Protein AF-A0A935HGD0-F1 (afdb_monomer_lite)

Radius of gyration: 30.97 Å; chains: 1; bounding box: 89×102×73 Å

pLDDT: mean 71.26, std 24.82, range [23.91, 98.5]

Foldseek 3Di:
DDPVVVVVVVVVVVVVVVVVVPPPPPPDPDPDPCVVVLVLCLVPLVVCNQQWDWFQDPVRDIWIWHWDQVPWDWDADPNWIKTKTWTQIVPQGQWAPDPPPFFIKGWIKIWTQDPVRHIWIKIKIKGWQDWFAQPVPGDTAGWIKIAIATSVRDHDDIDIDHPPPPDDDDDDDDDDDPVNVVVVVVVVVVPPDDDDDDDDDDDDDDDPFPDDCPDDDWDWDFPDDDPVPRDTGTTTDDDDDDTGDGDDDDDDDDDDDDDDDDYDDDDDDDDDPPPPPPPPPFPQDDDADDADDLPFADDQAFLQADFLVQVLLLLVVQQVPDPPPDAPLVSLVSQLVLLVQDWAWDADPVRDIDTPDDLSSRGNQWWAFQFLGIAGSNLLSQLLSQCVVVVHSVVSLVVQLVVLVVCVVVVRLHRQALHNLLNSVLSSVLNVVCVVCCRVVVDPPSRSSSVSRVVRHIDHLVPFLQSLLHANRDDSQAQGDSHNGHDGDPRRNVRSVVSLSVHHPVRNVSRVVCVVVTHRHGPDDD

Structure (mmCIF, N/CA/C/O backbone):
data_AF-A0A935HGD0-F1
#
_entry.id   AF-A0A935HGD0-F1
#
loop_
_atom_site.group_PDB
_atom_site.id
_atom_site.type_symbol
_atom_site.label_atom_id
_atom_site.label_alt_id
_atom_site.label_comp_id
_atom_site.label_asym_id
_atom_site.label_entity_id
_atom_site.label_seq_id
_atom_site.pdbx_PDB_ins_code
_atom_site.Cartn_x
_atom_site.Cartn_y
_atom_site.Cartn_z
_atom_site.occupancy
_atom_site.B_iso_or_equiv
_atom_site.auth_seq_id
_atom_site.auth_comp_id
_atom_site.auth_asym_id
_atom_site.auth_atom_id
_atom_site.pdbx_PDB_model_num
ATOM 1 N N . MET A 1 1 ? 21.959 64.163 24.478 1.00 54.88 1 MET A N 1
ATOM 2 C CA . MET A 1 1 ? 21.681 63.006 25.363 1.00 54.88 1 MET A CA 1
ATOM 3 C C . MET A 1 1 ? 22.513 63.156 26.623 1.00 54.88 1 MET A C 1
ATOM 5 O O . MET A 1 1 ? 23.689 63.470 26.511 1.00 54.88 1 MET A O 1
ATOM 9 N N . ASN A 1 2 ? 21.908 62.996 27.801 1.00 61.41 2 ASN A N 1
ATOM 10 C CA . ASN A 1 2 ? 22.602 63.159 29.080 1.00 61.41 2 ASN A CA 1
ATOM 11 C C . ASN A 1 2 ? 23.646 62.031 29.251 1.00 61.41 2 ASN A C 1
ATOM 13 O O . ASN A 1 2 ? 23.295 60.872 29.011 1.00 61.41 2 ASN A O 1
ATOM 17 N N . PRO A 1 3 ? 24.891 62.301 29.684 1.00 66.50 3 PRO A N 1
ATOM 18 C CA . PRO A 1 3 ? 25.935 61.274 29.822 1.00 66.50 3 PRO A CA 1
ATOM 19 C C . PRO A 1 3 ? 25.533 60.135 30.778 1.00 66.50 3 PRO A C 1
ATOM 21 O O . PRO A 1 3 ? 25.915 58.982 30.586 1.00 66.50 3 PRO A O 1
ATOM 24 N N . ILE A 1 4 ? 24.645 60.423 31.733 1.00 69.31 4 ILE A N 1
ATOM 25 C CA . ILE A 1 4 ? 24.058 59.441 32.658 1.00 69.31 4 ILE A CA 1
ATOM 26 C C . ILE A 1 4 ? 23.200 58.390 31.922 1.00 69.31 4 ILE A C 1
ATOM 28 O O . ILE A 1 4 ? 23.087 57.250 32.369 1.00 69.31 4 ILE A O 1
ATOM 32 N N . SER A 1 5 ? 22.610 58.734 30.774 1.00 67.94 5 SER A N 1
ATOM 33 C CA . SER A 1 5 ? 21.774 57.818 29.985 1.00 67.94 5 SER A CA 1
ATOM 34 C C . SER A 1 5 ? 22.605 56.806 29.189 1.00 67.94 5 SER A C 1
ATOM 36 O O . SER A 1 5 ? 22.196 55.657 29.061 1.00 67.94 5 SER A O 1
ATOM 38 N N . ILE A 1 6 ? 23.796 57.194 28.722 1.00 74.69 6 ILE A N 1
ATOM 39 C CA . ILE A 1 6 ? 24.694 56.307 27.965 1.00 74.69 6 ILE A CA 1
ATOM 40 C C . ILE A 1 6 ? 25.299 55.242 28.889 1.00 74.69 6 ILE A C 1
ATOM 42 O O . ILE A 1 6 ? 25.323 54.066 28.533 1.00 74.69 6 ILE A O 1
ATOM 46 N N . LEU A 1 7 ? 25.691 55.618 30.113 1.00 78.12 7 LEU A N 1
ATOM 47 C CA . LEU A 1 7 ? 26.251 54.681 31.094 1.00 78.12 7 LEU A CA 1
ATOM 48 C C . LEU A 1 7 ? 25.232 53.618 31.542 1.00 78.12 7 LEU A C 1
ATOM 50 O O . LEU A 1 7 ? 25.578 52.448 31.690 1.00 78.12 7 LEU A O 1
ATOM 54 N N . ARG A 1 8 ? 23.959 54.005 31.710 1.00 76.06 8 ARG A N 1
ATOM 55 C CA . ARG A 1 8 ? 22.878 53.068 32.063 1.00 76.06 8 ARG A CA 1
ATOM 56 C C . ARG A 1 8 ? 22.583 52.077 30.940 1.00 76.06 8 ARG A C 1
ATOM 58 O O . ARG A 1 8 ? 22.363 50.906 31.227 1.00 76.06 8 ARG A O 1
ATOM 65 N N . ILE A 1 9 ? 22.631 52.522 29.684 1.00 78.19 9 ILE A N 1
ATOM 66 C CA . ILE A 1 9 ? 22.469 51.643 28.519 1.00 78.19 9 ILE A CA 1
ATOM 67 C C . ILE A 1 9 ? 23.646 50.662 28.430 1.00 78.19 9 ILE A C 1
ATOM 69 O O . ILE A 1 9 ? 23.426 49.467 28.253 1.00 78.19 9 ILE A O 1
ATOM 73 N N . PHE A 1 10 ? 24.880 51.125 28.648 1.00 78.50 10 PHE A N 1
ATOM 74 C CA . PHE A 1 10 ? 26.066 50.261 28.627 1.00 78.50 10 PHE A CA 1
ATOM 75 C C . PHE A 1 10 ? 26.048 49.191 29.730 1.00 78.50 10 PHE A C 1
ATOM 77 O O . PHE A 1 10 ? 26.382 48.033 29.478 1.00 78.50 10 PHE A O 1
ATOM 84 N N . LEU A 1 11 ? 25.605 49.548 30.941 1.00 78.31 11 LEU A N 1
ATOM 85 C CA . LEU A 1 11 ? 25.418 48.596 32.041 1.00 78.31 11 LEU A CA 1
ATOM 86 C C . LEU A 1 11 ? 24.325 47.568 31.731 1.00 78.31 11 LEU A C 1
ATOM 88 O O . LEU A 1 11 ? 24.522 46.384 31.995 1.00 78.31 11 LEU A O 1
ATOM 92 N N . LEU A 1 12 ? 23.214 47.987 31.114 1.00 77.75 12 LEU A N 1
ATOM 93 C CA . LEU A 1 12 ? 22.142 47.071 30.720 1.00 77.75 12 LEU A CA 1
ATOM 94 C C . LEU A 1 12 ? 22.623 46.065 29.664 1.00 77.75 12 LEU A C 1
ATOM 96 O O . LEU A 1 12 ? 22.396 44.868 29.812 1.00 77.75 12 LEU A O 1
ATOM 100 N N . PHE A 1 13 ? 23.358 46.526 28.646 1.00 74.75 13 PHE A N 1
ATOM 101 C CA . PHE A 1 13 ? 23.951 45.640 27.640 1.00 74.75 13 PHE A CA 1
ATOM 102 C C . PHE A 1 13 ? 25.015 44.712 28.234 1.00 74.75 13 PHE A C 1
ATOM 104 O O . PHE A 1 13 ? 25.058 43.542 27.871 1.00 74.75 13 PHE A O 1
ATOM 111 N N . SER A 1 14 ? 25.818 45.180 29.192 1.00 70.69 14 SER A N 1
ATOM 112 C CA . SER A 1 14 ? 26.827 44.346 29.861 1.00 70.69 14 SER A CA 1
ATOM 113 C C . SER A 1 14 ? 26.185 43.227 30.687 1.00 70.69 14 SER A C 1
ATOM 115 O O . SER A 1 14 ? 26.629 42.085 30.621 1.00 70.69 14 SER A O 1
ATOM 117 N N . VAL A 1 15 ? 25.089 43.512 31.402 1.00 69.56 15 VAL A N 1
ATOM 118 C CA . VAL A 1 15 ? 24.323 42.486 32.131 1.00 69.56 15 VAL A CA 1
ATOM 119 C C . VAL A 1 15 ? 23.671 41.497 31.160 1.00 69.56 15 VAL A C 1
ATOM 121 O O . VAL A 1 15 ? 23.733 40.294 31.393 1.00 69.56 15 VAL A O 1
ATOM 124 N N . VAL A 1 16 ? 23.126 41.962 30.031 1.00 66.62 16 VAL A N 1
ATOM 125 C CA . VAL A 1 16 ? 22.562 41.073 28.999 1.00 66.62 16 VAL A CA 1
ATOM 126 C C . VAL A 1 16 ? 23.645 40.197 28.356 1.00 66.62 16 VAL A C 1
ATOM 128 O O . VAL A 1 16 ? 23.410 39.008 28.160 1.00 66.62 16 VAL A O 1
ATOM 131 N N . PHE A 1 17 ? 24.851 40.716 28.101 1.00 57.66 17 PHE A N 1
ATOM 132 C CA . PHE A 1 17 ? 25.974 39.922 27.585 1.00 57.66 17 PHE A CA 1
ATOM 133 C C . PHE A 1 17 ? 26.484 38.888 28.601 1.00 57.66 17 PHE A C 1
ATOM 135 O O . PHE A 1 17 ? 26.760 37.751 28.221 1.00 57.66 17 PHE A O 1
ATOM 142 N N . ILE A 1 18 ? 26.544 39.231 29.893 1.00 59.41 18 ILE A N 1
ATOM 143 C CA . ILE A 1 18 ? 26.946 38.289 30.953 1.00 59.41 18 ILE A CA 1
ATOM 144 C C . ILE A 1 18 ? 25.890 37.184 31.136 1.00 59.41 18 ILE A C 1
ATOM 146 O O . ILE A 1 18 ? 26.245 36.018 31.300 1.00 59.41 18 ILE A O 1
ATOM 150 N N . VAL A 1 19 ? 24.596 37.510 31.035 1.00 55.34 19 VAL A N 1
ATOM 151 C CA . VAL A 1 19 ? 23.504 36.522 31.126 1.00 55.34 19 VAL A CA 1
ATOM 152 C C . VAL A 1 19 ? 23.382 35.679 29.846 1.00 55.34 19 VAL A C 1
ATOM 154 O O . VAL A 1 19 ? 23.021 34.507 29.920 1.00 55.34 19 VAL A O 1
ATOM 157 N N . SER A 1 20 ? 23.737 36.219 28.675 1.00 48.78 20 SER A N 1
ATOM 158 C CA . SER A 1 20 ? 23.699 35.479 27.402 1.00 48.78 20 SER A CA 1
ATOM 159 C C . SER A 1 20 ? 24.886 34.514 27.228 1.00 48.78 20 SER A C 1
ATOM 161 O O . SER A 1 20 ? 24.764 33.491 26.555 1.00 48.78 20 SER A O 1
ATOM 163 N N . CYS A 1 21 ? 26.013 34.761 27.905 1.00 44.47 21 CYS A N 1
ATOM 164 C CA . CYS A 1 21 ? 27.183 33.874 27.885 1.00 44.47 21 CYS A CA 1
ATOM 165 C C . CYS A 1 21 ? 27.145 32.721 28.911 1.00 44.47 21 CYS A C 1
ATOM 167 O O . CYS A 1 21 ? 28.024 31.861 28.870 1.00 44.47 21 CYS A O 1
ATOM 169 N N . SER A 1 22 ? 26.141 32.631 29.796 1.00 42.81 22 SER A N 1
ATOM 170 C CA . SER A 1 22 ? 26.070 31.556 30.809 1.00 42.81 22 SER A CA 1
ATOM 171 C C . SER A 1 22 ? 25.375 30.266 30.340 1.00 42.81 22 SER A C 1
ATOM 173 O O . SER A 1 22 ? 25.313 29.292 31.087 1.00 42.81 22 SER A O 1
ATOM 175 N N . LYS A 1 23 ? 24.905 30.192 29.085 1.00 43.16 23 LYS A N 1
ATOM 176 C CA . LYS A 1 23 ? 24.264 28.988 28.510 1.00 43.16 23 LYS A CA 1
ATOM 177 C C . LYS A 1 23 ? 25.224 27.948 27.923 1.00 43.16 23 LYS A C 1
ATOM 179 O O . LYS A 1 23 ? 24.796 27.062 27.189 1.00 43.16 23 LYS A O 1
ATOM 184 N N . LYS A 1 24 ? 26.505 27.992 28.281 1.00 42.88 24 LYS A N 1
ATOM 185 C CA . LYS A 1 24 ? 27.365 26.809 28.189 1.00 42.88 24 LYS A CA 1
ATOM 186 C C . LYS A 1 24 ? 27.464 26.199 29.577 1.00 42.88 24 LYS A C 1
ATOM 188 O O . LYS A 1 24 ? 28.476 26.340 30.257 1.00 42.88 24 LYS A O 1
ATOM 193 N N . ALA A 1 25 ? 26.390 25.522 29.984 1.00 41.88 25 ALA A N 1
ATOM 194 C CA . ALA A 1 25 ? 26.531 24.412 30.909 1.00 41.88 25 ALA A CA 1
ATOM 195 C C . ALA A 1 25 ? 27.426 23.395 30.192 1.00 41.88 25 ALA A C 1
ATOM 197 O O . ALA A 1 25 ? 26.976 22.611 29.365 1.00 41.88 25 ALA A O 1
ATOM 198 N N . VAL A 1 26 ? 28.732 23.537 30.399 1.00 40.69 26 VAL A N 1
ATOM 199 C CA . VAL A 1 26 ? 29.693 22.475 30.152 1.00 40.69 26 VAL A CA 1
ATOM 200 C C . VAL A 1 26 ? 29.211 21.334 31.030 1.00 40.69 26 VAL A C 1
ATOM 202 O O . VAL A 1 26 ? 29.184 21.496 32.250 1.00 40.69 26 VAL A O 1
ATOM 205 N N . ASP A 1 27 ? 28.755 20.250 30.405 1.00 44.94 27 ASP A N 1
ATOM 206 C CA . ASP A 1 27 ? 28.359 19.022 31.082 1.00 44.94 27 ASP A CA 1
ATOM 207 C C . ASP A 1 27 ? 29.491 18.615 32.026 1.00 44.94 27 ASP A C 1
ATOM 209 O O . ASP A 1 27 ? 30.541 18.115 31.613 1.00 44.94 27 ASP A O 1
ATOM 213 N N . SER A 1 28 ? 29.319 18.904 33.312 1.00 43.00 28 SER A N 1
ATOM 214 C CA . SER A 1 28 ? 30.221 18.431 34.341 1.00 43.00 28 SER A CA 1
ATOM 215 C C . SER A 1 28 ? 30.064 16.919 34.387 1.00 43.00 28 SER A C 1
ATOM 217 O O . SER A 1 28 ? 29.015 16.383 34.746 1.00 43.00 28 SER A O 1
ATOM 219 N N . VAL A 1 29 ? 31.118 16.223 33.961 1.00 44.47 29 VAL A N 1
ATOM 220 C CA . VAL A 1 29 ? 31.237 14.766 34.021 1.00 44.47 29 VAL A CA 1
ATOM 221 C C . VAL A 1 29 ? 31.347 14.374 35.494 1.00 44.47 29 VAL A C 1
ATOM 223 O O . VAL A 1 29 ? 32.434 14.154 36.021 1.00 44.47 29 VAL A O 1
ATOM 226 N N . TYR A 1 30 ? 30.220 14.352 36.201 1.00 47.09 30 TYR A N 1
ATOM 227 C CA . TYR A 1 30 ? 30.160 13.733 37.514 1.00 47.09 30 TYR A CA 1
ATOM 228 C C . TYR A 1 30 ? 30.223 12.212 37.324 1.00 47.09 30 TYR A C 1
ATOM 230 O O . TYR A 1 30 ? 29.478 11.680 36.489 1.00 47.09 30 TYR A O 1
ATOM 238 N N . PRO A 1 31 ? 31.090 11.496 38.070 1.00 54.47 31 PRO A N 1
ATOM 239 C CA . PRO A 1 31 ? 31.092 10.043 38.070 1.00 54.47 31 PRO A CA 1
ATOM 240 C C . PRO A 1 31 ? 29.691 9.590 38.450 1.00 54.47 31 PRO A C 1
ATOM 242 O O . PRO A 1 31 ? 29.156 9.905 39.513 1.00 54.47 31 PRO A O 1
ATOM 245 N N . THR A 1 32 ? 29.054 8.943 37.492 1.00 58.78 32 THR A N 1
ATOM 246 C CA . THR A 1 32 ? 27.659 8.593 37.606 1.00 58.78 32 THR A CA 1
ATOM 247 C C . THR A 1 32 ? 27.543 7.370 38.498 1.00 58.78 32 THR A C 1
ATOM 249 O O . THR A 1 32 ? 28.048 6.310 38.138 1.00 58.78 32 THR A O 1
ATOM 252 N N . ASP A 1 33 ? 26.816 7.478 39.611 1.00 80.06 33 ASP A N 1
ATOM 253 C CA . ASP A 1 33 ? 26.302 6.279 40.264 1.00 80.06 33 ASP A CA 1
ATOM 254 C C . ASP A 1 33 ? 25.305 5.598 39.307 1.00 80.06 33 ASP A C 1
ATOM 256 O O . ASP A 1 33 ? 24.186 6.068 39.073 1.00 80.06 33 ASP A O 1
ATOM 260 N N . ILE A 1 34 ? 25.790 4.544 38.653 1.00 89.50 34 ILE A N 1
ATOM 261 C CA . ILE A 1 34 ? 25.054 3.669 37.735 1.00 89.50 34 ILE A CA 1
ATOM 262 C C . ILE A 1 34 ? 24.598 2.381 38.432 1.00 89.50 34 ILE A C 1
ATOM 264 O O . ILE A 1 34 ? 24.013 1.522 37.774 1.00 89.50 34 ILE A O 1
ATOM 268 N N . THR A 1 35 ? 24.854 2.221 39.736 1.00 92.06 35 THR A N 1
ATOM 269 C CA . THR A 1 35 ? 24.622 0.968 40.476 1.00 92.06 35 THR A CA 1
ATOM 270 C C . THR A 1 35 ? 23.166 0.530 40.376 1.00 92.06 35 THR A C 1
ATOM 272 O O . THR A 1 35 ? 22.879 -0.603 40.000 1.00 92.06 35 THR A O 1
ATOM 275 N N . GLU A 1 36 ? 22.242 1.463 40.602 1.00 92.88 36 GLU A N 1
ATOM 276 C CA . GLU A 1 36 ? 20.800 1.223 40.508 1.00 92.88 36 GLU A CA 1
ATOM 277 C C . GLU A 1 36 ? 20.369 0.791 39.094 1.00 92.88 36 GLU A C 1
ATOM 279 O O . GLU A 1 36 ? 19.555 -0.114 38.932 1.00 92.88 36 GLU A O 1
ATOM 284 N N . ALA A 1 37 ? 20.940 1.406 38.054 1.00 93.19 37 ALA A N 1
ATOM 285 C CA . ALA A 1 37 ? 20.638 1.066 36.664 1.00 93.19 37 ALA A CA 1
ATOM 286 C C . ALA A 1 37 ? 21.174 -0.327 36.288 1.00 93.19 37 ALA A C 1
ATOM 288 O O . ALA A 1 37 ? 20.532 -1.068 35.539 1.00 93.19 37 ALA A O 1
ATOM 289 N N . ARG A 1 38 ? 22.342 -0.689 36.833 1.00 94.75 38 ARG A N 1
ATOM 290 C CA . ARG A 1 38 ? 22.977 -2.001 36.668 1.00 94.75 38 ARG A CA 1
ATOM 291 C C . ARG A 1 38 ? 22.138 -3.104 37.304 1.00 94.75 38 ARG A C 1
ATOM 293 O O . ARG A 1 38 ? 21.877 -4.121 36.662 1.00 94.75 38 ARG A O 1
ATOM 300 N N . GLU A 1 39 ? 21.678 -2.866 38.529 1.00 95.25 39 GLU A N 1
ATOM 301 C CA . GLU A 1 39 ? 20.819 -3.791 39.268 1.00 95.25 39 GLU A CA 1
ATOM 302 C C . GLU A 1 39 ? 19.476 -3.974 38.556 1.00 95.25 39 GLU A C 1
ATOM 304 O O . GLU A 1 39 ? 19.051 -5.101 38.292 1.00 95.25 39 GLU A O 1
ATOM 309 N N . TRP A 1 40 ? 18.870 -2.867 38.110 1.00 95.00 40 TRP A N 1
ATOM 310 C CA . TRP A 1 40 ? 17.641 -2.921 37.328 1.00 95.00 40 TRP A CA 1
ATOM 311 C C . TRP A 1 40 ? 17.803 -3.745 36.047 1.00 95.00 40 TRP A C 1
ATOM 313 O O . TRP A 1 40 ? 16.929 -4.562 35.748 1.00 95.00 40 TRP A O 1
ATOM 323 N N . LEU A 1 41 ? 18.904 -3.575 35.297 1.00 94.62 41 LEU A N 1
ATOM 324 C CA . LEU A 1 41 ? 19.140 -4.352 34.077 1.00 94.62 41 LEU A CA 1
ATOM 325 C C . LEU A 1 41 ? 19.252 -5.846 34.389 1.00 94.62 41 LEU A C 1
ATOM 327 O O . LEU A 1 41 ? 18.695 -6.658 33.653 1.00 94.62 41 LEU A O 1
ATOM 331 N N . ARG A 1 42 ? 19.934 -6.218 35.475 1.00 94.94 42 ARG A N 1
ATOM 332 C CA . ARG A 1 42 ? 20.091 -7.618 35.892 1.00 94.94 42 ARG A CA 1
ATOM 333 C C . ARG A 1 42 ? 18.742 -8.280 36.190 1.00 94.94 42 ARG A C 1
ATOM 335 O O . ARG A 1 42 ? 18.533 -9.446 35.858 1.00 94.94 42 ARG A O 1
ATOM 342 N N . GLU A 1 43 ? 17.812 -7.534 36.772 1.00 94.44 43 GLU A N 1
ATOM 343 C CA . GLU A 1 43 ? 16.482 -8.030 37.135 1.00 94.44 43 GLU A CA 1
ATOM 344 C C . GLU A 1 43 ? 15.494 -8.007 35.958 1.00 94.44 43 GLU A C 1
ATOM 346 O O . GLU A 1 43 ? 14.755 -8.974 35.746 1.00 94.44 43 GLU A O 1
ATOM 351 N N . ASN A 1 44 ? 15.523 -6.951 35.139 1.00 91.75 44 ASN A N 1
ATOM 352 C CA . ASN A 1 44 ? 14.454 -6.617 34.188 1.00 91.75 44 ASN A CA 1
ATOM 353 C C . ASN A 1 44 ? 14.890 -6.632 32.713 1.00 91.75 44 ASN A C 1
ATOM 355 O O . ASN A 1 44 ? 14.046 -6.581 31.825 1.00 91.75 44 ASN A O 1
ATOM 359 N N . GLY A 1 45 ? 16.186 -6.743 32.416 1.00 83.75 45 GLY A N 1
ATOM 360 C CA . GLY A 1 45 ? 16.751 -6.566 31.071 1.00 83.75 45 GLY A CA 1
ATOM 361 C C . GLY A 1 45 ? 16.463 -7.667 30.048 1.00 83.75 45 GLY A C 1
ATOM 362 O O . GLY A 1 45 ? 17.073 -7.663 28.982 1.00 83.75 45 GLY A O 1
ATOM 363 N N . GLY A 1 46 ? 15.598 -8.639 30.357 1.00 87.88 46 GLY A N 1
ATOM 364 C CA . GLY A 1 46 ? 15.298 -9.772 29.475 1.00 87.88 46 GLY A CA 1
ATOM 365 C C . GLY A 1 46 ? 16.556 -10.522 29.013 1.00 87.88 46 GLY A C 1
ATOM 366 O O . GLY A 1 46 ? 17.343 -11.002 29.829 1.00 87.88 46 GLY A O 1
ATOM 367 N N . VAL A 1 47 ? 16.768 -10.596 27.698 1.00 80.81 47 VAL A N 1
ATOM 368 C CA . VAL A 1 47 ? 17.956 -11.233 27.096 1.00 80.81 47 VAL A CA 1
ATOM 369 C C . VAL A 1 47 ? 19.257 -10.449 27.328 1.00 80.81 47 VAL A C 1
ATOM 371 O O . VAL A 1 47 ? 20.340 -11.009 27.200 1.00 80.81 47 VAL A O 1
ATOM 374 N N . PHE A 1 48 ? 19.172 -9.179 27.733 1.00 87.44 48 PHE A N 1
ATOM 375 C CA . PHE A 1 48 ? 20.317 -8.290 27.959 1.00 87.44 48 PHE A CA 1
ATOM 376 C C . PHE A 1 48 ? 20.800 -8.274 29.417 1.00 87.44 48 PHE A C 1
ATOM 378 O O . PHE A 1 48 ? 21.737 -7.547 29.740 1.00 87.44 48 PHE A O 1
ATOM 385 N N . LYS A 1 49 ? 20.203 -9.084 30.308 1.00 89.88 49 LYS A N 1
ATOM 386 C CA . LYS A 1 49 ? 20.554 -9.162 31.744 1.00 89.88 49 LYS A CA 1
ATOM 387 C C . LYS A 1 49 ? 22.034 -9.435 32.005 1.00 89.88 49 LYS A C 1
ATOM 389 O O . LYS A 1 49 ? 22.579 -8.968 32.999 1.00 89.88 49 LYS A O 1
ATOM 394 N N . LYS A 1 50 ? 22.680 -10.189 31.111 1.00 89.44 50 LYS A N 1
ATOM 395 C CA . LYS A 1 50 ? 24.111 -10.524 31.197 1.00 89.44 50 LYS A CA 1
ATOM 396 C C . LYS A 1 50 ? 25.027 -9.396 30.713 1.00 89.44 50 LYS A C 1
ATOM 398 O O . LYS A 1 50 ? 26.237 -9.502 30.842 1.00 89.44 50 LYS A O 1
ATOM 403 N N . GLY A 1 51 ? 24.468 -8.329 30.138 1.00 90.06 51 GLY A N 1
ATOM 404 C CA . GLY A 1 51 ? 25.243 -7.277 29.485 1.00 90.06 51 GLY A CA 1
ATOM 405 C C . GLY A 1 51 ? 25.992 -7.755 28.241 1.00 90.06 51 GLY A C 1
ATOM 406 O O . GLY A 1 51 ? 26.940 -7.102 27.820 1.00 90.06 51 GLY A O 1
ATOM 407 N N . GLU A 1 52 ? 25.564 -8.872 27.654 1.00 92.38 52 GLU A N 1
ATOM 408 C CA . GLU A 1 52 ? 26.137 -9.453 26.443 1.00 92.38 52 GLU A CA 1
ATOM 409 C C . GLU A 1 52 ? 25.207 -9.215 25.249 1.00 92.38 52 GLU A C 1
ATOM 411 O O . GLU A 1 52 ? 23.983 -9.281 25.380 1.00 92.38 52 GLU A O 1
ATOM 416 N N . LEU A 1 53 ? 25.786 -8.962 24.076 1.00 88.88 53 LEU A N 1
ATOM 417 C CA . LEU A 1 53 ? 25.073 -8.843 22.807 1.00 88.88 53 LEU A CA 1
ATOM 418 C C . LEU A 1 53 ? 25.734 -9.737 21.761 1.00 88.88 53 LEU A C 1
ATOM 420 O O . LEU A 1 53 ? 26.851 -9.470 21.325 1.00 88.88 53 LEU A O 1
ATOM 424 N N . GLN A 1 54 ? 25.038 -10.792 21.344 1.00 85.88 54 GLN A N 1
ATOM 425 C CA . GLN A 1 54 ? 25.522 -11.686 20.294 1.00 85.88 54 GLN A CA 1
ATOM 426 C C . GLN A 1 54 ? 25.067 -11.206 18.917 1.00 85.88 54 GLN A C 1
ATOM 428 O O . GLN A 1 54 ? 23.883 -10.962 18.691 1.00 85.88 54 GLN A O 1
ATOM 433 N N . ILE A 1 55 ? 26.016 -11.108 17.990 1.00 79.75 55 ILE A N 1
ATOM 434 C CA . ILE A 1 55 ? 25.790 -10.705 16.602 1.00 79.75 55 ILE A CA 1
ATOM 435 C C . ILE A 1 55 ? 26.377 -11.764 15.680 1.00 79.75 55 ILE A C 1
ATOM 437 O O . ILE A 1 55 ? 27.473 -12.276 15.911 1.00 79.75 55 ILE A O 1
ATOM 441 N N . ILE A 1 56 ? 25.649 -12.081 14.613 1.00 79.44 56 ILE A N 1
ATOM 442 C CA . ILE A 1 56 ? 26.109 -12.979 13.557 1.00 79.44 56 ILE A CA 1
ATOM 443 C C . ILE A 1 56 ? 26.555 -12.127 12.377 1.00 79.44 56 ILE A C 1
ATOM 445 O O . ILE A 1 56 ? 25.757 -11.417 11.766 1.00 79.44 56 ILE A O 1
ATOM 449 N N . LEU A 1 57 ? 27.850 -12.177 12.077 1.00 75.00 57 LEU A N 1
ATOM 450 C CA . LEU A 1 57 ? 28.426 -11.508 10.917 1.00 75.00 57 LEU A CA 1
ATOM 451 C C . LEU A 1 57 ? 27.972 -12.199 9.626 1.00 75.00 57 LEU A C 1
ATOM 453 O O . LEU A 1 57 ? 27.601 -13.371 9.635 1.00 75.00 57 LEU A O 1
ATOM 457 N N . ARG A 1 58 ? 28.096 -11.514 8.481 1.00 69.12 58 ARG A N 1
ATOM 458 C CA . ARG A 1 58 ? 27.801 -12.098 7.154 1.00 69.12 58 ARG A CA 1
ATOM 459 C C . ARG A 1 58 ? 28.560 -13.397 6.870 1.00 69.12 58 ARG A C 1
ATOM 461 O O . ARG A 1 58 ? 28.065 -14.243 6.142 1.00 69.12 58 ARG A O 1
ATOM 468 N N . SER A 1 59 ? 29.739 -13.567 7.463 1.00 73.44 59 SER A N 1
ATOM 469 C CA . SER A 1 59 ? 30.523 -14.803 7.381 1.00 73.44 59 SER A CA 1
ATOM 470 C C . SER A 1 59 ? 29.917 -15.982 8.158 1.00 73.44 59 SER A C 1
ATOM 472 O O . SER A 1 59 ? 30.531 -17.041 8.222 1.00 73.44 59 SER A O 1
ATOM 474 N N . GLY A 1 60 ? 28.774 -15.799 8.826 1.00 74.38 60 GLY A N 1
ATOM 475 C CA . GLY A 1 60 ? 28.197 -16.755 9.774 1.00 74.38 60 GLY A CA 1
ATOM 476 C C . GLY A 1 60 ? 28.907 -16.774 11.132 1.00 74.38 60 GLY A C 1
ATOM 477 O O . GLY A 1 60 ? 28.439 -17.420 12.070 1.00 74.38 60 GLY A O 1
ATOM 478 N N . LYS A 1 61 ? 30.024 -16.047 11.279 1.00 78.69 61 LYS A N 1
ATOM 479 C CA . LYS A 1 61 ? 30.773 -15.973 12.533 1.00 78.69 61 LYS A CA 1
ATOM 480 C C . LYS A 1 61 ? 29.968 -15.219 13.588 1.00 78.69 61 LYS A C 1
ATOM 482 O O . LYS A 1 61 ? 29.610 -14.058 13.393 1.00 78.69 61 LYS A O 1
ATOM 487 N N . LYS A 1 62 ? 29.765 -15.863 14.736 1.00 79.94 62 LYS A N 1
ATOM 488 C CA . LYS A 1 62 ? 29.206 -15.226 15.929 1.00 79.94 62 LYS A CA 1
ATOM 489 C C . LYS A 1 62 ? 30.281 -14.403 16.637 1.00 79.94 62 LYS A C 1
ATOM 491 O O . LYS A 1 62 ? 31.404 -14.874 16.824 1.00 79.94 62 LYS A O 1
ATOM 496 N N . ILE A 1 63 ? 29.931 -13.190 17.035 1.00 82.88 63 ILE A N 1
ATOM 497 C CA . ILE A 1 63 ? 30.730 -12.339 17.917 1.00 82.88 63 ILE A CA 1
ATOM 498 C C . ILE A 1 63 ? 29.855 -11.854 19.070 1.00 82.88 63 ILE A C 1
ATOM 500 O O . ILE A 1 63 ? 28.651 -11.672 18.900 1.00 82.88 63 ILE A O 1
ATOM 504 N N . THR A 1 64 ? 30.462 -11.638 20.233 1.00 89.00 64 THR A N 1
ATOM 505 C CA . THR A 1 64 ? 29.758 -11.201 21.444 1.00 89.00 64 THR A CA 1
ATOM 506 C C . THR A 1 64 ? 30.333 -9.873 21.900 1.00 89.00 64 THR A C 1
ATOM 508 O O . THR A 1 64 ? 31.538 -9.779 22.113 1.00 89.00 64 THR A O 1
ATOM 511 N N . GLY A 1 65 ? 29.489 -8.855 22.029 1.00 90.00 65 GLY A N 1
ATOM 512 C CA . GLY A 1 65 ? 29.835 -7.569 22.623 1.00 90.00 65 GLY A CA 1
ATOM 513 C C . GLY A 1 65 ? 29.468 -7.531 24.101 1.00 90.00 65 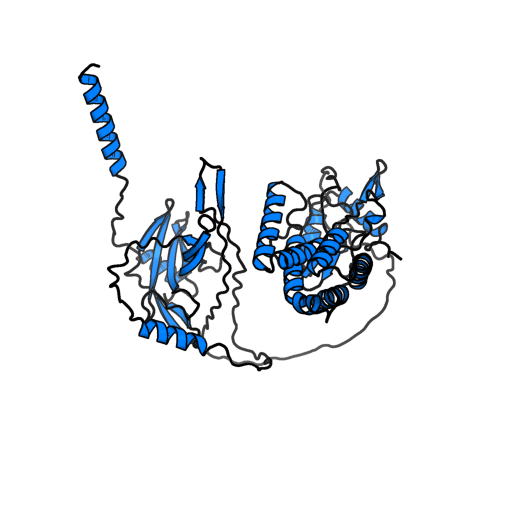GLY A C 1
ATOM 514 O O . GLY A 1 65 ? 28.467 -8.128 24.493 1.00 90.00 65 GLY A O 1
ATOM 515 N N . ILE A 1 66 ? 30.253 -6.818 24.906 1.00 96.00 66 ILE A N 1
ATOM 516 C CA . ILE A 1 66 ? 30.054 -6.650 26.351 1.00 96.00 66 ILE A CA 1
ATOM 517 C C . ILE A 1 66 ? 29.737 -5.184 26.652 1.00 96.00 66 ILE A C 1
ATOM 519 O O . ILE A 1 66 ? 30.366 -4.291 26.089 1.00 96.00 66 ILE A O 1
ATOM 523 N N . LEU A 1 67 ? 28.766 -4.924 27.528 1.00 95.50 67 LEU A N 1
ATOM 524 C CA . LEU A 1 67 ? 28.485 -3.576 28.028 1.00 95.50 67 LEU A CA 1
ATOM 525 C C . LEU A 1 67 ? 29.662 -3.023 28.835 1.00 95.50 67 LEU A C 1
ATOM 527 O O . LEU A 1 67 ? 30.010 -3.573 29.881 1.00 95.50 67 LEU A O 1
ATOM 531 N N . MET A 1 68 ? 30.188 -1.879 28.403 1.00 96.25 68 MET A N 1
ATOM 532 C CA . MET A 1 68 ? 31.256 -1.157 29.097 1.00 96.25 68 MET A CA 1
ATOM 533 C C . MET A 1 68 ? 30.653 -0.073 29.983 1.00 96.25 68 MET A C 1
ATOM 535 O O . MET A 1 68 ? 30.440 1.070 29.577 1.00 96.25 68 MET A O 1
ATOM 539 N N . TRP A 1 69 ? 30.314 -0.456 31.207 1.00 93.44 69 TRP A N 1
ATOM 540 C CA . TRP A 1 69 ? 29.652 0.408 32.186 1.00 93.44 69 TRP A CA 1
ATOM 541 C C . TRP A 1 69 ? 30.522 1.581 32.644 1.00 93.44 69 TRP A C 1
ATOM 543 O O . TRP A 1 69 ? 30.008 2.657 32.931 1.00 93.44 69 TRP A O 1
ATOM 553 N N . GLU A 1 70 ? 31.833 1.389 32.672 1.00 91.38 70 GLU A N 1
ATOM 554 C CA . GLU A 1 70 ? 32.854 2.408 32.911 1.00 91.38 70 GLU A CA 1
ATOM 555 C C . GLU A 1 70 ? 32.861 3.511 31.842 1.00 91.38 70 GLU A C 1
ATOM 557 O O . GLU A 1 70 ? 33.357 4.608 32.084 1.00 91.38 70 GLU A O 1
ATOM 562 N N . GLU A 1 71 ? 32.268 3.237 30.680 1.00 92.00 71 GLU A N 1
ATOM 563 C CA . GLU A 1 71 ? 32.122 4.173 29.569 1.00 92.00 71 GLU A CA 1
ATOM 564 C C . GLU A 1 71 ? 30.703 4.747 29.452 1.00 92.00 71 GLU A C 1
ATOM 566 O O . GLU A 1 71 ? 30.376 5.416 28.465 1.00 92.00 71 GLU A O 1
ATOM 571 N N . ALA A 1 72 ? 29.845 4.481 30.442 1.00 91.50 72 ALA A N 1
ATOM 572 C CA . ALA A 1 72 ? 28.482 4.980 30.461 1.00 91.50 72 ALA A CA 1
ATOM 573 C C . ALA A 1 72 ? 28.457 6.514 30.513 1.00 91.50 72 ALA A C 1
ATOM 575 O O . ALA A 1 72 ? 29.113 7.146 31.343 1.00 91.50 72 ALA A O 1
ATOM 576 N N . LYS A 1 73 ? 27.644 7.121 29.648 1.00 88.31 73 LYS A N 1
ATOM 577 C CA . LYS A 1 73 ? 27.429 8.570 29.606 1.00 88.31 73 LYS A CA 1
ATOM 578 C C . LYS A 1 73 ? 26.045 8.906 30.132 1.00 88.31 73 LYS A C 1
ATOM 580 O O . LYS A 1 73 ? 25.066 8.283 29.725 1.00 88.31 73 LYS A O 1
ATOM 585 N N . ARG A 1 74 ? 25.944 9.924 30.988 1.00 82.94 74 ARG A N 1
ATOM 586 C CA . ARG A 1 74 ? 24.655 10.557 31.281 1.00 82.94 74 ARG A CA 1
ATOM 587 C C . ARG A 1 74 ? 24.369 11.647 30.264 1.00 82.94 74 ARG A C 1
ATOM 589 O O . ARG A 1 74 ? 25.232 12.467 29.979 1.00 82.94 74 ARG A O 1
ATOM 596 N N . LEU A 1 75 ? 23.157 11.638 29.731 1.00 80.81 75 LEU A N 1
ATOM 597 C CA . LEU A 1 75 ? 22.672 12.622 28.772 1.00 80.81 75 LEU A CA 1
ATOM 598 C C . LEU A 1 75 ? 21.349 13.170 29.297 1.00 80.81 75 LEU A C 1
ATOM 600 O O . LEU A 1 75 ? 20.466 12.382 29.633 1.00 80.81 75 LEU A O 1
ATOM 604 N N . SER A 1 76 ? 21.186 14.491 29.348 1.00 74.25 76 SER A N 1
ATOM 605 C CA . SER A 1 76 ? 19.891 15.101 29.660 1.00 74.25 76 SER A CA 1
ATOM 606 C C . SER A 1 76 ? 19.264 15.659 28.387 1.00 74.25 76 SER A C 1
ATOM 608 O O . SER A 1 76 ? 19.857 16.480 27.692 1.00 74.25 76 SER A O 1
ATOM 610 N N . TYR A 1 77 ? 18.059 15.204 28.048 1.00 71.81 77 TYR A N 1
ATOM 611 C CA . TYR A 1 77 ? 17.344 15.648 26.852 1.00 71.81 77 TYR A CA 1
ATOM 612 C C . TYR A 1 77 ? 15.869 15.886 27.157 1.00 71.81 77 TYR A C 1
ATOM 614 O O . TYR A 1 77 ? 15.155 14.986 27.608 1.00 71.81 77 TYR A O 1
ATOM 622 N N . LYS A 1 78 ? 15.403 17.116 26.893 1.00 71.25 78 LYS A N 1
ATOM 623 C CA . LYS A 1 78 ? 14.032 17.579 27.183 1.00 71.25 78 LYS A CA 1
ATOM 624 C C . LYS A 1 78 ? 13.607 17.305 28.638 1.00 71.25 78 LYS A C 1
ATOM 626 O O . LYS A 1 78 ? 12.496 16.836 28.887 1.00 71.25 78 LYS A O 1
ATOM 631 N N . GLY A 1 79 ? 14.511 17.572 29.585 1.00 75.12 79 GLY A N 1
ATOM 632 C CA . GLY A 1 79 ? 14.273 17.393 31.023 1.00 75.12 79 GLY A CA 1
ATOM 633 C C . GLY A 1 79 ? 14.176 15.931 31.468 1.00 75.12 79 GLY A C 1
ATOM 634 O O . GLY A 1 79 ? 13.523 15.640 32.467 1.00 75.12 79 GLY A O 1
ATOM 635 N N . ARG A 1 80 ? 14.756 15.000 30.704 1.00 74.81 80 ARG A N 1
ATOM 636 C CA . ARG A 1 80 ? 14.851 13.582 31.062 1.00 74.81 80 ARG A CA 1
ATOM 637 C C . ARG A 1 80 ? 16.300 13.143 31.019 1.00 74.81 80 ARG A C 1
ATOM 639 O O . ARG A 1 80 ? 16.989 13.457 30.051 1.00 74.81 80 ARG A O 1
ATOM 646 N N . ASP A 1 81 ? 16.693 12.351 32.004 1.00 80.19 81 ASP A N 1
ATOM 647 C CA . ASP A 1 81 ? 18.039 11.804 32.089 1.00 80.19 81 ASP A CA 1
ATOM 648 C C . ASP A 1 81 ? 18.095 10.397 31.496 1.00 80.19 81 ASP A C 1
ATOM 650 O O . ASP A 1 81 ? 17.254 9.534 31.774 1.00 80.19 81 ASP A O 1
ATOM 654 N N . TYR A 1 82 ? 19.112 10.190 30.673 1.00 88.00 82 TYR A N 1
ATOM 655 C CA . TYR A 1 82 ? 19.425 8.948 29.995 1.00 88.00 82 TYR A CA 1
ATOM 656 C C . TYR A 1 82 ? 20.814 8.482 30.422 1.00 88.00 82 TYR A C 1
ATOM 658 O O . TYR A 1 82 ? 21.701 9.299 30.657 1.00 88.00 82 TYR A O 1
ATOM 666 N N . ILE A 1 83 ? 21.005 7.170 30.489 1.00 91.00 83 ILE A N 1
ATOM 667 C CA . ILE A 1 83 ? 22.296 6.513 30.672 1.00 91.00 83 ILE A CA 1
ATOM 668 C C . ILE A 1 83 ? 22.566 5.737 29.387 1.00 91.00 83 ILE A C 1
ATOM 670 O O . ILE A 1 83 ? 21.804 4.840 29.039 1.00 91.00 83 ILE A O 1
ATOM 674 N N . ASP A 1 84 ? 23.616 6.111 28.673 1.00 92.75 84 ASP A N 1
ATOM 675 C CA . ASP A 1 84 ? 24.010 5.548 27.387 1.00 92.75 84 ASP A CA 1
ATOM 676 C C . ASP A 1 84 ? 25.292 4.728 27.562 1.00 92.75 84 ASP A C 1
ATOM 678 O O . ASP A 1 84 ? 26.342 5.281 27.887 1.00 92.75 84 ASP A O 1
ATOM 682 N N . ILE A 1 85 ? 25.198 3.409 27.392 1.00 95.06 85 ILE A N 1
ATOM 683 C CA . ILE A 1 85 ? 26.257 2.446 27.710 1.00 95.06 85 ILE A CA 1
ATOM 684 C C . ILE A 1 85 ? 26.656 1.719 26.422 1.00 95.06 85 ILE A C 1
ATOM 686 O O . ILE A 1 85 ? 25.820 1.017 25.847 1.00 95.06 85 ILE A O 1
ATOM 690 N N . PRO A 1 86 ? 27.899 1.852 25.935 1.00 96.88 86 PRO A N 1
ATOM 691 C CA . PRO A 1 86 ? 28.314 1.198 24.700 1.00 96.88 86 PRO A CA 1
ATOM 692 C C . PRO A 1 86 ? 28.546 -0.304 24.897 1.00 96.88 86 PRO A C 1
ATOM 694 O O . PRO A 1 86 ? 29.052 -0.742 25.932 1.00 96.88 86 PRO A O 1
ATOM 697 N N . TYR A 1 87 ? 28.234 -1.088 23.866 1.00 95.69 87 TYR A N 1
ATOM 698 C CA . TYR A 1 87 ? 28.764 -2.440 23.715 1.00 95.69 87 TYR A CA 1
ATOM 699 C C . TYR A 1 87 ? 30.147 -2.382 23.064 1.00 95.69 87 TYR A C 1
ATOM 701 O O . TYR A 1 87 ? 30.344 -1.680 22.070 1.00 95.69 87 TYR A O 1
ATOM 709 N N . VAL A 1 88 ? 31.086 -3.162 23.594 1.00 94.25 88 VAL A N 1
ATOM 710 C CA . VAL A 1 88 ? 32.421 -3.357 23.026 1.00 94.25 88 VAL A CA 1
ATOM 711 C C . VAL A 1 88 ? 32.601 -4.802 22.598 1.00 94.25 88 VAL A C 1
ATOM 713 O O . VAL A 1 88 ? 32.406 -5.733 23.377 1.00 94.25 88 VAL A O 1
ATOM 716 N N . PHE A 1 89 ? 32.980 -4.986 21.340 1.00 90.00 89 PHE A N 1
ATOM 717 C CA . PHE A 1 89 ? 33.204 -6.279 20.717 1.00 90.00 89 PHE A CA 1
ATOM 718 C C . PHE A 1 89 ? 34.701 -6.598 20.675 1.00 90.00 89 PHE A C 1
ATOM 720 O O . PHE A 1 89 ? 35.506 -5.753 20.268 1.00 90.00 89 PHE A O 1
ATOM 727 N N . PRO A 1 90 ? 35.104 -7.836 21.009 1.00 86.62 90 PRO A N 1
ATOM 728 C CA . PRO A 1 90 ? 36.475 -8.282 20.823 1.00 86.62 90 PRO A CA 1
ATOM 729 C C . PRO A 1 90 ? 36.925 -8.052 19.376 1.00 86.62 90 PRO A C 1
ATOM 731 O O . PRO A 1 90 ? 36.253 -8.491 18.441 1.00 86.62 90 PRO A O 1
ATOM 734 N N . ARG A 1 91 ? 38.082 -7.401 19.202 1.00 85.12 91 ARG A N 1
ATOM 735 C CA . ARG A 1 91 ? 38.713 -7.016 17.917 1.00 85.12 91 ARG A CA 1
ATOM 736 C C . ARG A 1 91 ? 38.087 -5.847 17.149 1.00 85.12 91 ARG A C 1
ATOM 738 O O . ARG A 1 91 ? 38.749 -5.347 16.249 1.00 85.12 91 ARG A O 1
ATOM 745 N N . TYR A 1 92 ? 36.866 -5.428 17.469 1.00 82.00 92 TYR A N 1
ATOM 746 C CA . TYR A 1 92 ? 36.175 -4.346 16.748 1.00 82.00 92 TYR A CA 1
ATOM 747 C C . TYR A 1 92 ? 35.863 -3.133 17.631 1.00 82.00 92 TYR A C 1
ATOM 749 O O . TYR A 1 92 ? 35.320 -2.139 17.158 1.00 82.00 92 TYR A O 1
ATOM 757 N N . GLU A 1 93 ? 36.197 -3.204 18.920 1.00 93.25 93 GLU A N 1
ATOM 758 C CA . GLU A 1 93 ? 35.912 -2.148 19.887 1.00 93.25 93 GLU A CA 1
ATOM 759 C C . GLU A 1 93 ? 34.417 -1.768 19.860 1.00 93.25 93 GLU A C 1
ATOM 761 O O . GLU A 1 93 ? 33.559 -2.647 19.924 1.00 93.25 93 GLU A O 1
ATOM 766 N N . LYS A 1 94 ? 34.076 -0.478 19.766 1.00 91.44 94 LYS A N 1
ATOM 767 C CA . LYS A 1 94 ? 32.681 0.009 19.783 1.00 91.44 94 LYS A CA 1
ATOM 768 C C . LYS A 1 94 ? 32.002 0.009 18.418 1.00 91.44 94 LYS A C 1
ATOM 770 O O . LYS A 1 94 ? 30.782 0.148 18.353 1.00 91.44 94 LYS A O 1
ATOM 775 N N . ILE A 1 95 ? 32.776 -0.063 17.337 1.00 88.44 95 ILE A N 1
ATOM 776 C CA . ILE A 1 95 ? 32.276 0.120 15.974 1.00 88.44 95 ILE A CA 1
ATOM 777 C C . ILE A 1 95 ? 32.571 -1.146 15.186 1.00 88.44 95 ILE A C 1
ATOM 779 O O . ILE A 1 95 ? 33.706 -1.425 14.807 1.00 88.44 95 ILE A O 1
ATOM 783 N N . LEU A 1 96 ? 31.520 -1.902 14.893 1.00 81.56 96 LEU A N 1
ATOM 784 C CA . LEU A 1 96 ? 31.611 -3.010 13.963 1.00 81.56 96 LEU A CA 1
ATOM 785 C C . LEU A 1 96 ? 31.782 -2.461 12.546 1.00 81.56 96 LEU A C 1
ATOM 787 O O . LEU A 1 96 ? 30.957 -1.649 12.114 1.00 81.56 96 LEU A O 1
ATOM 791 N N . PRO A 1 97 ? 32.811 -2.894 11.801 1.00 82.38 97 PRO A N 1
ATOM 792 C CA . PRO A 1 97 ? 32.934 -2.527 10.404 1.00 82.38 97 PRO A CA 1
ATOM 793 C C . PRO A 1 97 ? 31.740 -3.096 9.638 1.00 82.38 97 PRO A C 1
ATOM 795 O O . PRO A 1 97 ? 31.340 -4.248 9.834 1.00 82.38 97 PRO A O 1
ATOM 798 N N . GLY A 1 98 ? 31.164 -2.284 8.761 1.00 77.69 98 GLY A N 1
ATOM 799 C CA . GLY A 1 98 ? 30.193 -2.783 7.804 1.00 77.69 98 GLY A CA 1
ATOM 800 C C . GLY A 1 98 ? 30.887 -3.565 6.685 1.00 77.69 98 GLY A C 1
ATOM 801 O O . GLY A 1 98 ? 32.087 -3.425 6.457 1.00 77.69 98 GLY A O 1
ATOM 802 N N . GLY A 1 99 ? 30.143 -4.440 6.006 1.00 72.69 99 GLY A N 1
ATOM 803 C CA . GLY A 1 99 ? 30.616 -5.056 4.761 1.00 72.69 99 GLY A CA 1
ATOM 804 C C . GLY A 1 99 ? 30.692 -4.043 3.611 1.00 72.69 99 GLY A C 1
ATOM 805 O O . GLY A 1 99 ? 30.300 -2.896 3.776 1.00 72.69 99 GLY A O 1
ATOM 806 N N . GLU A 1 100 ? 31.090 -4.499 2.422 1.00 66.19 100 GLU A N 1
ATOM 807 C CA . GLU A 1 100 ? 31.324 -3.688 1.205 1.00 66.19 100 GLU A CA 1
ATOM 808 C C . GLU A 1 100 ? 30.190 -2.703 0.836 1.00 66.19 100 GLU A C 1
ATOM 810 O O . GLU A 1 100 ? 30.434 -1.700 0.185 1.00 66.19 100 GLU A O 1
ATOM 815 N N . ASN A 1 101 ? 28.961 -2.941 1.316 1.00 67.06 101 ASN A N 1
ATOM 816 C CA . ASN A 1 101 ? 27.786 -2.085 1.101 1.00 67.06 101 ASN A CA 1
ATOM 817 C C . ASN A 1 101 ? 26.987 -1.791 2.390 1.00 67.06 101 ASN A C 1
ATOM 819 O O . ASN A 1 101 ? 25.791 -1.480 2.351 1.00 67.06 101 ASN A O 1
ATOM 823 N N . MET A 1 102 ? 27.606 -1.957 3.561 1.00 68.19 102 MET A N 1
ATOM 824 C CA . MET A 1 102 ? 26.991 -1.666 4.857 1.00 68.19 102 MET A CA 1
ATOM 825 C C . MET A 1 102 ? 27.817 -0.613 5.603 1.00 68.19 102 MET A C 1
ATOM 827 O O . MET A 1 102 ? 29.039 -0.692 5.604 1.00 68.19 102 MET A O 1
ATOM 831 N N . PRO A 1 103 ? 27.172 0.365 6.253 1.00 78.12 103 PRO A N 1
ATOM 832 C CA . PRO A 1 103 ? 27.841 1.328 7.101 1.00 78.12 103 PRO A CA 1
ATOM 833 C C . PRO A 1 103 ? 28.429 0.600 8.307 1.00 78.12 103 PRO A C 1
ATOM 835 O O . PRO A 1 103 ? 27.865 -0.409 8.747 1.00 78.12 103 PRO A O 1
ATOM 838 N N . PRO A 1 104 ? 29.511 1.124 8.892 1.00 85.31 104 PRO A N 1
ATOM 839 C CA . PRO A 1 104 ? 29.899 0.755 10.239 1.00 85.31 104 PRO A CA 1
ATOM 840 C C . PRO A 1 104 ? 28.737 0.946 11.218 1.00 85.31 104 PRO A C 1
ATOM 842 O O . PRO A 1 104 ? 27.927 1.868 11.067 1.00 85.31 104 PRO A O 1
ATOM 845 N N . VAL A 1 105 ? 28.656 0.079 12.227 1.00 87.06 105 VAL A N 1
ATOM 846 C CA . VAL A 1 105 ? 27.555 0.059 13.196 1.00 87.06 105 VAL A CA 1
ATOM 847 C C . VAL A 1 105 ? 28.086 0.014 14.623 1.00 87.06 105 VAL A C 1
ATOM 849 O O . VAL A 1 105 ? 28.978 -0.772 14.925 1.00 87.06 105 VAL A O 1
ATOM 852 N N . SER A 1 106 ? 27.511 0.808 15.525 1.00 93.31 106 SER A N 1
ATOM 853 C CA . SER A 1 106 ? 27.702 0.666 16.972 1.00 93.31 106 SER A CA 1
ATOM 854 C C . SER A 1 106 ? 26.395 0.309 17.673 1.00 93.31 106 SER A C 1
ATOM 856 O O . SER A 1 106 ? 25.297 0.566 17.168 1.00 93.31 106 SER A O 1
ATOM 858 N N . TYR A 1 107 ? 26.522 -0.299 18.850 1.00 93.06 107 TYR A N 1
ATOM 859 C CA . TYR A 1 107 ? 25.395 -0.697 19.684 1.00 93.06 107 TYR A CA 1
ATOM 860 C C . TYR A 1 107 ? 25.558 -0.104 21.072 1.00 93.06 107 TYR A C 1
ATOM 862 O O . TYR A 1 107 ? 26.633 -0.185 21.669 1.00 93.06 107 TYR A O 1
ATOM 870 N N . ASN A 1 108 ? 24.474 0.438 21.612 1.00 96.50 108 ASN A N 1
ATOM 871 C CA . ASN A 1 108 ? 24.438 0.967 22.963 1.00 96.50 108 ASN A CA 1
ATOM 872 C C . ASN A 1 108 ? 23.174 0.515 23.681 1.00 96.50 108 ASN A C 1
ATOM 874 O O . ASN A 1 108 ? 22.097 0.483 23.092 1.00 96.50 108 ASN A O 1
ATOM 878 N N . LEU A 1 109 ? 23.280 0.238 24.973 1.00 95.38 109 LEU A N 1
ATOM 879 C CA . LEU A 1 109 ? 22.127 0.179 25.853 1.00 95.38 109 LEU A CA 1
ATOM 880 C C . LEU A 1 109 ? 21.817 1.589 26.358 1.00 95.38 109 LEU A C 1
ATOM 882 O O . LEU A 1 109 ? 22.662 2.233 26.973 1.00 95.38 109 LEU A O 1
ATOM 886 N N . VAL A 1 110 ? 20.591 2.046 26.130 1.00 94.25 110 VAL A N 1
ATOM 887 C CA . VAL A 1 110 ? 20.101 3.338 26.608 1.00 94.25 110 VAL A CA 1
ATOM 888 C C . VAL A 1 110 ? 19.035 3.103 27.666 1.00 94.25 110 VAL A C 1
ATOM 890 O O . VAL A 1 110 ? 17.981 2.540 27.376 1.00 94.25 110 VAL A O 1
ATOM 893 N N . LEU A 1 111 ? 19.298 3.550 28.890 1.00 93.25 111 LEU A N 1
ATOM 894 C CA . LEU A 1 111 ? 18.380 3.470 30.024 1.00 93.25 111 LEU A CA 1
ATOM 895 C C . LEU A 1 111 ? 17.853 4.859 30.376 1.00 93.25 111 LEU A C 1
ATOM 897 O O . LEU A 1 111 ? 18.575 5.843 30.262 1.00 93.25 111 LEU A O 1
ATOM 901 N N . ARG A 1 112 ? 16.612 4.956 30.845 1.00 91.69 112 ARG A N 1
ATOM 902 C CA . ARG A 1 112 ? 16.052 6.194 31.415 1.00 91.69 112 ARG A CA 1
ATOM 903 C C . ARG A 1 112 ? 15.109 5.873 32.560 1.00 91.69 112 ARG A C 1
ATOM 905 O O . ARG A 1 112 ? 14.477 4.823 32.527 1.00 91.69 112 ARG A O 1
ATOM 912 N N . LYS A 1 113 ? 14.915 6.798 33.500 1.00 86.19 113 LYS A N 1
ATOM 913 C CA . LYS A 1 113 ? 13.794 6.708 34.448 1.00 86.19 113 LYS A CA 1
ATOM 914 C C . LYS A 1 113 ? 12.526 7.301 33.833 1.00 86.19 113 LYS A C 1
ATOM 916 O O . LYS A 1 113 ? 12.546 8.382 33.242 1.00 86.19 113 LYS A O 1
ATOM 921 N N . ASN A 1 114 ? 11.410 6.592 33.951 1.00 82.56 114 ASN A N 1
ATOM 922 C CA . ASN A 1 114 ? 10.095 7.106 33.590 1.00 82.56 114 ASN A CA 1
ATOM 923 C C . ASN A 1 114 ? 9.550 8.030 34.699 1.00 82.56 114 ASN A C 1
ATOM 925 O O . ASN A 1 114 ? 10.164 8.209 35.750 1.00 82.56 114 ASN A O 1
ATOM 929 N N . LYS A 1 115 ? 8.364 8.618 34.489 1.00 80.69 115 LYS A N 1
ATOM 930 C CA . LYS A 1 115 ? 7.734 9.529 35.468 1.00 80.69 115 LYS A CA 1
ATOM 931 C C . LYS A 1 115 ? 7.442 8.879 36.830 1.00 80.69 115 LYS A C 1
ATOM 933 O O . LYS A 1 115 ? 7.227 9.598 37.795 1.00 80.69 115 LYS A O 1
ATOM 938 N N . LYS A 1 116 ? 7.413 7.545 36.902 1.00 83.19 116 LYS A N 1
ATOM 939 C CA . LYS A 1 116 ? 7.217 6.770 38.136 1.00 83.19 116 LYS A CA 1
ATOM 940 C C . LYS A 1 116 ? 8.544 6.424 38.827 1.00 83.19 116 LYS A C 1
ATOM 942 O O . LYS A 1 116 ? 8.539 5.657 39.779 1.00 83.19 116 LYS A O 1
ATOM 947 N N . GLY A 1 117 ? 9.675 6.928 38.326 1.00 84.19 117 GLY A N 1
ATOM 948 C CA . GLY A 1 117 ? 11.009 6.616 38.840 1.00 84.19 117 GLY A CA 1
ATOM 949 C C . GLY A 1 117 ? 11.538 5.235 38.438 1.00 84.19 117 GLY A C 1
ATOM 950 O O . GLY A 1 117 ? 12.638 4.878 38.843 1.00 84.19 117 GLY A O 1
ATOM 951 N N . GLN A 1 118 ? 10.798 4.470 37.630 1.00 87.94 118 GLN A N 1
ATOM 952 C CA . GLN A 1 118 ? 11.208 3.139 37.178 1.00 87.94 118 GLN A CA 1
ATOM 953 C C . GLN A 1 118 ? 12.058 3.243 35.915 1.00 87.94 118 GLN A C 1
ATOM 955 O O . GLN A 1 118 ? 11.758 4.054 35.036 1.00 87.94 118 GLN A O 1
ATOM 960 N N . TYR A 1 119 ? 13.090 2.411 35.797 1.00 92.62 119 TYR A N 1
ATOM 961 C CA . TYR A 1 119 ? 13.883 2.361 34.576 1.00 92.62 119 TYR A CA 1
ATOM 962 C C . TYR A 1 119 ? 13.103 1.735 33.413 1.00 92.62 119 TYR A C 1
ATOM 964 O O . TYR A 1 119 ? 12.307 0.812 33.576 1.00 92.62 119 TYR A O 1
ATOM 972 N N . GLU A 1 120 ? 13.377 2.253 32.224 1.00 91.56 120 GLU A N 1
ATOM 973 C CA . GLU A 1 120 ? 13.056 1.670 30.928 1.00 91.56 120 GLU A CA 1
ATOM 974 C C . GLU A 1 120 ? 14.353 1.601 30.122 1.00 91.56 120 GLU A C 1
ATOM 976 O O . GLU A 1 120 ? 15.180 2.514 30.208 1.00 91.56 120 GLU A O 1
ATOM 981 N N . GLY A 1 121 ? 14.519 0.552 29.318 1.00 91.25 121 GLY A N 1
ATOM 982 C CA . GLY A 1 121 ? 15.710 0.356 28.498 1.00 91.25 121 GLY A CA 1
ATOM 983 C C . GLY A 1 121 ? 15.385 0.178 27.023 1.00 91.25 121 GLY A C 1
ATOM 984 O O . GLY A 1 121 ? 14.341 -0.376 26.672 1.00 91.25 121 GLY A O 1
ATOM 985 N N . ALA A 1 122 ? 16.307 0.593 26.163 1.00 91.12 122 ALA A N 1
ATOM 986 C CA . ALA A 1 122 ? 16.291 0.289 24.743 1.00 91.12 122 ALA A CA 1
ATOM 987 C C . ALA A 1 122 ? 17.702 -0.014 24.228 1.00 91.12 122 ALA A C 1
ATOM 989 O O . ALA A 1 122 ? 18.672 0.614 24.650 1.00 91.12 122 ALA A O 1
ATOM 990 N N . LEU A 1 123 ? 17.811 -0.939 23.279 1.00 91.81 123 LEU A N 1
ATOM 991 C CA . LEU A 1 123 ? 19.000 -1.108 22.458 1.00 91.81 123 LEU A CA 1
ATOM 992 C C . LEU A 1 123 ? 18.984 -0.038 21.363 1.00 91.81 123 LEU A C 1
ATOM 994 O O . LEU A 1 123 ? 18.065 -0.010 20.545 1.00 91.81 123 LEU A O 1
ATOM 998 N N . ARG A 1 124 ? 19.992 0.833 21.343 1.00 92.44 124 ARG A N 1
ATOM 999 C CA . ARG A 1 124 ? 20.250 1.767 20.248 1.00 92.44 124 ARG A CA 1
ATOM 1000 C C . ARG A 1 124 ? 21.254 1.154 19.279 1.00 92.44 124 ARG A C 1
ATOM 1002 O O . ARG A 1 124 ? 22.344 0.763 19.690 1.00 92.44 124 ARG A O 1
ATOM 1009 N N . THR A 1 125 ? 20.922 1.147 17.997 1.00 89.06 125 THR A N 1
ATOM 1010 C CA . THR A 1 125 ? 21.835 0.812 16.901 1.00 89.06 125 THR A CA 1
ATOM 1011 C C . THR A 1 125 ? 22.165 2.085 16.135 1.00 89.06 125 THR A C 1
ATOM 1013 O O . THR A 1 125 ? 21.258 2.756 15.652 1.00 89.06 125 THR A O 1
ATOM 1016 N N . THR A 1 126 ? 23.449 2.425 16.024 1.00 86.75 126 THR A N 1
ATOM 1017 C CA . THR A 1 126 ? 23.919 3.611 15.291 1.00 86.75 126 THR A CA 1
ATOM 1018 C C . THR A 1 126 ? 24.654 3.172 14.037 1.00 86.75 126 THR A C 1
ATOM 1020 O O . THR A 1 126 ? 25.659 2.480 14.139 1.00 86.75 126 THR A O 1
ATOM 1023 N N . GLN A 1 127 ? 24.182 3.578 12.866 1.00 83.94 127 GLN A N 1
ATOM 1024 C CA . GLN A 1 127 ? 24.837 3.355 11.581 1.00 83.94 127 GLN A CA 1
ATOM 1025 C C . GLN A 1 127 ? 25.526 4.646 11.132 1.00 83.94 127 GLN A C 1
ATOM 1027 O O . GLN A 1 127 ? 24.900 5.707 11.132 1.00 83.94 127 GLN A O 1
ATOM 1032 N N . TYR A 1 128 ? 26.794 4.558 10.738 1.00 83.75 128 TYR A N 1
ATOM 1033 C CA . TYR A 1 128 ? 27.614 5.711 10.353 1.00 83.75 128 TYR A CA 1
ATOM 1034 C C . TYR A 1 128 ? 27.828 5.770 8.842 1.00 83.75 128 TYR A C 1
ATOM 1036 O O . TYR A 1 128 ? 28.180 4.769 8.230 1.00 83.75 128 TYR A O 1
ATOM 1044 N N . GLY A 1 129 ? 27.671 6.945 8.235 1.00 76.75 129 GLY A N 1
ATOM 1045 C CA . GLY A 1 129 ? 27.900 7.109 6.798 1.00 76.75 129 GLY A CA 1
ATOM 1046 C C . GLY A 1 129 ? 26.805 6.472 5.944 1.00 76.75 129 GLY A C 1
ATOM 1047 O O . GLY A 1 129 ? 27.073 5.905 4.888 1.00 76.75 129 GLY A O 1
ATOM 1048 N N . VAL A 1 130 ? 25.560 6.523 6.416 1.00 72.56 130 VAL A N 1
ATOM 1049 C CA . VAL A 1 130 ? 24.401 6.159 5.601 1.00 72.56 130 VAL A CA 1
ATOM 1050 C C . VAL A 1 130 ? 24.226 7.243 4.546 1.00 72.56 130 VAL A C 1
ATOM 1052 O O . VAL A 1 130 ? 23.948 8.381 4.905 1.00 72.56 130 VAL A O 1
ATOM 1055 N N . MET A 1 131 ? 24.411 6.909 3.269 1.00 73.81 131 MET A N 1
ATOM 1056 C CA . MET A 1 131 ? 24.152 7.857 2.185 1.00 73.81 131 MET A CA 1
ATOM 1057 C C . MET A 1 131 ? 22.656 8.166 2.144 1.00 73.81 131 MET A C 1
ATOM 1059 O O . MET A 1 131 ? 21.828 7.254 2.086 1.00 73.81 131 MET A O 1
ATOM 1063 N N . ALA A 1 132 ? 22.326 9.448 2.219 1.00 64.56 132 ALA A N 1
ATOM 1064 C CA . ALA A 1 132 ? 20.971 9.956 2.127 1.00 64.56 132 ALA A CA 1
ATOM 1065 C C . ALA A 1 132 ? 20.957 11.165 1.197 1.00 64.56 132 ALA A C 1
ATOM 1067 O O . ALA A 1 132 ? 21.829 12.032 1.279 1.00 64.56 132 ALA A O 1
ATOM 1068 N N . GLU A 1 133 ? 19.967 11.233 0.318 1.00 57.34 133 GLU A N 1
ATOM 1069 C CA . GLU A 1 133 ? 19.832 12.360 -0.592 1.00 57.34 133 GLU A CA 1
ATOM 1070 C C . GLU A 1 133 ? 19.367 13.609 0.165 1.00 57.34 133 GLU A C 1
ATOM 1072 O O . GLU A 1 133 ? 18.340 13.612 0.852 1.00 57.34 133 GLU A O 1
ATOM 1077 N N . ASN A 1 134 ? 20.132 14.695 0.045 1.00 55.16 134 ASN A N 1
ATOM 1078 C CA . ASN A 1 134 ? 19.722 15.986 0.561 1.00 55.16 134 ASN A CA 1
ATOM 1079 C C . ASN A 1 134 ? 18.864 16.701 -0.481 1.00 55.16 134 ASN A C 1
ATOM 1081 O O . ASN A 1 134 ? 19.355 17.413 -1.355 1.00 55.16 134 ASN A O 1
ATOM 1085 N N . LEU A 1 135 ? 17.553 16.563 -0.310 1.00 45.66 135 LEU A N 1
ATOM 1086 C CA . LEU A 1 135 ? 16.534 17.132 -1.191 1.00 45.66 135 LEU A CA 1
ATOM 1087 C C . LEU A 1 135 ? 16.545 18.672 -1.269 1.00 45.66 135 LEU A C 1
ATOM 1089 O O . LEU A 1 135 ? 15.873 19.240 -2.121 1.00 45.66 135 LEU A O 1
ATOM 1093 N N . THR A 1 136 ? 17.302 19.362 -0.405 1.00 43.12 136 THR A N 1
ATOM 1094 C CA . THR A 1 136 ? 17.398 20.836 -0.415 1.00 43.12 136 THR A CA 1
ATOM 1095 C C . THR A 1 136 ? 18.477 21.348 -1.364 1.00 43.12 136 THR A C 1
ATOM 1097 O O . THR A 1 136 ? 18.305 22.386 -1.993 1.00 43.12 136 THR A O 1
ATOM 1100 N N . ILE A 1 137 ? 19.608 20.647 -1.439 1.00 42.44 137 ILE A N 1
ATOM 1101 C CA . ILE A 1 137 ? 20.792 21.089 -2.194 1.00 42.44 137 ILE A CA 1
ATOM 1102 C C . ILE A 1 137 ? 21.073 20.213 -3.419 1.00 42.44 137 ILE A C 1
ATOM 1104 O O . ILE A 1 137 ? 21.871 20.605 -4.266 1.00 42.44 137 ILE A O 1
ATOM 1108 N N . GLY A 1 138 ? 20.400 19.063 -3.528 1.00 43.09 138 GLY A N 1
ATOM 1109 C CA . GLY A 1 138 ? 20.739 18.018 -4.485 1.00 43.09 138 GLY A CA 1
ATOM 1110 C C . GLY A 1 138 ? 22.028 17.295 -4.081 1.00 43.09 138 GLY A C 1
ATOM 1111 O O . GLY A 1 138 ? 22.986 17.905 -3.608 1.00 43.09 138 GLY A O 1
ATOM 1112 N N . GLY A 1 139 ? 22.057 15.977 -4.270 1.00 61.69 139 GLY A N 1
ATOM 1113 C CA . GLY A 1 139 ? 23.224 15.143 -3.973 1.00 61.69 139 GLY A CA 1
ATOM 1114 C C . GLY A 1 139 ? 23.103 14.327 -2.687 1.00 61.69 139 GLY A C 1
ATOM 1115 O O . GLY A 1 139 ? 22.263 14.582 -1.823 1.00 61.69 139 GLY A O 1
ATOM 1116 N N . GLU A 1 140 ? 23.942 13.301 -2.580 1.00 62.75 140 GLU A N 1
ATOM 1117 C CA . GLU A 1 140 ? 23.957 12.378 -1.448 1.00 62.75 140 GLU A CA 1
ATOM 1118 C C . GLU A 1 140 ? 24.936 12.848 -0.367 1.00 62.75 140 GLU A C 1
ATOM 1120 O O . GLU A 1 140 ? 26.105 13.116 -0.642 1.00 62.75 140 GLU A O 1
ATOM 1125 N N . ASN A 1 141 ? 24.473 12.884 0.880 1.00 69.88 141 ASN A N 1
ATOM 1126 C CA . ASN A 1 141 ? 25.294 13.157 2.050 1.00 69.88 141 ASN A CA 1
ATOM 1127 C C . ASN A 1 141 ? 25.385 11.918 2.938 1.00 69.88 141 ASN A C 1
ATOM 1129 O O . ASN A 1 141 ? 24.408 11.202 3.155 1.00 69.88 141 ASN A O 1
ATOM 1133 N N . ALA A 1 142 ? 26.563 11.702 3.511 1.00 72.56 142 ALA A N 1
ATOM 1134 C CA . ALA A 1 142 ? 26.757 10.723 4.566 1.00 72.56 142 ALA A CA 1
ATOM 1135 C C . ALA A 1 142 ? 26.066 11.200 5.859 1.00 72.56 142 ALA A C 1
ATOM 1137 O O . ALA A 1 142 ? 26.365 12.278 6.371 1.00 72.56 142 ALA A O 1
ATOM 1138 N N . MET A 1 143 ? 25.162 10.388 6.405 1.00 73.94 143 MET A N 1
ATOM 1139 C CA . MET A 1 143 ? 24.401 10.668 7.627 1.00 73.94 143 MET A CA 1
ATOM 1140 C C . MET A 1 143 ? 24.663 9.632 8.724 1.00 73.94 143 MET A C 1
ATOM 1142 O O . MET A 1 143 ? 25.191 8.541 8.478 1.00 73.94 143 MET A O 1
ATOM 1146 N N . VAL A 1 144 ? 24.261 9.968 9.952 1.00 74.00 144 VAL A N 1
ATOM 1147 C CA . VAL A 1 144 ? 24.192 9.026 11.073 1.00 74.00 144 VAL A CA 1
ATOM 1148 C C . VAL A 1 144 ? 22.735 8.653 11.320 1.00 74.00 144 VAL A C 1
ATOM 1150 O O . VAL A 1 144 ? 21.890 9.519 11.553 1.00 74.00 144 VAL A O 1
ATOM 1153 N N . LEU A 1 145 ? 22.448 7.353 11.307 1.00 77.12 145 LEU A N 1
ATOM 1154 C CA . LEU A 1 145 ? 21.121 6.809 11.586 1.00 77.12 145 LEU A CA 1
ATOM 1155 C C . LEU A 1 145 ? 21.129 6.074 12.925 1.00 77.12 145 LEU A C 1
ATOM 1157 O O . LEU A 1 145 ? 21.925 5.162 13.123 1.00 77.12 145 LEU A O 1
ATOM 1161 N N . GLN A 1 146 ? 20.225 6.435 13.829 1.00 82.19 146 GLN A N 1
ATOM 1162 C CA . GLN A 1 146 ? 20.038 5.791 15.126 1.00 82.19 146 GLN A CA 1
ATOM 1163 C C . GLN A 1 146 ? 18.655 5.142 15.200 1.00 82.19 146 GLN A C 1
ATOM 1165 O O . GLN A 1 146 ? 17.639 5.828 15.138 1.00 82.19 146 GLN A O 1
ATOM 1170 N N . SER A 1 147 ? 18.588 3.827 15.382 1.00 80.12 147 SER A N 1
ATOM 1171 C CA . SER A 1 147 ? 17.337 3.117 15.672 1.00 80.12 147 SER A CA 1
ATOM 1172 C C . SER A 1 147 ? 17.318 2.647 17.119 1.00 80.12 147 SER A C 1
ATOM 1174 O O . SER A 1 147 ? 18.357 2.295 17.673 1.00 80.12 147 SER A O 1
ATOM 1176 N N . TYR A 1 148 ? 16.142 2.647 17.744 1.00 82.31 148 TYR A N 1
ATOM 1177 C CA . TYR A 1 148 ? 15.960 2.187 19.116 1.00 82.31 148 TYR A CA 1
ATOM 1178 C C . TYR A 1 148 ? 14.993 0.998 19.142 1.00 82.31 148 TYR A C 1
ATOM 1180 O O . TYR A 1 148 ? 13.988 0.985 18.432 1.00 82.31 148 TYR A O 1
ATOM 1188 N N . HIS A 1 149 ? 15.266 0.021 20.004 1.00 81.56 149 HIS A N 1
ATOM 1189 C CA . HIS A 1 149 ? 14.407 -1.137 20.257 1.00 81.56 149 HIS A CA 1
ATOM 1190 C C . HIS A 1 149 ? 14.235 -1.316 21.764 1.00 81.56 149 HIS A C 1
ATOM 1192 O O . HIS A 1 149 ? 15.223 -1.546 22.459 1.00 81.56 149 HIS A O 1
ATOM 1198 N N . TYR A 1 150 ? 13.014 -1.185 22.295 1.00 83.38 150 TYR A N 1
ATOM 1199 C CA . TYR A 1 150 ? 12.793 -1.344 23.736 1.00 83.38 150 TYR A CA 1
ATOM 1200 C C . TYR A 1 150 ? 13.078 -2.785 24.181 1.00 83.38 150 TYR A C 1
ATOM 1202 O O . TYR A 1 150 ? 12.764 -3.735 23.465 1.00 83.38 150 TYR A O 1
ATOM 1210 N N . LEU A 1 151 ? 13.654 -2.954 25.378 1.00 84.50 151 LEU A N 1
ATOM 1211 C CA . LEU A 1 151 ? 14.017 -4.287 25.893 1.00 84.50 151 LEU A CA 1
ATOM 1212 C C . LEU A 1 151 ? 12.796 -5.178 26.175 1.00 84.50 151 LEU A C 1
ATOM 1214 O O . LEU A 1 151 ? 12.932 -6.394 26.258 1.00 84.50 151 LEU A O 1
ATOM 1218 N N . ASP A 1 152 ? 11.616 -4.577 26.325 1.00 80.50 152 ASP A N 1
ATOM 1219 C CA . ASP A 1 152 ? 10.337 -5.262 26.545 1.00 80.50 152 ASP A CA 1
ATOM 1220 C C . ASP A 1 152 ? 9.622 -5.654 25.236 1.00 80.50 152 ASP A C 1
ATOM 1222 O O . ASP A 1 152 ? 8.471 -6.086 25.263 1.00 80.50 152 ASP A O 1
ATOM 1226 N N . GLY A 1 153 ? 10.283 -5.491 24.084 1.00 71.94 153 GLY A N 1
ATOM 1227 C CA . GLY A 1 153 ? 9.740 -5.840 22.771 1.00 71.94 153 GLY A CA 1
ATOM 1228 C C . GLY A 1 153 ? 8.795 -4.794 22.174 1.00 71.94 153 GLY A C 1
ATOM 1229 O O . GLY A 1 153 ? 8.330 -4.969 21.046 1.00 71.94 153 GLY A O 1
ATOM 1230 N N . ARG A 1 154 ? 8.518 -3.680 22.869 1.00 74.81 154 ARG A N 1
ATOM 1231 C CA . ARG A 1 154 ? 7.751 -2.575 22.279 1.00 74.81 154 ARG A CA 1
ATOM 1232 C C . ARG A 1 154 ? 8.532 -1.916 21.139 1.00 74.81 154 ARG A C 1
ATOM 1234 O O . ARG A 1 154 ? 9.754 -1.757 21.186 1.00 74.81 154 ARG A O 1
ATOM 1241 N N . LYS A 1 155 ? 7.802 -1.457 20.119 1.00 60.16 155 LYS A N 1
ATOM 1242 C CA . LYS A 1 155 ? 8.371 -0.655 19.026 1.00 60.16 155 LYS A CA 1
ATOM 1243 C C . LYS A 1 155 ? 8.911 0.666 19.583 1.00 60.16 155 LYS A C 1
ATOM 1245 O O . LYS A 1 155 ? 8.241 1.314 20.387 1.00 60.16 155 LYS A O 1
ATOM 1250 N N . ALA A 1 156 ? 10.111 1.053 19.161 1.00 61.31 156 ALA A N 1
ATOM 1251 C CA . ALA A 1 156 ? 10.749 2.300 19.569 1.00 61.31 156 ALA A CA 1
ATOM 1252 C C . ALA A 1 156 ? 10.996 3.227 18.368 1.00 61.31 156 ALA A C 1
ATOM 1254 O O . ALA A 1 156 ? 10.715 2.884 17.221 1.00 61.31 156 ALA A O 1
ATOM 1255 N N . ASN A 1 157 ? 11.461 4.439 18.666 1.00 64.75 157 ASN A N 1
ATOM 1256 C CA . ASN A 1 157 ? 11.660 5.498 17.682 1.00 64.75 157 ASN A CA 1
ATOM 1257 C C . ASN A 1 157 ? 12.956 5.305 16.881 1.00 64.75 157 ASN A C 1
ATOM 1259 O O . ASN A 1 157 ? 13.883 4.622 17.317 1.00 64.75 157 ASN A O 1
ATOM 1263 N N . MET A 1 158 ? 13.049 5.991 15.745 1.00 48.84 158 MET A N 1
ATOM 1264 C CA . MET A 1 158 ? 14.297 6.190 15.012 1.00 48.84 158 MET A CA 1
ATOM 1265 C C . MET A 1 158 ? 14.636 7.679 14.960 1.00 48.84 158 MET A C 1
ATOM 1267 O O . MET A 1 158 ? 13.746 8.529 14.990 1.00 48.84 158 MET A O 1
ATOM 1271 N N . TRP A 1 159 ? 15.925 7.987 14.898 1.00 52.69 159 TRP A N 1
ATOM 1272 C CA . TRP A 1 159 ? 16.466 9.332 14.789 1.00 52.69 159 TRP A CA 1
ATOM 1273 C C . TRP A 1 159 ? 17.545 9.375 13.709 1.00 52.69 159 TRP A C 1
ATOM 1275 O O . TRP A 1 159 ? 18.293 8.416 13.529 1.00 52.69 159 TRP A O 1
ATOM 1285 N N . MET A 1 160 ? 17.630 10.492 12.997 1.00 36.91 160 MET A N 1
ATOM 1286 C CA . MET A 1 160 ? 18.606 10.708 11.940 1.00 36.91 160 MET A CA 1
ATOM 1287 C C . MET A 1 160 ? 19.171 12.118 12.057 1.00 36.91 160 MET A C 1
ATOM 1289 O O . MET A 1 160 ? 18.423 13.063 12.311 1.00 36.91 160 MET A O 1
ATOM 1293 N N . GLY A 1 161 ? 20.479 12.249 11.861 1.00 45.91 161 GLY A N 1
ATOM 1294 C CA . GLY A 1 161 ? 21.165 13.533 11.887 1.00 45.91 161 GLY A CA 1
ATOM 1295 C C . GLY A 1 161 ? 22.325 13.577 10.905 1.00 45.91 161 GLY A C 1
ATOM 1296 O O . GLY A 1 161 ? 22.881 12.544 10.519 1.00 45.91 161 GLY A O 1
ATOM 1297 N N . GLU A 1 162 ? 22.682 14.792 10.494 1.00 42.53 162 GLU A N 1
ATOM 1298 C CA . GLU A 1 162 ? 23.939 15.040 9.794 1.00 42.53 162 GLU A CA 1
ATOM 1299 C C . GLU A 1 162 ? 25.112 14.654 10.703 1.00 42.53 162 GLU A C 1
ATOM 1301 O O . GLU A 1 162 ? 25.006 14.679 11.934 1.00 42.53 162 GLU A O 1
ATOM 1306 N N . VAL A 1 163 ? 26.230 14.245 10.104 1.00 46.03 163 VAL A N 1
ATOM 1307 C CA . VAL A 1 163 ? 27.439 13.904 10.856 1.00 46.03 163 VAL A CA 1
ATOM 1308 C C . VAL A 1 163 ? 27.981 15.184 11.505 1.00 46.03 163 VAL A C 1
ATOM 1310 O O . VAL A 1 163 ? 28.788 15.891 10.911 1.00 46.03 163 VAL A O 1
ATOM 1313 N N . GLU A 1 164 ? 27.586 15.489 12.742 1.00 36.66 164 GLU A N 1
ATOM 1314 C CA . GLU A 1 164 ? 28.378 16.393 13.576 1.00 36.66 164 GLU A CA 1
ATOM 1315 C C . GLU A 1 164 ? 29.643 15.639 13.993 1.00 36.66 164 GLU A C 1
ATOM 1317 O O . GLU A 1 164 ? 29.676 14.892 14.972 1.00 36.66 164 GLU A O 1
ATOM 1322 N N . SER A 1 165 ? 30.708 15.822 13.214 1.00 33.72 165 SER A N 1
ATOM 1323 C CA . SER A 1 165 ? 32.063 15.387 13.537 1.00 33.72 165 SER A CA 1
ATOM 1324 C C . SER A 1 165 ? 32.628 16.207 14.703 1.00 33.72 165 SER A C 1
ATOM 1326 O O . SER A 1 165 ? 33.612 16.929 14.551 1.00 33.72 165 SER A O 1
ATOM 1328 N N . THR A 1 166 ? 32.029 16.135 15.888 1.00 29.25 166 THR A N 1
ATOM 1329 C CA . THR A 1 166 ? 32.690 16.619 17.099 1.00 29.25 166 THR A CA 1
ATOM 1330 C C . THR A 1 166 ? 33.448 15.451 17.723 1.00 29.25 166 THR A C 1
ATOM 1332 O O . THR A 1 166 ? 32.907 14.633 18.464 1.00 29.25 166 THR A O 1
ATOM 1335 N N . ASN A 1 167 ? 34.740 15.411 17.371 1.00 29.98 167 ASN A N 1
ATOM 1336 C CA . ASN A 1 167 ? 35.822 14.522 17.824 1.00 29.98 167 ASN A CA 1
ATOM 1337 C C . ASN A 1 167 ? 36.257 13.414 16.847 1.00 29.98 167 ASN A C 1
ATOM 1339 O O . ASN A 1 167 ? 36.315 12.241 17.206 1.00 29.98 167 ASN A O 1
ATOM 1343 N N . LEU A 1 168 ? 36.705 13.807 15.651 1.00 23.91 168 LEU A N 1
ATOM 1344 C CA . LEU A 1 168 ? 37.816 13.114 14.990 1.00 23.91 168 LEU A CA 1
ATOM 1345 C C . LEU A 1 168 ? 39.115 13.814 15.408 1.00 23.91 168 LEU A C 1
ATOM 1347 O O . LEU A 1 168 ? 39.368 14.958 15.035 1.00 23.91 168 LEU A O 1
ATOM 1351 N N . LYS A 1 169 ? 39.927 13.139 16.227 1.00 26.80 169 LYS A N 1
ATOM 1352 C CA . LYS A 1 169 ? 41.327 13.524 16.424 1.00 26.80 169 LYS A CA 1
ATOM 1353 C C . LYS A 1 169 ? 42.061 13.232 15.110 1.00 26.80 169 LYS A C 1
ATOM 1355 O O . LYS A 1 169 ? 42.085 12.079 14.706 1.00 26.80 169 LYS A O 1
ATOM 1360 N N . SER A 1 170 ? 42.567 14.287 14.464 1.00 28.03 170 SER A N 1
ATOM 1361 C CA . SER A 1 170 ? 43.533 14.312 13.346 1.00 28.03 170 SER A CA 1
ATOM 1362 C C . SER A 1 170 ? 43.509 13.116 12.377 1.00 28.03 170 SER A C 1
ATOM 1364 O O . SER A 1 170 ? 44.078 12.067 12.666 1.00 28.03 170 SER A O 1
ATOM 1366 N N . VAL A 1 171 ? 42.935 13.312 11.187 1.00 25.23 171 VAL A N 1
ATOM 1367 C CA . VAL A 1 171 ? 43.159 12.430 10.032 1.00 25.23 171 VAL A CA 1
ATOM 1368 C C . VAL A 1 171 ? 44.410 12.919 9.303 1.00 25.23 171 VAL A C 1
ATOM 1370 O O . VAL A 1 171 ? 44.479 14.081 8.906 1.00 25.23 171 VAL A O 1
ATOM 1373 N N . GLU A 1 172 ? 45.401 12.044 9.166 1.00 25.67 172 GLU A N 1
ATOM 1374 C CA . GLU A 1 172 ? 46.563 12.254 8.305 1.00 25.67 172 GLU A CA 1
ATOM 1375 C C . GLU A 1 172 ? 46.146 12.030 6.841 1.00 25.67 172 GLU A C 1
ATOM 1377 O O . GLU A 1 172 ? 45.498 11.036 6.506 1.00 25.67 172 GLU A O 1
ATOM 1382 N N . GLU A 1 173 ? 46.469 12.984 5.970 1.00 26.31 173 GLU A N 1
ATOM 1383 C CA . GLU A 1 173 ? 46.168 12.923 4.539 1.00 26.31 173 GLU A CA 1
ATOM 1384 C C . GLU A 1 173 ? 47.120 11.925 3.857 1.00 26.31 173 GLU A C 1
ATOM 1386 O O . GLU A 1 173 ? 48.274 12.245 3.570 1.00 26.31 173 GLU A O 1
ATOM 1391 N N . VAL A 1 174 ? 46.651 10.705 3.577 1.00 28.83 174 VAL A N 1
ATOM 1392 C CA . VAL A 1 174 ? 47.406 9.750 2.749 1.00 28.83 174 VAL A CA 1
ATOM 1393 C C . VAL A 1 174 ? 47.111 10.033 1.277 1.00 28.83 174 VAL A C 1
ATOM 1395 O O . VAL A 1 174 ? 46.017 9.763 0.780 1.00 28.83 174 VAL A O 1
ATOM 1398 N N . LYS A 1 175 ? 48.100 10.581 0.563 1.00 33.25 175 LYS A N 1
ATOM 1399 C CA . LYS A 1 175 ? 48.025 10.790 -0.889 1.00 33.25 175 LYS A CA 1
ATOM 1400 C C . LYS A 1 175 ? 48.299 9.480 -1.621 1.00 33.25 175 LYS A C 1
ATOM 1402 O O . LYS A 1 175 ? 49.442 9.038 -1.684 1.00 33.25 175 LYS A O 1
ATOM 1407 N N . LEU A 1 176 ? 47.248 8.894 -2.191 1.00 40.19 176 LEU A N 1
ATOM 1408 C CA . LEU A 1 176 ? 47.363 7.748 -3.091 1.00 40.19 176 LEU A CA 1
ATOM 1409 C C . LEU A 1 176 ? 47.919 8.188 -4.446 1.00 40.19 176 LEU A C 1
ATOM 1411 O O . LEU A 1 176 ? 47.546 9.226 -4.999 1.00 40.19 176 LEU A O 1
ATOM 1415 N N . THR A 1 177 ? 48.817 7.378 -4.988 1.00 54.19 177 THR A N 1
ATOM 1416 C CA . THR A 1 177 ? 49.436 7.609 -6.288 1.00 54.19 177 THR A CA 1
ATOM 1417 C C . THR A 1 177 ? 48.466 7.278 -7.431 1.00 54.19 177 THR A C 1
ATOM 1419 O O . THR A 1 177 ? 47.578 6.431 -7.289 1.00 54.19 177 THR A O 1
ATOM 1422 N N . PRO A 1 178 ? 48.634 7.890 -8.619 1.00 47.25 178 PRO A N 1
ATOM 1423 C CA . PRO A 1 178 ? 47.815 7.564 -9.786 1.00 47.25 178 PRO A CA 1
ATOM 1424 C C . PRO A 1 178 ? 47.826 6.075 -10.185 1.00 47.25 178 PRO A C 1
ATOM 1426 O O . PRO A 1 178 ? 46.853 5.613 -10.778 1.00 47.25 178 PRO A O 1
ATOM 1429 N N . SER A 1 179 ? 48.874 5.307 -9.845 1.00 41.91 179 SER A N 1
ATOM 1430 C CA . SER A 1 179 ? 48.920 3.861 -10.115 1.00 41.91 179 SER A CA 1
ATOM 1431 C C . SER A 1 179 ? 48.082 3.046 -9.124 1.00 41.91 179 SER A C 1
ATOM 1433 O O . SER A 1 179 ? 47.444 2.079 -9.530 1.00 41.91 179 SER A O 1
ATOM 1435 N N . GLU A 1 180 ? 47.986 3.462 -7.859 1.00 40.75 180 GLU A N 1
ATOM 1436 C CA . GLU A 1 180 ? 47.095 2.846 -6.864 1.00 40.75 180 GLU A CA 1
ATOM 1437 C C . GLU A 1 180 ? 45.624 3.085 -7.223 1.00 40.75 180 GLU A C 1
ATOM 1439 O O . GLU A 1 180 ? 44.800 2.173 -7.142 1.00 40.75 180 GLU A O 1
ATOM 1444 N N . ILE A 1 181 ? 45.315 4.273 -7.751 1.00 40.34 181 ILE A N 1
ATOM 1445 C CA . ILE A 1 181 ? 43.987 4.608 -8.284 1.00 40.34 181 ILE A CA 1
ATOM 1446 C C . ILE A 1 181 ? 43.668 3.781 -9.545 1.00 40.34 181 ILE A C 1
ATOM 1448 O O . ILE A 1 181 ? 42.525 3.360 -9.734 1.00 40.34 181 ILE A O 1
ATOM 1452 N N . ALA A 1 182 ? 44.658 3.511 -10.403 1.00 43.78 182 ALA A N 1
ATOM 1453 C CA . ALA A 1 182 ? 44.485 2.664 -11.586 1.00 43.78 182 ALA A CA 1
ATOM 1454 C C . ALA A 1 182 ? 44.273 1.183 -11.218 1.00 43.78 182 ALA A C 1
ATOM 1456 O O . ALA A 1 182 ? 43.361 0.551 -11.746 1.00 43.78 182 ALA A O 1
ATOM 1457 N N . ASN A 1 183 ? 45.022 0.660 -10.243 1.00 46.34 183 ASN A N 1
ATOM 1458 C CA . ASN A 1 183 ? 44.887 -0.720 -9.763 1.00 46.34 183 ASN A CA 1
ATOM 1459 C C . ASN A 1 183 ? 43.519 -0.982 -9.110 1.00 46.34 183 ASN A C 1
ATOM 1461 O O . ASN A 1 183 ? 42.935 -2.049 -9.297 1.00 46.34 183 ASN A O 1
ATOM 1465 N N . MET A 1 184 ? 42.959 0.008 -8.405 1.00 40.44 184 MET A N 1
ATOM 1466 C CA . MET A 1 184 ? 41.601 -0.080 -7.853 1.00 40.44 184 MET A CA 1
ATOM 1467 C C . MET A 1 184 ? 40.514 -0.084 -8.940 1.00 40.44 184 MET A C 1
ATOM 1469 O O . MET A 1 184 ? 39.498 -0.763 -8.794 1.00 40.44 184 MET A O 1
ATOM 1473 N N . ARG A 1 185 ? 40.722 0.634 -10.052 1.00 39.34 185 ARG A N 1
ATOM 1474 C CA . ARG A 1 185 ? 39.790 0.645 -11.196 1.00 39.34 185 ARG A CA 1
ATOM 1475 C C . ARG A 1 185 ? 39.838 -0.653 -12.003 1.00 39.34 185 ARG A C 1
ATOM 1477 O O . ARG A 1 185 ? 38.805 -1.076 -12.518 1.00 39.34 185 ARG A O 1
ATOM 1484 N N . GLU A 1 186 ? 41.000 -1.296 -12.075 1.00 38.59 186 GLU A N 1
ATOM 1485 C CA . GLU A 1 186 ? 41.169 -2.595 -12.734 1.00 38.59 186 GLU A CA 1
ATOM 1486 C C . GLU A 1 186 ? 40.529 -3.731 -11.909 1.00 38.59 186 GLU A C 1
ATOM 1488 O O . GLU A 1 186 ? 39.841 -4.586 -12.464 1.00 38.59 186 GLU A O 1
ATOM 1493 N N . ALA A 1 187 ? 40.640 -3.683 -10.573 1.00 37.84 187 ALA A N 1
ATOM 1494 C CA . ALA A 1 187 ? 39.982 -4.633 -9.667 1.00 37.84 187 ALA A CA 1
ATOM 1495 C C . ALA A 1 187 ? 38.442 -4.566 -9.737 1.00 37.84 187 ALA A C 1
ATOM 1497 O O . ALA A 1 187 ? 37.769 -5.592 -9.636 1.00 37.84 187 ALA A O 1
ATOM 1498 N N . ALA A 1 188 ? 37.875 -3.380 -9.986 1.00 35.38 188 ALA A N 1
ATOM 1499 C CA . ALA A 1 188 ? 36.431 -3.187 -10.132 1.00 35.38 188 ALA A CA 1
ATOM 1500 C C . ALA A 1 188 ? 35.856 -3.757 -11.448 1.00 35.38 188 ALA A C 1
ATOM 1502 O O . ALA A 1 188 ? 34.668 -4.069 -11.512 1.00 35.38 188 ALA A O 1
ATOM 1503 N N . LYS A 1 189 ? 36.678 -3.943 -12.493 1.00 35.84 189 LYS A N 1
ATOM 1504 C CA . LYS A 1 189 ? 36.236 -4.515 -13.782 1.00 35.84 189 LYS A CA 1
ATOM 1505 C C . LYS A 1 189 ? 36.111 -6.042 -13.779 1.00 35.84 189 LYS A C 1
ATOM 1507 O O . LYS A 1 189 ? 35.483 -6.588 -14.680 1.00 35.84 189 LYS A O 1
ATOM 1512 N N . ILE A 1 190 ? 36.665 -6.734 -12.781 1.00 35.09 190 ILE A N 1
ATOM 1513 C CA . ILE A 1 190 ? 36.698 -8.208 -12.735 1.00 35.09 190 ILE A CA 1
ATOM 1514 C C . ILE A 1 190 ? 35.414 -8.814 -12.119 1.00 35.09 190 ILE A C 1
ATOM 1516 O O . ILE A 1 190 ? 35.140 -9.994 -12.310 1.00 35.09 190 ILE A O 1
ATOM 1520 N N . SER A 1 191 ? 34.550 -8.023 -11.470 1.00 30.86 191 SER A N 1
ATOM 1521 C CA . SER A 1 191 ? 33.369 -8.539 -10.744 1.00 30.86 191 SER A CA 1
ATOM 1522 C C . SER A 1 191 ? 32.039 -8.564 -11.525 1.00 30.86 191 SER A C 1
ATOM 1524 O O . SER A 1 191 ? 30.984 -8.747 -10.921 1.00 30.86 191 SER A O 1
ATOM 1526 N N . MET A 1 192 ? 32.042 -8.413 -12.856 1.00 30.50 192 MET A N 1
ATOM 1527 C CA . MET A 1 192 ? 30.812 -8.431 -13.678 1.00 30.50 192 MET A CA 1
ATOM 1528 C C . MET A 1 192 ? 30.806 -9.479 -14.802 1.00 30.50 192 MET A C 1
ATOM 1530 O O . MET A 1 192 ? 30.345 -9.204 -15.904 1.00 30.50 192 MET A O 1
ATOM 1534 N N . THR A 1 193 ? 31.246 -10.706 -14.522 1.00 32.66 193 THR A N 1
ATOM 1535 C CA . THR A 1 193 ? 30.939 -11.876 -15.368 1.00 32.66 193 THR A CA 1
ATOM 1536 C C . THR A 1 193 ? 30.987 -13.170 -14.555 1.00 32.66 193 THR A C 1
ATOM 1538 O O . THR A 1 193 ? 32.074 -13.694 -14.338 1.00 32.66 193 THR A O 1
ATOM 1541 N N . GLN A 1 194 ? 29.830 -13.695 -14.129 1.00 28.55 194 GLN A N 1
ATOM 1542 C CA . GLN A 1 194 ? 29.458 -15.117 -14.261 1.00 28.55 194 GLN A CA 1
ATOM 1543 C C . GLN A 1 194 ? 28.049 -15.406 -13.712 1.00 28.55 194 GLN A C 1
ATOM 1545 O O . GLN A 1 194 ? 27.651 -14.933 -12.650 1.00 28.55 194 GLN A O 1
ATOM 1550 N N . GLU A 1 195 ? 27.305 -16.186 -14.494 1.00 28.42 195 GLU A N 1
ATOM 1551 C CA . GLU A 1 195 ? 25.911 -16.592 -14.327 1.00 28.42 195 GLU A CA 1
ATOM 1552 C C . GLU A 1 195 ? 25.698 -17.856 -13.465 1.00 28.42 195 GLU A C 1
ATOM 1554 O O . GLU A 1 195 ? 26.503 -18.783 -13.466 1.00 28.42 195 GLU A O 1
ATOM 1559 N N . SER A 1 196 ? 24.461 -17.948 -12.959 1.00 32.34 196 SER A N 1
ATOM 1560 C CA . SER A 1 196 ? 23.580 -19.133 -12.894 1.00 32.34 196 SER A CA 1
ATOM 1561 C C . SER A 1 196 ? 23.684 -20.179 -11.769 1.00 32.34 196 SER A C 1
ATOM 1563 O O . SER A 1 196 ? 24.741 -20.659 -11.376 1.00 32.34 196 SER A O 1
ATOM 1565 N N . ASN A 1 197 ? 22.469 -20.617 -11.404 1.00 29.86 197 ASN A N 1
ATOM 1566 C CA . ASN A 1 197 ? 22.045 -21.884 -10.800 1.00 29.86 197 ASN A CA 1
ATOM 1567 C C . ASN A 1 197 ? 22.241 -22.106 -9.292 1.00 29.86 197 ASN A C 1
ATOM 1569 O O . ASN A 1 197 ? 23.323 -22.424 -8.822 1.00 29.86 197 ASN A O 1
ATOM 1573 N N . THR A 1 198 ? 21.121 -22.141 -8.554 1.00 26.73 198 THR A N 1
ATOM 1574 C CA . THR A 1 198 ? 20.765 -23.285 -7.683 1.00 26.73 198 THR A CA 1
ATOM 1575 C C . THR A 1 198 ? 19.281 -23.259 -7.265 1.00 26.73 198 THR A C 1
ATOM 1577 O O . THR A 1 198 ? 18.693 -22.214 -7.017 1.00 26.73 198 THR A O 1
ATOM 1580 N N . GLN A 1 199 ? 18.684 -24.455 -7.237 1.00 27.17 199 GLN A N 1
ATOM 1581 C CA . GLN A 1 199 ? 17.283 -24.809 -6.941 1.00 27.17 199 GLN A CA 1
ATOM 1582 C C . GLN A 1 199 ? 16.872 -24.619 -5.457 1.00 27.17 199 GLN A C 1
ATOM 1584 O O . GLN A 1 199 ? 17.745 -24.604 -4.584 1.00 27.17 199 GLN A O 1
ATOM 1589 N N . PRO A 1 200 ? 15.559 -24.558 -5.130 1.00 26.94 200 PRO A N 1
ATOM 1590 C CA . PRO A 1 200 ? 15.074 -24.371 -3.761 1.00 26.94 200 PRO A CA 1
ATOM 1591 C C . PRO A 1 200 ? 15.219 -25.646 -2.912 1.00 26.94 200 PRO A C 1
ATOM 1593 O O . PRO A 1 200 ? 14.828 -26.737 -3.328 1.00 26.94 200 PRO A O 1
ATOM 1596 N N . ARG A 1 201 ? 15.744 -25.517 -1.684 1.00 26.59 201 ARG A N 1
ATOM 1597 C CA . ARG A 1 201 ? 15.788 -26.610 -0.693 1.00 26.59 201 ARG A CA 1
ATOM 1598 C C . ARG A 1 201 ? 14.642 -26.501 0.313 1.00 26.59 201 ARG A C 1
ATOM 1600 O O . ARG A 1 201 ? 14.339 -25.423 0.813 1.00 26.59 201 ARG A O 1
ATOM 1607 N N . ARG A 1 202 ? 14.041 -27.658 0.612 1.00 24.88 202 ARG A N 1
ATOM 1608 C CA . ARG A 1 202 ? 13.014 -27.875 1.642 1.00 24.88 202 ARG A CA 1
ATOM 1609 C C . ARG A 1 202 ? 13.558 -27.614 3.052 1.00 24.88 202 ARG A C 1
ATOM 1611 O O . ARG A 1 202 ? 14.693 -27.971 3.358 1.00 24.88 202 ARG A O 1
ATOM 1618 N N . LEU A 1 203 ? 12.699 -27.044 3.894 1.00 28.62 203 LEU A N 1
ATOM 1619 C CA . LEU A 1 203 ? 12.902 -26.824 5.328 1.00 28.62 203 LEU A CA 1
ATOM 1620 C C . LEU A 1 203 ? 12.791 -28.140 6.122 1.00 28.62 203 LEU A C 1
ATOM 1622 O O . LEU A 1 203 ? 11.957 -28.987 5.809 1.00 28.62 203 LEU A O 1
ATOM 1626 N N . SER A 1 204 ? 13.609 -28.263 7.171 1.00 23.98 204 SER A N 1
ATOM 1627 C CA . SER A 1 204 ? 13.560 -29.295 8.221 1.00 23.98 204 SER A CA 1
ATOM 1628 C C . SER A 1 204 ? 13.725 -28.607 9.591 1.00 23.98 204 SER A C 1
ATOM 1630 O O . SER A 1 204 ? 14.361 -27.550 9.636 1.00 23.98 204 SER A O 1
ATOM 1632 N N . PRO A 1 205 ? 13.127 -29.128 10.682 1.00 38.47 205 PRO A N 1
ATOM 1633 C CA . PRO A 1 205 ? 12.764 -28.338 11.854 1.00 38.47 205 PRO A CA 1
ATOM 1634 C C . PRO A 1 205 ? 13.837 -28.357 12.955 1.00 38.47 205 PRO A C 1
ATOM 1636 O O . PRO A 1 205 ? 14.740 -29.186 12.939 1.00 38.47 205 PRO A O 1
ATOM 1639 N N . VAL A 1 206 ? 13.650 -27.477 13.946 1.00 32.44 206 VAL A N 1
ATOM 1640 C CA . VAL A 1 206 ? 14.431 -27.292 15.192 1.00 32.44 206 VAL A CA 1
ATOM 1641 C C . VAL A 1 206 ? 15.556 -26.241 15.129 1.00 32.44 206 VAL A C 1
ATOM 1643 O O . VAL A 1 206 ? 16.730 -26.492 15.358 1.00 32.44 206 VAL A O 1
ATOM 1646 N N . CYS A 1 207 ? 15.123 -25.006 14.875 1.00 25.69 207 CYS A N 1
ATOM 1647 C CA . CYS A 1 207 ? 15.552 -23.770 15.535 1.00 25.69 207 CYS A CA 1
ATOM 1648 C C . CYS A 1 207 ? 14.261 -22.950 15.642 1.00 25.69 207 CYS A C 1
ATOM 1650 O O . CYS A 1 207 ? 13.635 -22.697 14.612 1.00 25.69 207 CYS A O 1
ATOM 1652 N N . GLN A 1 208 ? 13.802 -22.562 16.835 1.00 29.38 208 GLN A N 1
ATOM 1653 C CA . GLN A 1 208 ? 12.734 -21.559 16.907 1.00 29.38 208 GLN A CA 1
ATOM 1654 C C . GLN A 1 208 ? 13.338 -20.210 16.515 1.00 29.38 208 GLN A C 1
ATOM 1656 O O . GLN A 1 208 ? 13.864 -19.463 17.336 1.00 29.38 208 GLN A O 1
ATOM 1661 N N . THR A 1 209 ? 13.317 -19.938 15.215 1.00 30.11 209 THR A N 1
ATOM 1662 C CA . THR A 1 209 ? 13.629 -18.636 14.646 1.00 30.11 209 THR A CA 1
ATOM 1663 C C . THR A 1 209 ? 12.527 -17.677 15.071 1.00 30.11 209 THR A C 1
ATOM 1665 O O . THR A 1 209 ? 11.422 -17.703 14.532 1.00 30.11 209 THR A O 1
ATOM 1668 N N . TYR A 1 210 ? 12.812 -16.829 16.053 1.00 27.38 210 TYR A N 1
ATOM 1669 C CA . TYR A 1 210 ? 11.970 -15.673 16.319 1.00 27.38 210 TYR A CA 1
ATOM 1670 C C . TYR A 1 210 ? 12.253 -14.634 15.234 1.00 27.38 210 TYR A C 1
ATOM 1672 O O . TYR A 1 210 ? 13.252 -13.917 15.273 1.00 27.38 210 TYR A O 1
ATOM 1680 N N . TYR A 1 211 ? 11.373 -14.582 14.238 1.00 27.58 211 TYR A N 1
ATOM 1681 C CA . TYR A 1 211 ? 11.285 -13.463 13.312 1.00 27.58 211 TYR A CA 1
ATOM 1682 C C . TYR A 1 211 ? 10.641 -12.305 14.067 1.00 27.58 211 TYR A C 1
ATOM 1684 O O . TYR A 1 211 ? 9.441 -12.315 14.336 1.00 27.58 211 TYR A O 1
ATOM 1692 N N . MET A 1 212 ? 11.430 -11.308 14.452 1.00 27.02 212 MET A N 1
ATOM 1693 C CA . MET A 1 212 ? 10.846 -10.009 14.751 1.00 27.02 212 MET A CA 1
ATOM 1694 C C . MET A 1 212 ? 10.727 -9.249 13.439 1.00 27.02 212 MET A C 1
ATOM 1696 O O . MET A 1 212 ? 11.700 -8.668 12.962 1.00 27.02 212 MET A O 1
ATOM 1700 N N . ASP A 1 213 ? 9.518 -9.240 12.880 1.00 24.97 213 ASP A N 1
ATOM 1701 C CA . ASP A 1 213 ? 9.128 -8.257 11.878 1.00 24.97 213 ASP A CA 1
ATOM 1702 C C . ASP A 1 213 ? 9.097 -6.883 12.553 1.00 24.97 213 ASP A C 1
ATOM 1704 O O . ASP A 1 213 ? 8.075 -6.414 13.068 1.00 24.97 213 ASP A O 1
ATOM 1708 N N . VAL A 1 214 ? 10.235 -6.195 12.554 1.00 26.56 214 VAL A N 1
ATOM 1709 C CA . VAL A 1 214 ? 10.191 -4.739 12.615 1.00 26.56 214 VAL A CA 1
ATOM 1710 C C . VAL A 1 214 ? 9.808 -4.298 11.213 1.00 26.56 214 VAL A C 1
ATOM 1712 O O . VAL A 1 214 ? 10.645 -4.193 10.323 1.00 26.56 214 VAL A O 1
ATOM 1715 N N . TYR A 1 215 ? 8.497 -4.165 11.027 1.00 27.97 215 TYR A N 1
ATOM 1716 C CA . TYR A 1 215 ? 7.856 -3.708 9.804 1.00 27.97 215 TYR A CA 1
ATOM 1717 C C . TYR A 1 215 ? 8.626 -2.565 9.136 1.00 27.97 215 TYR A C 1
ATOM 1719 O O . TYR A 1 215 ? 9.143 -1.671 9.809 1.00 27.97 215 TYR A O 1
ATOM 1727 N N . GLU A 1 216 ? 8.608 -2.592 7.802 1.00 28.47 216 GLU A N 1
ATOM 1728 C CA . GLU A 1 216 ? 8.696 -1.437 6.909 1.00 28.47 216 GLU A CA 1
ATOM 1729 C C . GLU A 1 216 ? 8.138 -0.200 7.631 1.00 28.47 216 GLU A C 1
ATOM 1731 O O . GLU A 1 216 ? 6.936 -0.082 7.861 1.00 28.47 216 GLU A O 1
ATOM 1736 N N . THR A 1 217 ? 9.028 0.667 8.109 1.00 28.30 217 THR A N 1
ATOM 1737 C CA . THR A 1 217 ? 8.620 1.911 8.752 1.00 28.30 217 THR A CA 1
ATOM 1738 C C . THR A 1 217 ? 9.217 3.031 7.923 1.00 28.30 217 THR A C 1
ATOM 1740 O O . THR A 1 217 ? 10.408 3.327 8.000 1.00 28.30 217 THR A O 1
ATOM 1743 N N . SER A 1 218 ? 8.388 3.601 7.057 1.00 27.44 218 SER A N 1
ATOM 1744 C CA . SER A 1 218 ? 8.668 4.860 6.380 1.00 27.44 218 SER A CA 1
ATOM 1745 C C . SER A 1 218 ? 8.610 5.963 7.431 1.00 27.44 218 SER A C 1
ATOM 1747 O O . SER A 1 218 ? 7.594 6.115 8.109 1.00 27.44 218 SER A O 1
ATOM 1749 N N . PHE A 1 219 ? 9.689 6.723 7.596 1.00 31.59 219 PHE A N 1
ATOM 1750 C CA . PHE A 1 219 ? 9.689 7.885 8.479 1.00 31.59 219 PHE A CA 1
ATOM 1751 C C . PHE A 1 219 ? 9.705 9.153 7.646 1.00 31.59 219 PHE A C 1
ATOM 1753 O O . PHE A 1 219 ? 10.477 9.277 6.699 1.00 31.59 219 PHE A O 1
ATOM 1760 N N . PHE A 1 220 ? 8.871 10.099 8.056 1.00 30.56 220 PHE A N 1
ATOM 1761 C CA . PHE A 1 220 ? 8.919 11.482 7.621 1.00 30.56 220 PHE A CA 1
ATOM 1762 C C . PHE A 1 220 ? 9.432 12.280 8.817 1.00 30.56 220 PHE A C 1
ATOM 1764 O O . PHE A 1 220 ? 8.832 12.230 9.892 1.00 30.56 220 PHE A O 1
ATOM 1771 N N . TYR A 1 221 ? 10.541 12.997 8.666 1.00 32.88 221 TYR A N 1
ATOM 1772 C CA . TYR A 1 221 ? 10.957 13.977 9.663 1.00 32.88 221 TYR A CA 1
ATOM 1773 C C . TYR A 1 221 ? 11.178 15.324 8.986 1.00 32.88 221 TYR A C 1
ATOM 1775 O O . TYR A 1 221 ? 11.897 15.409 7.992 1.00 32.88 221 TYR A O 1
ATOM 1783 N N . ALA A 1 222 ? 10.543 16.360 9.535 1.00 27.12 222 ALA A N 1
ATOM 1784 C CA . ALA A 1 222 ? 10.778 17.740 9.151 1.00 27.12 222 ALA A CA 1
ATOM 1785 C C . ALA A 1 222 ? 12.028 18.241 9.881 1.00 27.12 222 ALA A C 1
ATOM 1787 O O . ALA A 1 222 ? 11.985 18.482 11.088 1.00 27.12 222 ALA A O 1
ATOM 1788 N N . SER A 1 223 ? 13.159 18.354 9.185 1.00 32.72 223 SER A N 1
ATOM 1789 C CA . SER A 1 223 ? 14.425 18.752 9.822 1.00 32.72 223 SER A CA 1
ATOM 1790 C C . SER A 1 223 ? 14.524 20.259 10.086 1.00 32.72 223 SER A C 1
ATOM 1792 O O . SER A 1 223 ? 15.255 20.673 10.988 1.00 32.72 223 SER A O 1
ATOM 1794 N N . ARG A 1 224 ? 13.750 21.082 9.367 1.00 33.31 224 ARG A N 1
ATOM 1795 C CA . ARG A 1 224 ? 13.663 22.535 9.562 1.00 33.31 224 ARG A CA 1
ATOM 1796 C C . ARG A 1 224 ? 12.303 23.067 9.107 1.00 33.31 224 ARG A C 1
ATOM 1798 O O . ARG A 1 224 ? 11.840 22.719 8.024 1.00 33.31 224 ARG A O 1
ATOM 1805 N N . TYR A 1 225 ? 11.697 23.920 9.930 1.00 29.16 225 TYR A N 1
ATOM 1806 C CA . TYR A 1 225 ? 10.613 24.817 9.531 1.00 29.16 225 TYR A CA 1
ATOM 1807 C C . TYR A 1 225 ? 11.194 26.229 9.521 1.00 29.16 225 TYR A C 1
ATOM 1809 O O . TYR A 1 225 ? 11.617 26.723 10.567 1.00 29.16 225 TYR A O 1
ATOM 1817 N N . ASP A 1 226 ? 11.296 26.828 8.338 1.00 35.59 226 ASP A N 1
ATOM 1818 C CA . ASP A 1 226 ? 11.709 28.221 8.185 1.00 35.59 226 ASP A CA 1
ATOM 1819 C C . ASP A 1 226 ? 10.458 29.085 7.982 1.00 35.59 226 ASP A C 1
ATOM 1821 O O . ASP A 1 226 ? 9.857 29.103 6.904 1.00 35.59 226 ASP A O 1
ATOM 1825 N N . GLU A 1 227 ? 10.049 29.783 9.046 1.00 33.34 227 GLU A N 1
ATOM 1826 C CA . GLU A 1 227 ? 8.866 30.655 9.062 1.00 33.34 227 GLU A CA 1
ATOM 1827 C C . GLU A 1 227 ? 8.937 31.796 8.041 1.00 33.34 227 GLU A C 1
ATOM 1829 O O . GLU A 1 227 ? 7.897 32.326 7.658 1.00 33.34 227 GLU A O 1
ATOM 1834 N N . SER A 1 228 ? 10.133 32.169 7.573 1.00 30.30 228 SER A N 1
ATOM 1835 C CA . SER A 1 228 ? 10.298 33.299 6.653 1.00 30.30 228 SER A CA 1
ATOM 1836 C C . SER A 1 228 ? 9.942 32.969 5.199 1.00 30.30 228 SER A C 1
ATOM 1838 O O . SER A 1 228 ? 9.642 33.876 4.423 1.00 30.30 228 SER A O 1
ATOM 1840 N N . ILE A 1 229 ? 9.941 31.683 4.835 1.00 37.16 229 ILE A N 1
ATOM 1841 C CA . ILE A 1 229 ? 9.765 31.207 3.451 1.00 37.16 229 ILE A CA 1
ATOM 1842 C C . ILE A 1 229 ? 8.717 30.095 3.303 1.00 37.16 229 ILE A C 1
ATOM 1844 O O . ILE A 1 229 ? 8.428 29.688 2.182 1.00 37.16 229 ILE A O 1
ATOM 1848 N N . GLY A 1 230 ? 8.117 29.613 4.398 1.00 28.98 230 GLY A N 1
ATOM 1849 C CA . GLY A 1 230 ? 6.983 28.679 4.350 1.00 28.98 230 GLY A CA 1
ATOM 1850 C C . GLY A 1 230 ? 7.312 27.281 3.810 1.00 28.98 230 GLY A C 1
ATOM 1851 O O . GLY A 1 230 ? 6.403 26.555 3.414 1.00 28.98 230 GLY A O 1
ATOM 1852 N N . ASN A 1 231 ? 8.589 26.886 3.795 1.00 29.64 231 ASN A N 1
ATOM 1853 C CA . ASN A 1 231 ? 9.032 25.587 3.287 1.00 29.64 231 ASN A CA 1
ATOM 1854 C C . ASN A 1 231 ? 9.281 24.578 4.418 1.00 29.64 231 ASN A C 1
ATOM 1856 O O . ASN A 1 231 ? 9.858 24.902 5.458 1.00 29.64 231 ASN A O 1
ATOM 1860 N N . VAL A 1 232 ? 8.871 23.328 4.177 1.00 28.52 232 VAL A N 1
ATOM 1861 C CA . VAL A 1 232 ? 9.115 22.165 5.041 1.00 28.52 232 VAL A CA 1
ATOM 1862 C C . VAL A 1 232 ? 10.065 21.215 4.317 1.00 28.52 232 VAL A C 1
ATOM 1864 O O . VAL A 1 232 ? 9.765 20.754 3.218 1.00 28.52 232 VAL A O 1
ATOM 1867 N N . THR A 1 233 ? 11.197 20.892 4.938 1.00 35.66 233 THR A N 1
ATOM 1868 C CA . THR A 1 233 ? 12.158 19.919 4.397 1.00 35.66 233 THR A CA 1
ATOM 1869 C C . THR A 1 233 ? 11.804 18.514 4.873 1.00 35.66 233 THR A C 1
ATOM 1871 O O . THR A 1 233 ? 11.838 18.254 6.071 1.00 35.66 233 THR A O 1
ATOM 1874 N N . ILE A 1 234 ? 11.498 17.600 3.950 1.00 30.47 234 ILE A N 1
ATOM 1875 C CA . ILE A 1 234 ? 11.198 16.185 4.226 1.00 30.47 234 ILE A CA 1
ATOM 1876 C C . ILE A 1 234 ? 12.365 15.352 3.690 1.00 30.47 234 ILE A C 1
ATOM 1878 O O . ILE A 1 234 ? 12.822 15.629 2.591 1.00 30.47 234 ILE A O 1
ATOM 1882 N N . GLN A 1 235 ? 12.854 14.355 4.433 1.00 35.28 235 GLN A N 1
ATOM 1883 C CA . GLN A 1 235 ? 13.879 13.402 3.970 1.00 35.28 235 GLN A CA 1
ATOM 1884 C C . GLN A 1 235 ? 13.333 11.966 4.028 1.00 35.28 235 GLN A C 1
ATOM 1886 O O . GLN A 1 235 ? 12.672 11.609 5.005 1.00 35.28 235 GLN A O 1
ATOM 1891 N N . ARG A 1 236 ? 13.606 11.151 2.996 1.00 32.56 236 ARG A N 1
ATOM 1892 C CA . ARG A 1 236 ? 13.149 9.754 2.855 1.00 32.56 236 ARG A CA 1
ATOM 1893 C C . ARG A 1 236 ? 14.347 8.833 2.621 1.00 32.56 236 ARG A C 1
ATOM 1895 O O . ARG A 1 236 ? 15.232 9.166 1.845 1.00 32.56 236 ARG A O 1
ATOM 1902 N N . ILE A 1 237 ? 14.373 7.671 3.280 1.00 34.09 237 ILE A N 1
ATOM 1903 C CA . ILE A 1 237 ? 15.417 6.654 3.073 1.00 34.09 237 ILE A CA 1
ATOM 1904 C C . ILE A 1 237 ? 14.789 5.269 2.915 1.00 34.09 237 ILE A C 1
ATOM 1906 O O . ILE A 1 237 ? 13.960 4.856 3.725 1.00 34.09 237 ILE A O 1
ATOM 1910 N N . HIS A 1 238 ? 15.257 4.533 1.903 1.00 28.25 238 HIS A N 1
ATOM 1911 C CA . HIS A 1 238 ? 15.001 3.110 1.695 1.00 28.25 238 HIS A CA 1
ATOM 1912 C C . HIS A 1 238 ? 16.243 2.294 2.063 1.00 28.25 238 HIS A C 1
ATOM 1914 O O . HIS A 1 238 ? 17.301 2.464 1.459 1.00 28.25 238 HIS A O 1
ATOM 1920 N N . ARG A 1 239 ? 16.134 1.364 3.023 1.00 33.75 239 ARG A N 1
ATOM 1921 C CA . ARG A 1 239 ? 17.205 0.386 3.252 1.00 33.75 239 ARG A CA 1
ATOM 1922 C C . ARG A 1 239 ? 16.708 -0.940 3.812 1.00 33.75 239 ARG A C 1
ATOM 1924 O O . ARG A 1 239 ? 15.946 -0.97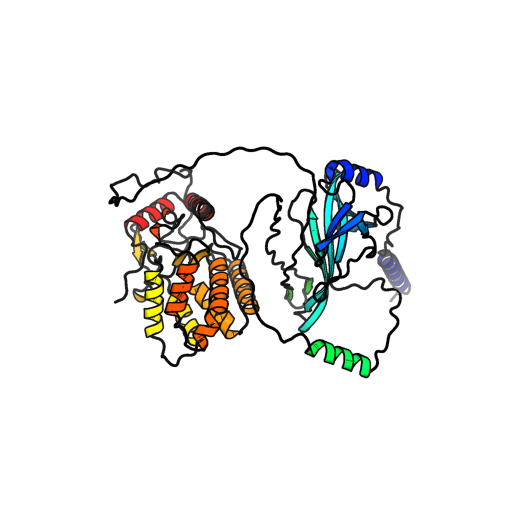5 4.769 1.00 33.75 239 ARG A O 1
ATOM 1931 N N . THR A 1 240 ? 17.218 -2.030 3.241 1.00 26.59 240 THR A N 1
ATOM 1932 C CA . THR A 1 240 ? 17.045 -3.398 3.746 1.00 26.59 240 THR A CA 1
ATOM 1933 C C . THR A 1 240 ? 18.250 -3.757 4.610 1.00 26.59 240 THR A C 1
ATOM 1935 O O . THR A 1 240 ? 19.385 -3.681 4.137 1.00 26.59 240 THR A O 1
ATOM 1938 N N . VAL A 1 241 ? 18.029 -4.142 5.868 1.00 30.73 241 VAL A N 1
ATOM 1939 C CA . VAL A 1 241 ? 19.090 -4.665 6.740 1.00 30.73 241 VAL A CA 1
ATOM 1940 C C . VAL A 1 241 ? 18.637 -5.995 7.323 1.00 30.73 241 VAL A C 1
ATOM 1942 O O . VAL A 1 241 ? 17.665 -6.062 8.067 1.00 30.73 241 VAL A O 1
ATOM 1945 N N . THR A 1 242 ? 19.359 -7.055 6.978 1.00 26.81 242 THR A N 1
ATOM 1946 C CA . THR A 1 242 ? 19.164 -8.405 7.511 1.00 26.81 242 THR A CA 1
ATOM 1947 C C . THR A 1 242 ? 20.082 -8.592 8.716 1.00 26.81 242 THR A C 1
ATOM 1949 O O . THR A 1 242 ? 21.289 -8.375 8.597 1.00 26.81 242 THR A O 1
ATOM 1952 N N . SER A 1 243 ? 19.555 -9.022 9.861 1.00 30.67 243 SER A N 1
ATOM 1953 C CA . SER A 1 243 ? 20.383 -9.522 10.961 1.00 30.67 243 SER A CA 1
ATOM 1954 C C . SER A 1 243 ? 19.815 -10.824 11.519 1.00 30.67 243 SER A C 1
ATOM 1956 O O . SER A 1 243 ? 18.605 -11.043 11.548 1.00 30.67 243 SER A O 1
ATOM 1958 N N . THR A 1 244 ? 20.716 -11.719 11.914 1.00 28.67 244 THR A N 1
ATOM 1959 C CA . THR A 1 244 ? 20.401 -13.040 12.461 1.00 28.67 244 THR A CA 1
ATOM 1960 C C . THR A 1 244 ? 20.915 -13.086 13.892 1.00 28.67 244 THR A C 1
ATOM 1962 O O . THR A 1 244 ? 22.070 -12.741 14.143 1.00 28.67 244 THR A O 1
ATOM 1965 N N . ILE A 1 245 ? 20.077 -13.518 14.832 1.00 29.69 245 ILE A N 1
ATOM 1966 C CA . ILE A 1 245 ? 20.474 -13.795 16.215 1.00 29.69 245 ILE A CA 1
ATOM 1967 C C . ILE A 1 245 ? 20.186 -15.275 16.467 1.00 29.69 245 ILE A C 1
ATOM 1969 O O . ILE A 1 245 ? 19.052 -15.719 16.319 1.00 29.69 245 ILE A O 1
ATOM 1973 N N . CYS A 1 246 ? 21.212 -16.048 16.826 1.00 27.67 246 CYS A N 1
ATOM 1974 C CA . CYS A 1 246 ? 21.063 -17.448 17.223 1.00 27.67 246 CYS A CA 1
ATOM 1975 C C . CYS A 1 246 ? 21.261 -17.565 18.730 1.00 27.67 246 CYS A C 1
ATOM 1977 O O . CYS A 1 246 ? 22.395 -17.469 19.200 1.00 27.67 246 CYS A O 1
ATOM 1979 N N . THR A 1 247 ? 20.191 -17.852 19.460 1.00 34.12 247 THR A N 1
ATOM 1980 C CA . THR A 1 247 ? 20.252 -18.300 20.853 1.00 34.12 247 THR A CA 1
ATOM 1981 C C . THR A 1 247 ? 20.505 -19.806 20.879 1.00 34.12 247 THR A C 1
ATOM 1983 O O . THR A 1 247 ? 19.772 -20.556 20.241 1.00 34.12 247 THR A O 1
ATOM 1986 N N . GLY A 1 248 ? 21.548 -20.257 21.572 1.00 28.36 248 GLY A N 1
ATOM 1987 C CA . GLY A 1 248 ? 21.723 -21.678 21.876 1.00 28.36 248 GLY A CA 1
ATOM 1988 C C . GLY A 1 248 ? 21.064 -22.022 23.208 1.00 28.36 248 GLY A C 1
ATOM 1989 O O . GLY A 1 248 ? 21.247 -21.276 24.169 1.00 28.36 248 GLY A O 1
ATOM 1990 N N . GLN A 1 249 ? 20.356 -23.149 23.264 1.00 29.50 249 GLN A N 1
ATOM 1991 C CA . GLN A 1 249 ? 20.385 -24.016 24.439 1.00 29.50 249 GLN A CA 1
ATOM 1992 C C . GLN A 1 249 ? 20.067 -25.468 24.051 1.00 29.50 249 GLN A C 1
ATOM 1994 O O . GLN A 1 249 ? 19.310 -25.705 23.112 1.00 29.50 249 GLN A O 1
ATOM 1999 N N . ASP A 1 250 ? 20.735 -26.373 24.762 1.00 30.30 250 ASP A N 1
ATOM 2000 C CA . ASP A 1 250 ? 20.900 -27.807 24.531 1.00 30.30 250 ASP A CA 1
ATOM 2001 C C . ASP A 1 250 ? 19.615 -28.657 24.611 1.00 30.30 250 ASP A C 1
ATOM 2003 O O . ASP A 1 250 ? 18.599 -28.252 25.178 1.00 30.30 250 ASP A O 1
ATOM 2007 N N . ASP A 1 251 ? 19.732 -29.851 24.025 1.00 32.69 251 ASP A N 1
ATOM 2008 C CA . ASP A 1 251 ? 18.751 -30.919 23.795 1.00 32.69 251 ASP A CA 1
ATOM 2009 C C . ASP A 1 251 ? 17.795 -31.260 24.953 1.00 32.69 251 ASP A C 1
ATOM 2011 O O . ASP A 1 251 ? 18.220 -31.404 26.097 1.00 32.69 251 ASP A O 1
ATOM 2015 N N . TYR A 1 252 ? 16.536 -31.585 24.614 1.00 26.84 252 TYR A N 1
ATOM 2016 C CA . TYR A 1 252 ? 15.838 -32.745 25.191 1.00 26.84 252 TYR A CA 1
ATOM 2017 C C . TYR A 1 252 ? 14.717 -33.270 24.269 1.00 26.84 252 TYR A C 1
ATOM 2019 O O . TYR A 1 252 ? 13.945 -32.514 23.682 1.00 26.84 252 TYR A O 1
ATOM 2027 N N . ASN A 1 253 ? 14.687 -34.595 24.155 1.00 30.52 253 ASN A N 1
ATOM 2028 C CA . ASN A 1 253 ? 13.826 -35.465 23.349 1.00 30.52 253 ASN A CA 1
ATOM 2029 C C . ASN A 1 253 ? 12.361 -35.464 23.843 1.00 30.52 253 ASN A C 1
ATOM 2031 O O . ASN A 1 253 ? 12.167 -35.467 25.054 1.00 30.52 253 ASN A O 1
ATOM 2035 N N . ASP A 1 254 ? 11.360 -35.554 22.950 1.00 28.59 254 ASP A N 1
ATOM 2036 C CA . ASP A 1 254 ? 10.417 -36.695 22.934 1.00 28.59 254 ASP A CA 1
ATOM 2037 C C . ASP A 1 254 ? 9.333 -36.646 21.834 1.00 28.59 254 ASP A C 1
ATOM 2039 O O . ASP A 1 254 ? 8.846 -35.600 21.406 1.00 28.59 254 ASP A O 1
ATOM 2043 N N . ASN A 1 255 ? 8.977 -37.853 21.389 1.00 30.97 255 ASN A N 1
ATOM 2044 C CA . ASN A 1 255 ? 8.028 -38.219 20.338 1.00 30.97 255 ASN A CA 1
ATOM 2045 C C . ASN A 1 255 ? 6.552 -37.991 20.719 1.00 30.97 255 ASN A C 1
ATOM 2047 O O . ASN A 1 255 ? 6.134 -38.479 21.765 1.00 30.97 255 ASN A O 1
ATOM 2051 N N . TYR A 1 256 ? 5.723 -37.450 19.807 1.00 25.95 256 TYR A N 1
ATOM 2052 C CA . TYR A 1 256 ? 4.302 -37.847 19.690 1.00 25.95 256 TYR A CA 1
ATOM 2053 C C . TYR A 1 256 ? 3.638 -37.416 18.354 1.00 25.95 256 TYR A C 1
ATOM 2055 O O . TYR A 1 256 ? 3.506 -36.233 18.058 1.00 25.95 256 TYR A O 1
ATOM 2063 N N . TYR A 1 257 ? 3.189 -38.401 17.569 1.00 28.14 257 TYR A N 1
ATOM 2064 C CA . TYR A 1 257 ? 2.105 -38.365 16.555 1.00 28.14 257 TYR A CA 1
ATOM 2065 C C . TYR A 1 257 ? 0.915 -39.162 17.157 1.00 28.14 257 TYR A C 1
ATOM 2067 O O . TYR A 1 257 ? 1.213 -39.946 18.064 1.00 28.14 257 TYR A O 1
ATOM 2075 N N . PRO A 1 258 ? -0.368 -39.126 16.695 1.00 39.34 258 PRO A N 1
ATOM 2076 C CA . PRO A 1 258 ? -0.936 -38.758 15.371 1.00 39.34 258 PRO A CA 1
ATOM 2077 C C . PRO A 1 258 ? -2.342 -38.056 15.522 1.00 39.34 258 PRO A C 1
ATOM 2079 O O . PRO A 1 258 ? -2.534 -37.416 16.554 1.00 39.34 258 PRO A O 1
ATOM 2082 N N . PRO A 1 259 ? -3.388 -38.197 14.652 1.00 38.78 259 PRO A N 1
ATOM 2083 C CA . PRO A 1 259 ? -3.490 -38.544 13.225 1.00 38.78 259 PRO A CA 1
ATOM 2084 C C . PRO A 1 259 ? -4.295 -37.542 12.353 1.00 38.78 259 PRO A C 1
ATOM 2086 O O . PRO A 1 259 ? -5.018 -36.662 12.809 1.00 38.78 259 PRO A O 1
ATOM 2089 N N . VAL A 1 260 ? -4.178 -37.787 11.047 1.00 29.77 260 VAL A N 1
ATOM 2090 C CA . VAL A 1 260 ? -4.917 -37.231 9.906 1.00 29.77 260 VAL A CA 1
ATOM 2091 C C . VAL A 1 260 ? -6.371 -37.723 9.880 1.00 29.77 260 VAL A C 1
ATOM 2093 O O . VAL A 1 260 ? -6.615 -38.911 10.082 1.00 29.77 260 VAL A O 1
ATOM 2096 N N . VAL A 1 261 ? -7.315 -36.846 9.515 1.00 30.89 261 VAL A N 1
ATOM 2097 C CA . VAL A 1 261 ? -8.642 -37.235 9.005 1.00 30.89 261 VAL A CA 1
ATOM 2098 C C . VAL A 1 261 ? -8.861 -36.585 7.641 1.00 30.89 261 VAL A C 1
ATOM 2100 O O . VAL A 1 261 ? -8.617 -35.396 7.449 1.00 30.89 261 VAL A O 1
ATOM 2103 N N . ALA A 1 262 ? -9.280 -37.414 6.691 1.00 29.19 262 ALA A N 1
ATOM 2104 C CA . ALA A 1 262 ? -9.549 -37.094 5.302 1.00 29.19 262 ALA A CA 1
ATOM 2105 C C . ALA A 1 262 ? -11.046 -36.829 5.056 1.00 29.19 262 ALA A C 1
ATOM 2107 O O . ALA A 1 262 ? -11.886 -37.477 5.673 1.00 29.19 262 ALA A O 1
ATOM 2108 N N . GLY A 1 263 ? -11.349 -36.014 4.038 1.00 27.05 263 GLY A N 1
ATOM 2109 C CA . GLY A 1 263 ? -12.341 -36.391 3.023 1.00 27.05 263 GLY A CA 1
ATOM 2110 C C . GLY A 1 263 ? -13.628 -35.563 2.885 1.00 27.05 263 GLY A C 1
ATOM 2111 O O . GLY A 1 263 ? -14.385 -35.412 3.835 1.00 27.05 263 GLY A O 1
ATOM 2112 N N . GLY A 1 264 ? -13.912 -35.201 1.623 1.00 27.38 264 GLY A N 1
ATOM 2113 C CA . GLY A 1 264 ? -15.253 -34.993 1.045 1.00 27.38 264 GLY A CA 1
ATOM 2114 C C . GLY A 1 264 ? -15.772 -33.556 1.126 1.00 27.38 264 GLY A C 1
ATOM 2115 O O . GLY A 1 264 ? -15.658 -32.921 2.157 1.00 27.38 264 GLY A O 1
ATOM 2116 N N . GLY A 1 265 ? -16.363 -32.945 0.104 1.00 26.88 265 GLY A N 1
ATOM 2117 C CA . GLY A 1 265 ? -16.936 -33.428 -1.151 1.00 26.88 265 GLY A CA 1
ATOM 2118 C C . GLY A 1 265 ? -18.016 -32.411 -1.547 1.00 26.88 265 GLY A C 1
ATOM 2119 O O . GLY A 1 265 ? -18.774 -31.968 -0.690 1.00 26.88 265 GLY A O 1
ATOM 2120 N N . GLY A 1 266 ? -18.024 -31.973 -2.806 1.00 33.38 266 GLY A N 1
ATOM 2121 C CA . GLY A 1 266 ? -18.869 -30.878 -3.287 1.00 33.38 266 GLY A CA 1
ATOM 2122 C C . GLY A 1 266 ? -20.362 -31.210 -3.362 1.00 33.38 266 GLY A C 1
ATOM 2123 O O . GLY A 1 266 ? -20.754 -32.351 -3.597 1.00 33.38 266 GLY A O 1
ATOM 2124 N N . GLY A 1 267 ? -21.183 -30.170 -3.225 1.00 28.83 267 GLY A N 1
ATOM 2125 C CA . GLY A 1 267 ? -22.622 -30.213 -3.454 1.00 28.83 267 GLY A CA 1
ATOM 2126 C C . GLY A 1 267 ? -23.165 -28.810 -3.711 1.00 28.83 267 GLY A C 1
ATOM 2127 O O . GLY A 1 267 ? -23.186 -27.976 -2.810 1.00 28.83 267 GLY A O 1
ATOM 2128 N N . ASN A 1 268 ? -23.594 -28.566 -4.951 1.00 41.00 268 ASN A N 1
ATOM 2129 C CA . ASN A 1 268 ? -24.396 -27.411 -5.346 1.00 41.00 268 ASN A CA 1
ATOM 2130 C C . ASN A 1 268 ? -25.690 -27.389 -4.522 1.00 41.00 268 ASN A C 1
ATOM 2132 O O . ASN A 1 268 ? -26.508 -28.301 -4.643 1.00 41.00 268 ASN A O 1
ATOM 2136 N N . SER A 1 269 ? -25.894 -26.331 -3.741 1.00 30.36 269 SER A N 1
ATOM 2137 C CA . SER A 1 269 ? -27.199 -25.977 -3.191 1.00 30.36 269 SER A CA 1
ATOM 2138 C C . SER A 1 269 ? -27.549 -24.571 -3.665 1.00 30.36 269 SER A C 1
ATOM 2140 O O . SER A 1 269 ? -26.798 -23.618 -3.482 1.00 30.36 269 SER A O 1
ATOM 2142 N N . THR A 1 270 ? -28.681 -24.463 -4.350 1.00 34.78 270 THR A N 1
ATOM 2143 C CA . THR A 1 270 ? -29.395 -23.199 -4.525 1.00 34.78 270 THR A CA 1
ATOM 2144 C C . THR A 1 270 ? -29.722 -22.636 -3.140 1.00 34.78 270 THR A C 1
ATOM 2146 O O . THR A 1 270 ? -30.200 -23.419 -2.312 1.00 34.78 270 THR A O 1
ATOM 2149 N N . PRO A 1 271 ? -29.505 -21.336 -2.866 1.00 34.69 271 PRO A N 1
ATOM 2150 C CA . PRO A 1 271 ? -29.844 -20.763 -1.572 1.00 34.69 271 PRO A CA 1
ATOM 2151 C C . PRO A 1 271 ? -31.355 -20.888 -1.364 1.00 34.69 271 PRO A C 1
ATOM 2153 O O . PRO A 1 271 ? -32.141 -20.257 -2.068 1.00 34.69 271 PRO A O 1
ATOM 2156 N N . SER A 1 272 ? -31.765 -21.745 -0.427 1.00 34.34 272 SER A N 1
ATOM 2157 C CA . SER A 1 272 ? -33.049 -21.586 0.255 1.00 34.34 272 SER A CA 1
ATOM 2158 C C . SER A 1 272 ? -33.076 -20.205 0.909 1.00 34.34 272 SER A C 1
ATOM 2160 O O . SER A 1 272 ? -32.001 -19.656 1.142 1.00 34.34 272 SER A O 1
ATOM 2162 N N . ASP A 1 273 ? -34.256 -19.687 1.254 1.00 38.03 273 ASP A N 1
ATOM 2163 C CA . ASP A 1 273 ? -34.481 -18.482 2.074 1.00 38.03 273 ASP A CA 1
ATOM 2164 C C . ASP A 1 273 ? -33.854 -18.605 3.485 1.00 38.03 273 ASP A C 1
ATOM 2166 O O . ASP A 1 273 ? -34.527 -18.547 4.513 1.00 38.03 273 ASP A O 1
ATOM 2170 N N . SER A 1 274 ? -32.547 -18.851 3.544 1.00 37.34 274 SER A N 1
ATOM 2171 C CA . SER A 1 274 ? -31.735 -18.875 4.739 1.00 37.34 274 SER A CA 1
ATOM 2172 C C . SER A 1 274 ? -31.722 -17.461 5.270 1.00 37.34 274 SER A C 1
ATOM 2174 O O . SER A 1 274 ? -31.345 -16.539 4.540 1.00 37.34 274 SER A O 1
ATOM 2176 N N . GLU A 1 275 ? -32.146 -17.323 6.522 1.00 39.59 275 GLU A N 1
ATOM 2177 C CA . GLU A 1 275 ? -31.942 -16.158 7.372 1.00 39.59 275 GLU A CA 1
ATOM 2178 C C . GLU A 1 275 ? -30.720 -15.361 6.913 1.00 39.59 275 GLU A C 1
ATOM 2180 O O . GLU A 1 275 ? -29.575 -15.790 7.077 1.00 39.59 275 GLU A O 1
ATOM 2185 N N . TYR A 1 276 ? -30.962 -14.200 6.298 1.00 42.44 276 TYR A N 1
ATOM 2186 C CA . TYR A 1 276 ? -29.909 -13.215 6.091 1.00 42.44 276 TYR A CA 1
ATOM 2187 C C . TYR A 1 276 ? -29.268 -13.008 7.477 1.00 42.44 276 TYR A C 1
ATOM 2189 O O . TYR A 1 276 ? -30.015 -12.682 8.403 1.00 42.44 276 TYR A O 1
ATOM 2197 N N . PRO A 1 277 ? -27.950 -13.208 7.671 1.00 44.91 277 PRO A N 1
ATOM 2198 C CA . PRO A 1 277 ? -27.328 -13.438 8.991 1.00 44.91 277 PRO A CA 1
ATOM 2199 C C . PRO A 1 277 ? -27.274 -12.204 9.926 1.00 44.91 277 PRO A C 1
ATOM 2201 O O . PRO A 1 277 ? -26.385 -12.066 10.765 1.00 44.91 277 PRO A O 1
ATOM 2204 N N . TYR A 1 278 ? -28.215 -11.271 9.784 1.00 52.41 278 TYR A N 1
ATOM 2205 C CA . TYR A 1 278 ? -28.152 -9.889 10.244 1.00 52.41 278 TYR A CA 1
ATOM 2206 C C . TYR A 1 278 ? -29.350 -9.445 11.091 1.00 52.41 278 TYR A C 1
ATOM 2208 O O . TYR A 1 278 ? -29.652 -8.245 11.150 1.00 52.41 278 TYR A O 1
ATOM 2216 N N . GLU A 1 279 ? -30.016 -10.360 11.794 1.00 49.19 279 GLU A N 1
ATOM 2217 C CA . GLU A 1 279 ? -30.890 -9.971 12.905 1.00 49.19 279 GLU A CA 1
ATOM 2218 C C . GLU A 1 279 ? -30.027 -9.454 14.080 1.00 49.19 279 GLU A C 1
ATOM 2220 O O . GLU A 1 279 ? -29.661 -10.168 15.003 1.00 49.19 279 GLU A O 1
ATOM 2225 N N . CYS A 1 280 ? -29.634 -8.177 13.983 1.00 52.91 280 CYS A N 1
ATOM 2226 C CA . CYS A 1 280 ? -28.963 -7.351 14.998 1.00 52.91 280 CYS A CA 1
ATOM 2227 C C . CYS A 1 280 ? -27.625 -7.912 15.549 1.00 52.91 280 CYS A C 1
ATOM 2229 O O . CYS A 1 280 ? -27.463 -8.171 16.737 1.00 52.91 280 CYS A O 1
ATOM 2231 N N . SER A 1 281 ? -26.593 -8.003 14.695 1.00 55.66 281 SER A N 1
ATOM 2232 C CA . SER A 1 281 ? -25.210 -8.329 15.108 1.00 55.66 281 SER A CA 1
ATOM 2233 C C . SER A 1 281 ? -24.393 -7.136 15.647 1.00 55.66 281 SER A C 1
ATOM 2235 O O . SER A 1 281 ? -23.197 -7.286 15.927 1.00 55.66 281 SER A O 1
ATOM 2237 N N . CYS A 1 282 ? -24.992 -5.945 15.707 1.00 63.75 282 CYS A N 1
ATOM 2238 C CA . CYS A 1 282 ? -24.398 -4.685 16.162 1.00 63.75 282 CYS A CA 1
ATOM 2239 C C . CYS A 1 282 ? -25.364 -4.065 17.188 1.00 63.75 282 CYS A C 1
ATOM 2241 O O . CYS A 1 282 ? -26.562 -4.069 16.934 1.00 63.75 282 CYS A O 1
ATOM 2243 N N . ASN A 1 283 ? -24.885 -3.542 18.324 1.00 56.47 283 ASN A N 1
ATOM 2244 C CA . ASN A 1 283 ? -25.737 -2.932 19.361 1.00 56.47 283 ASN A CA 1
ATOM 2245 C C . ASN A 1 283 ? -26.703 -1.884 18.762 1.00 56.47 283 ASN A C 1
ATOM 2247 O O . ASN A 1 283 ? -26.283 -0.789 18.393 1.00 56.47 283 ASN A O 1
ATOM 2251 N N . CYS A 1 284 ? -27.994 -2.223 18.675 1.00 55.41 284 CYS A N 1
ATOM 2252 C CA . CYS A 1 284 ? -29.033 -1.483 17.950 1.00 55.41 284 CYS A CA 1
ATOM 2253 C C . CYS A 1 284 ? -29.556 -0.231 18.706 1.00 55.41 284 CYS A C 1
ATOM 2255 O O . CYS A 1 284 ? -30.761 -0.041 18.842 1.00 55.41 284 CYS A O 1
ATOM 2257 N N . GLY A 1 285 ? -28.668 0.633 19.215 1.00 44.53 285 GLY A N 1
ATOM 2258 C CA . GLY A 1 285 ? -29.040 1.841 19.964 1.00 44.53 285 GLY A CA 1
ATOM 2259 C C . GLY A 1 285 ? -28.235 3.072 19.551 1.00 44.53 285 GLY A C 1
ATOM 2260 O O . GLY A 1 285 ? -27.220 3.377 20.168 1.00 44.53 285 GLY A O 1
ATOM 2261 N N . GLY A 1 286 ? -28.681 3.794 18.520 1.00 49.56 286 GLY A N 1
ATOM 2262 C CA . GLY A 1 286 ? -28.079 5.071 18.125 1.00 49.56 286 GLY A CA 1
ATOM 2263 C C . GLY A 1 286 ? -28.935 5.847 17.124 1.00 49.56 286 GLY A C 1
ATOM 2264 O O . GLY A 1 286 ? -29.482 5.258 16.193 1.00 49.56 286 GLY A O 1
ATOM 2265 N N . SER A 1 287 ? -29.052 7.161 17.330 1.00 51.41 287 SER A N 1
ATOM 2266 C CA . SER A 1 287 ? -29.692 8.113 16.414 1.00 51.41 287 SER A CA 1
ATOM 2267 C C . SER A 1 287 ? -28.734 8.581 15.304 1.00 51.41 287 SER A C 1
ATOM 2269 O O . SER A 1 287 ? -27.513 8.469 15.417 1.00 51.41 287 SER A O 1
ATOM 2271 N N . GLU A 1 288 ? -29.312 9.044 14.194 1.00 40.72 288 GLU A N 1
ATOM 2272 C CA . GLU A 1 288 ? -28.662 9.180 12.885 1.00 40.72 288 GLU A CA 1
ATOM 2273 C C . GLU A 1 288 ? -27.780 10.427 12.712 1.00 40.72 288 GLU A C 1
ATOM 2275 O O . GLU A 1 288 ? -28.188 11.526 13.083 1.00 40.72 288 GLU A O 1
ATOM 2280 N N . PRO A 1 289 ? -26.627 10.296 12.033 1.00 41.88 289 PRO A N 1
ATOM 2281 C CA . PRO A 1 289 ? -26.052 11.367 11.231 1.00 41.88 289 PRO A CA 1
ATOM 2282 C C . PRO A 1 289 ? -26.463 11.271 9.748 1.00 41.88 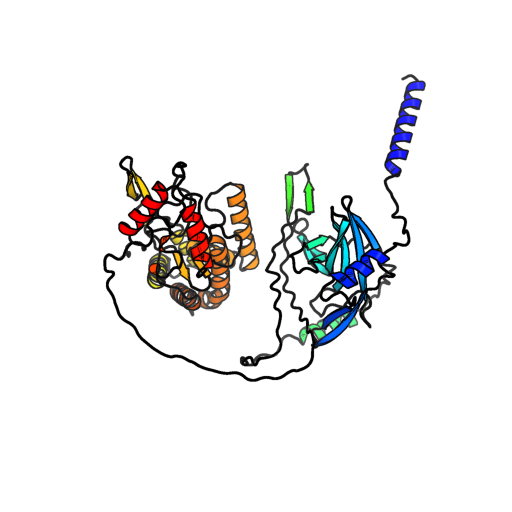289 PRO A C 1
ATOM 2284 O O . PRO A 1 289 ? -26.618 10.174 9.203 1.00 41.88 289 PRO A O 1
ATOM 2287 N N . GLU A 1 290 ? -26.585 12.452 9.131 1.00 47.38 290 GLU A N 1
ATOM 2288 C CA . GLU A 1 290 ? -26.888 12.749 7.720 1.00 47.38 290 GLU A CA 1
ATOM 2289 C C . GLU A 1 290 ? -26.109 11.897 6.700 1.00 47.38 290 GLU A C 1
ATOM 2291 O O . GLU A 1 290 ? -24.982 11.451 6.943 1.00 47.38 290 GLU A O 1
ATOM 2296 N N . MET A 1 291 ? -26.719 11.686 5.526 1.00 43.41 291 MET A N 1
ATOM 2297 C CA . MET A 1 291 ? -26.053 11.078 4.373 1.00 43.41 291 MET A CA 1
ATOM 2298 C C . MET A 1 291 ? -24.900 11.976 3.911 1.00 43.41 291 MET A C 1
ATOM 2300 O O . MET A 1 291 ? -25.114 13.143 3.597 1.00 43.41 291 MET A O 1
ATOM 2304 N N . ALA A 1 292 ? -23.684 11.431 3.860 1.00 45.03 292 ALA A N 1
ATOM 2305 C CA . ALA A 1 292 ? -22.580 12.093 3.178 1.00 45.03 292 ALA A CA 1
ATOM 2306 C C . ALA A 1 292 ? -22.818 12.041 1.661 1.00 45.03 292 ALA A C 1
ATOM 2308 O O . ALA A 1 292 ? -23.331 11.047 1.140 1.00 45.03 292 ALA A O 1
ATOM 2309 N N . ASP A 1 293 ? -22.467 13.130 0.984 1.00 44.72 293 ASP A N 1
ATOM 2310 C CA . ASP A 1 293 ? -22.577 13.298 -0.461 1.00 44.72 293 ASP A CA 1
ATOM 2311 C C . ASP A 1 293 ? -21.794 12.190 -1.192 1.00 44.72 293 ASP A C 1
ATOM 2313 O O . ASP A 1 293 ? -20.573 12.075 -1.076 1.00 44.72 293 ASP A O 1
ATOM 2317 N N . ALA A 1 294 ? -22.517 11.360 -1.950 1.00 49.72 294 ALA A N 1
ATOM 2318 C CA . ALA A 1 294 ? -21.995 10.192 -2.661 1.00 49.72 294 ALA A CA 1
ATOM 2319 C C . ALA A 1 294 ? -20.996 10.540 -3.788 1.00 49.72 294 ALA A C 1
ATOM 2321 O O . ALA A 1 294 ? -20.464 9.635 -4.434 1.00 49.72 294 ALA A O 1
ATOM 2322 N N . SER A 1 295 ? -20.755 11.828 -4.052 1.00 50.44 295 SER A N 1
ATOM 2323 C CA . SER A 1 295 ? -20.049 12.309 -5.242 1.00 50.44 295 SER A CA 1
ATOM 2324 C C . SER A 1 295 ? -18.516 12.237 -5.197 1.00 50.44 295 SER A C 1
ATOM 2326 O O . SER A 1 295 ? -17.889 12.438 -6.237 1.00 50.44 295 SER A O 1
ATOM 2328 N N . THR A 1 296 ? -17.881 11.936 -4.054 1.00 53.06 296 THR A N 1
ATOM 2329 C CA . THR A 1 296 ? -16.410 12.095 -3.921 1.00 53.06 296 THR A CA 1
ATOM 2330 C C . THR A 1 296 ? -15.626 10.877 -3.438 1.00 53.06 296 THR A C 1
ATOM 2332 O O . THR A 1 296 ? -14.398 10.939 -3.392 1.00 53.06 296 THR A O 1
ATOM 2335 N N . VAL A 1 297 ? -16.284 9.757 -3.125 1.00 60.19 297 VAL A N 1
ATOM 2336 C CA . VAL A 1 297 ? -15.606 8.616 -2.493 1.00 60.19 297 VAL A CA 1
ATOM 2337 C C . VAL A 1 297 ? -15.467 7.419 -3.437 1.00 60.19 297 VAL A C 1
ATOM 2339 O O . VAL A 1 297 ? -16.421 7.004 -4.104 1.00 60.19 297 VAL A O 1
ATOM 2342 N N . TYR A 1 298 ? -14.253 6.869 -3.481 1.00 72.06 298 TYR A N 1
ATOM 2343 C CA . TYR A 1 298 ? -13.855 5.708 -4.269 1.00 72.06 298 TYR A CA 1
ATOM 2344 C C . TYR A 1 298 ? -13.505 4.579 -3.299 1.00 72.06 298 TYR A C 1
ATOM 2346 O O . TYR A 1 298 ? -12.529 4.703 -2.577 1.00 72.06 298 TYR A O 1
ATOM 2354 N N . GLU A 1 299 ? -14.344 3.543 -3.257 1.00 80.94 299 GLU A N 1
ATOM 2355 C CA . GLU A 1 299 ? -14.137 2.298 -2.504 1.00 80.94 299 GLU A CA 1
ATOM 2356 C C . GLU A 1 299 ? -14.819 1.132 -3.223 1.00 80.94 299 GLU A C 1
ATOM 2358 O O . GLU A 1 299 ? -15.751 1.380 -4.007 1.00 80.94 299 GLU A O 1
ATOM 2363 N N . PRO A 1 300 ? -14.459 -0.138 -2.928 1.00 88.88 300 PRO A N 1
ATOM 2364 C CA . PRO A 1 300 ? -15.245 -1.278 -3.360 1.00 88.88 300 PRO A CA 1
ATOM 2365 C C . PRO A 1 300 ? -16.706 -1.079 -2.978 1.00 88.88 300 PRO A C 1
ATOM 2367 O O . PRO A 1 300 ? -17.044 -0.890 -1.807 1.00 88.88 300 PRO A O 1
ATOM 2370 N N . LYS A 1 301 ? -17.568 -1.103 -3.994 1.00 90.00 301 LYS A N 1
ATOM 2371 C CA . LYS A 1 301 ? -19.004 -0.871 -3.862 1.00 90.00 301 LYS A CA 1
ATOM 2372 C C . LYS A 1 301 ? -19.811 -1.658 -4.879 1.00 90.00 301 LYS A C 1
ATOM 2374 O O . LYS A 1 301 ? -19.322 -2.026 -5.952 1.00 90.00 301 LYS A O 1
ATOM 2379 N N . TRP A 1 302 ? -21.074 -1.881 -4.540 1.00 87.69 302 TRP A N 1
ATOM 2380 C CA . TRP A 1 302 ? -22.007 -2.622 -5.382 1.00 87.69 302 TRP A CA 1
ATOM 2381 C C . TRP A 1 302 ? -22.207 -1.979 -6.755 1.00 87.69 302 TRP A C 1
ATOM 2383 O O . TRP A 1 302 ? -22.294 -0.759 -6.907 1.00 87.69 302 TRP A O 1
ATOM 2393 N N . GLY A 1 303 ? -22.283 -2.834 -7.773 1.00 87.25 303 GLY A N 1
ATOM 2394 C CA . GLY A 1 303 ? -22.364 -2.438 -9.173 1.00 87.25 303 GLY A CA 1
ATOM 2395 C C . GLY A 1 303 ? -21.014 -2.140 -9.830 1.00 87.25 303 GLY A C 1
ATOM 2396 O O . GLY A 1 303 ? -21.026 -1.771 -11.005 1.00 87.25 303 GLY A O 1
ATOM 2397 N N . GLN A 1 304 ? -19.890 -2.294 -9.113 1.00 92.25 304 GLN A N 1
ATOM 2398 C CA . GLN A 1 304 ? -18.525 -2.181 -9.653 1.00 92.25 304 GLN A CA 1
ATOM 2399 C C . GLN A 1 304 ? -17.569 -3.301 -9.194 1.00 92.25 304 GLN A C 1
ATOM 2401 O O . GLN A 1 304 ? -16.364 -3.210 -9.448 1.00 92.25 304 GLN A O 1
ATOM 2406 N N . LEU A 1 305 ? -18.064 -4.351 -8.531 1.00 94.69 305 LEU A N 1
ATOM 2407 C CA . LEU A 1 305 ? -17.244 -5.492 -8.109 1.00 94.69 305 LEU A CA 1
ATOM 2408 C C . LEU A 1 305 ? -17.116 -6.495 -9.260 1.00 94.69 305 LEU A C 1
ATOM 2410 O O . LEU A 1 305 ? -18.122 -6.949 -9.790 1.00 94.69 305 LEU A O 1
ATOM 2414 N N . GLY A 1 306 ? -15.907 -6.891 -9.631 1.00 95.75 306 GLY A N 1
ATOM 2415 C CA . GLY A 1 306 ? -15.660 -7.851 -10.704 1.00 95.75 306 GLY A CA 1
ATOM 2416 C C . GLY A 1 306 ? -14.990 -9.127 -10.217 1.00 95.75 306 GLY A C 1
ATOM 2417 O O . GLY A 1 306 ? -14.129 -9.090 -9.336 1.00 95.75 306 GLY A O 1
ATOM 2418 N N . SER A 1 307 ? -15.331 -10.250 -10.851 1.00 97.12 307 SER A N 1
ATOM 2419 C CA . SER A 1 307 ? -14.450 -11.420 -10.872 1.00 97.12 307 SER A CA 1
ATOM 2420 C C . SER A 1 307 ? -13.181 -11.115 -11.678 1.00 97.12 307 SER A C 1
ATOM 2422 O O . SER A 1 307 ? -13.111 -10.135 -12.431 1.00 97.12 307 SER A O 1
ATOM 2424 N N . LYS A 1 308 ? -12.191 -12.014 -11.625 1.00 97.38 308 LYS A N 1
ATOM 2425 C CA . LYS A 1 308 ? -11.036 -11.962 -12.540 1.00 97.38 308 LYS A CA 1
ATOM 2426 C C . LYS A 1 308 ? -11.481 -11.859 -14.004 1.00 97.38 308 LYS A C 1
ATOM 2428 O O . LYS A 1 308 ? -10.941 -11.058 -14.764 1.00 97.38 308 LYS A O 1
ATOM 2433 N N . SER A 1 309 ? -12.472 -12.664 -14.394 1.00 96.75 309 SER A N 1
ATOM 2434 C CA . SER A 1 309 ? -12.955 -12.712 -15.777 1.00 96.75 309 SER A CA 1
ATOM 2435 C C . SER A 1 309 ? -13.619 -11.403 -16.209 1.00 96.75 309 SER A C 1
ATOM 2437 O O . SER A 1 309 ? -13.431 -10.969 -17.349 1.00 96.75 309 SER A O 1
ATOM 2439 N N . ASP A 1 310 ? -14.324 -10.736 -15.292 1.00 96.06 310 ASP A N 1
ATOM 2440 C CA . ASP A 1 310 ? -14.954 -9.445 -15.553 1.00 96.06 310 ASP A CA 1
ATOM 2441 C C . ASP A 1 310 ? -13.894 -8.360 -15.742 1.00 96.06 310 ASP A C 1
ATOM 2443 O O . ASP A 1 310 ? -13.923 -7.657 -16.750 1.00 96.06 310 ASP A O 1
ATOM 2447 N N . ILE A 1 311 ? -12.894 -8.282 -14.853 1.00 97.56 311 ILE A N 1
ATOM 2448 C CA . ILE A 1 311 ? -11.799 -7.307 -14.981 1.00 97.56 311 ILE A CA 1
ATOM 2449 C C . ILE A 1 311 ? -11.003 -7.515 -16.271 1.00 97.56 311 ILE A C 1
ATOM 2451 O O . ILE A 1 311 ? -10.730 -6.555 -16.990 1.00 97.56 311 ILE A O 1
ATOM 2455 N N . VAL A 1 312 ? -10.649 -8.756 -16.613 1.00 97.31 312 VAL A N 1
ATOM 2456 C CA . VAL A 1 312 ? -9.927 -9.043 -17.864 1.00 97.31 312 VAL A CA 1
ATOM 2457 C C . VAL A 1 312 ? -10.769 -8.653 -19.084 1.00 97.31 312 VAL A C 1
ATOM 2459 O O . VAL A 1 312 ? -10.227 -8.156 -20.074 1.00 97.31 312 VAL A O 1
ATOM 2462 N N . SER A 1 313 ? -12.091 -8.824 -19.020 1.00 96.06 313 SER A N 1
ATOM 2463 C CA . SER A 1 313 ? -13.003 -8.392 -20.085 1.00 96.06 313 SER A CA 1
ATOM 2464 C C . SER A 1 313 ? -13.052 -6.866 -20.212 1.00 96.06 313 SER A C 1
ATOM 2466 O O . SER A 1 313 ? -12.964 -6.354 -21.327 1.00 96.06 313 SER A O 1
ATOM 2468 N N . GLU A 1 314 ? -13.092 -6.134 -19.095 1.00 95.88 314 GLU A N 1
ATOM 2469 C CA . GLU A 1 314 ? -13.000 -4.666 -19.072 1.00 95.88 314 GLU A CA 1
ATOM 2470 C C . GLU A 1 314 ? -11.674 -4.171 -19.667 1.00 95.88 314 GLU A C 1
ATOM 2472 O O . GLU A 1 314 ? -11.664 -3.266 -20.502 1.00 95.88 314 GLU A O 1
ATOM 2477 N N . VAL A 1 315 ? -10.552 -4.810 -19.314 1.00 96.31 315 VAL A N 1
ATOM 2478 C CA . VAL A 1 315 ? -9.233 -4.490 -19.883 1.00 96.31 315 VAL A CA 1
ATOM 2479 C C . VAL A 1 315 ? -9.212 -4.741 -21.389 1.00 96.31 315 VAL A C 1
ATOM 2481 O O . VAL A 1 315 ? -8.730 -3.891 -22.136 1.00 96.31 315 VAL A O 1
ATOM 2484 N N . LYS A 1 316 ? -9.751 -5.869 -21.869 1.00 95.69 316 LYS A N 1
ATOM 2485 C CA . LYS A 1 316 ? -9.837 -6.165 -23.310 1.00 95.69 316 LYS A CA 1
ATOM 2486 C C . LYS A 1 316 ? -10.692 -5.141 -24.049 1.00 95.69 316 LYS A C 1
ATOM 2488 O O . LYS A 1 316 ? -10.273 -4.657 -25.100 1.00 95.69 316 LYS A O 1
ATOM 2493 N N . TYR A 1 317 ? -11.845 -4.788 -23.486 1.00 94.38 317 TYR A N 1
ATOM 2494 C CA . TYR A 1 317 ? -12.741 -3.779 -24.041 1.00 94.38 317 TYR A CA 1
ATOM 2495 C C . TYR A 1 317 ? -12.061 -2.407 -24.127 1.00 94.38 317 TYR A C 1
ATOM 2497 O O . TYR A 1 317 ? -12.061 -1.779 -25.187 1.00 94.38 317 TYR A O 1
ATOM 2505 N N . ALA A 1 318 ? -11.425 -1.957 -23.042 1.00 93.88 318 ALA A N 1
ATOM 2506 C CA . ALA A 1 318 ? -10.690 -0.697 -23.004 1.00 93.88 318 ALA A CA 1
ATOM 2507 C C . ALA A 1 318 ? -9.511 -0.700 -23.987 1.00 93.88 318 ALA A C 1
ATOM 2509 O O . ALA A 1 318 ? -9.353 0.242 -24.762 1.00 93.88 318 ALA A O 1
ATOM 2510 N N . LYS A 1 319 ? -8.735 -1.791 -24.023 1.00 92.56 319 LYS A N 1
ATOM 2511 C CA . LYS A 1 319 ? -7.610 -1.985 -24.947 1.00 92.56 319 LYS A CA 1
ATOM 2512 C C . LYS A 1 319 ? -8.046 -1.929 -26.409 1.00 92.56 319 LYS A C 1
ATOM 2514 O O . LYS A 1 319 ? -7.344 -1.333 -27.216 1.00 92.56 319 LYS A O 1
ATOM 2519 N N . GLY A 1 320 ? -9.204 -2.495 -26.752 1.00 91.94 320 GLY A N 1
ATOM 2520 C CA . GLY A 1 320 ? -9.750 -2.463 -28.114 1.00 91.94 320 GLY A CA 1
ATOM 2521 C C . GLY A 1 320 ? -10.012 -1.052 -28.656 1.00 91.94 320 GLY A C 1
ATOM 2522 O O . GLY A 1 320 ? -10.120 -0.874 -29.865 1.00 91.94 320 GLY A O 1
ATOM 2523 N N . LYS A 1 321 ? -10.074 -0.039 -27.780 1.00 90.69 321 LYS A N 1
ATOM 2524 C CA . LYS A 1 321 ? -10.224 1.377 -28.152 1.00 90.69 321 LYS A CA 1
ATOM 2525 C C . LYS A 1 321 ? -8.894 2.118 -28.298 1.00 90.69 321 LYS A C 1
ATOM 2527 O O . LYS A 1 321 ? -8.887 3.291 -28.665 1.00 90.69 321 LYS A O 1
ATOM 2532 N N . ILE A 1 322 ? -7.779 1.461 -27.993 1.00 87.56 322 ILE A N 1
ATOM 2533 C CA . ILE A 1 322 ? -6.439 2.038 -28.046 1.00 87.56 322 ILE A CA 1
ATOM 2534 C C . ILE A 1 322 ? -5.815 1.668 -29.398 1.00 87.56 322 ILE A C 1
ATOM 2536 O O . ILE A 1 322 ? -5.814 0.487 -29.753 1.00 87.56 322 ILE A O 1
ATOM 2540 N N . PRO A 1 323 ? -5.253 2.626 -30.162 1.00 87.00 323 PRO A N 1
ATOM 2541 C CA . PRO A 1 323 ? -4.532 2.307 -31.390 1.00 87.00 323 PRO A CA 1
ATOM 2542 C C . PRO A 1 323 ? -3.435 1.273 -31.127 1.00 87.00 323 PRO A C 1
ATOM 2544 O O . PRO A 1 323 ? -2.663 1.427 -30.180 1.00 87.00 323 PRO A O 1
ATOM 2547 N N . THR A 1 324 ? -3.323 0.252 -31.977 1.00 80.12 324 THR A N 1
ATOM 2548 C CA . THR A 1 324 ? -2.340 -0.838 -31.827 1.00 80.12 324 THR A CA 1
ATOM 2549 C C . THR A 1 324 ? -0.887 -0.357 -31.832 1.00 80.12 324 THR A C 1
ATOM 2551 O O . THR A 1 324 ? -0.024 -1.024 -31.276 1.00 80.12 324 THR A O 1
ATOM 2554 N N . SER A 1 325 ? -0.618 0.819 -32.404 1.00 82.94 325 SER A N 1
ATOM 2555 C CA . SER A 1 325 ? 0.692 1.480 -32.407 1.00 82.94 325 SER A CA 1
ATOM 2556 C C . SER A 1 325 ? 0.989 2.304 -31.145 1.00 82.94 325 SER A C 1
ATOM 2558 O O . SER A 1 325 ? 2.015 2.979 -31.087 1.00 82.94 325 SER A O 1
ATOM 2560 N N . SER A 1 326 ? 0.089 2.325 -30.157 1.00 88.19 326 SER A N 1
ATOM 2561 C CA . SER A 1 326 ? 0.265 3.122 -28.937 1.00 88.19 326 SER A CA 1
ATOM 2562 C C . SER A 1 326 ? 1.391 2.567 -28.070 1.00 88.19 326 SER A C 1
ATOM 2564 O O . SER A 1 326 ? 1.458 1.361 -27.821 1.00 88.19 326 SER A O 1
ATOM 2566 N N . SER A 1 327 ? 2.233 3.462 -27.548 1.00 90.38 327 SER A N 1
ATOM 2567 C CA . SER A 1 327 ? 3.287 3.101 -26.597 1.00 90.38 327 SER A CA 1
ATOM 2568 C C . SER A 1 327 ? 2.714 2.426 -25.348 1.00 90.38 327 SER A C 1
ATOM 2570 O O . SER A 1 327 ? 1.554 2.636 -24.987 1.00 90.38 327 SER A O 1
ATOM 2572 N N . PHE A 1 328 ? 3.541 1.641 -24.657 1.00 91.00 328 PHE A N 1
ATOM 2573 C CA . PHE A 1 328 ? 3.156 1.000 -23.399 1.00 91.00 328 PHE A CA 1
ATOM 2574 C C . PHE A 1 328 ? 2.664 2.017 -22.354 1.00 91.00 328 PHE A C 1
ATOM 2576 O O . PHE A 1 328 ? 1.602 1.828 -21.764 1.00 91.00 328 PHE A O 1
ATOM 2583 N N . GLU A 1 329 ? 3.366 3.144 -22.204 1.00 94.00 329 GLU A N 1
ATOM 2584 C CA . GLU A 1 329 ? 2.932 4.258 -21.353 1.00 94.00 329 GLU A CA 1
ATOM 2585 C C . GLU A 1 329 ? 1.523 4.744 -21.727 1.00 94.00 329 GLU A C 1
ATOM 2587 O O . GLU A 1 329 ? 0.667 4.902 -20.857 1.00 94.00 329 GLU A O 1
ATOM 2592 N N . LYS A 1 330 ? 1.236 4.907 -23.027 1.00 94.44 330 LYS A N 1
ATOM 2593 C CA . LYS A 1 330 ? -0.081 5.352 -23.494 1.00 94.44 330 LYS A CA 1
ATOM 2594 C C . LYS A 1 330 ? -1.165 4.298 -23.270 1.00 94.44 330 LYS A C 1
ATOM 2596 O O . LYS A 1 330 ? -2.316 4.649 -23.017 1.00 94.44 330 LYS A O 1
ATOM 2601 N N . GLN A 1 331 ? -0.823 3.012 -23.339 1.00 94.06 331 GLN A N 1
ATOM 2602 C CA . GLN A 1 331 ? -1.748 1.935 -22.986 1.00 94.06 331 GLN A CA 1
ATOM 2603 C C . GLN A 1 331 ? -2.131 2.000 -21.501 1.00 94.06 331 GLN A C 1
ATOM 2605 O O . GLN A 1 331 ? -3.319 1.959 -21.183 1.00 94.06 331 GLN A O 1
ATOM 2610 N N . LEU A 1 332 ? -1.150 2.181 -20.609 1.00 96.38 332 LEU A N 1
ATOM 2611 C CA . LEU A 1 332 ? -1.387 2.360 -19.172 1.00 96.38 332 LEU A CA 1
ATOM 2612 C C . LEU A 1 332 ? -2.201 3.624 -18.876 1.00 96.38 332 LEU A C 1
ATOM 2614 O O . LEU A 1 332 ? -3.140 3.570 -18.085 1.00 96.38 332 LEU A O 1
ATOM 2618 N N . GLU A 1 333 ? -1.893 4.737 -19.548 1.00 96.06 333 GLU A N 1
ATOM 2619 C CA . GLU A 1 333 ? -2.650 5.985 -19.426 1.00 96.06 333 GLU A CA 1
ATOM 2620 C C . GLU A 1 333 ? -4.131 5.800 -19.797 1.00 96.06 333 GLU A C 1
ATOM 2622 O O . GLU A 1 333 ? -5.025 6.243 -19.079 1.00 96.06 333 GLU A O 1
ATOM 2627 N N . ASN A 1 334 ? -4.411 5.128 -20.912 1.00 95.69 334 ASN A N 1
ATOM 2628 C CA . ASN A 1 334 ? -5.7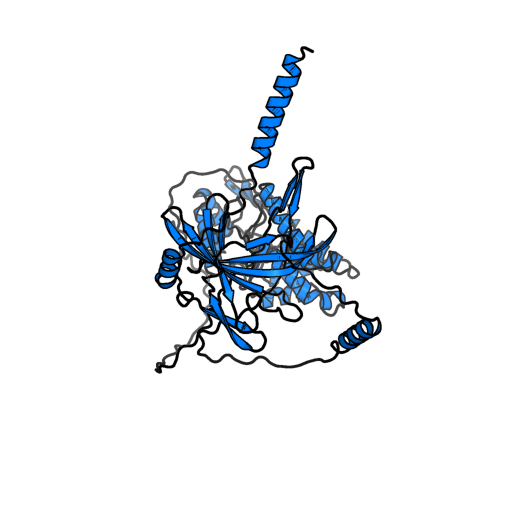88 4.884 -21.331 1.00 95.69 334 ASN A CA 1
ATOM 2629 C C . ASN A 1 334 ? -6.529 3.960 -20.356 1.00 95.69 334 ASN A C 1
ATOM 2631 O O . ASN A 1 334 ? -7.708 4.186 -20.088 1.00 95.69 334 ASN A O 1
ATOM 2635 N N . LEU A 1 335 ? -5.853 2.948 -19.804 1.00 96.69 335 LEU A N 1
ATOM 2636 C CA . LEU A 1 335 ? -6.456 2.053 -18.817 1.00 96.69 335 LEU A CA 1
ATOM 2637 C C . LEU A 1 335 ? -6.759 2.778 -17.504 1.00 96.69 335 LEU A C 1
ATOM 2639 O O . LEU A 1 335 ? -7.885 2.666 -17.026 1.00 96.69 335 LEU A O 1
ATOM 2643 N N . ARG A 1 336 ? -5.837 3.583 -16.951 1.00 95.94 336 ARG A N 1
ATOM 2644 C CA . ARG A 1 336 ? -6.146 4.362 -15.733 1.00 95.94 336 ARG A CA 1
ATOM 2645 C C . ARG A 1 336 ? -7.361 5.276 -15.935 1.00 95.94 336 ARG A C 1
ATOM 2647 O O . ARG A 1 336 ? -8.214 5.325 -15.057 1.00 95.94 336 ARG A O 1
ATOM 2654 N N . ASN A 1 337 ? -7.479 5.923 -17.099 1.00 94.81 337 ASN A N 1
ATOM 2655 C CA . ASN A 1 337 ? -8.580 6.838 -17.408 1.00 94.81 337 ASN A CA 1
ATOM 2656 C C . ASN A 1 337 ? -9.889 6.060 -17.609 1.00 94.81 337 ASN A C 1
ATOM 2658 O O . ASN A 1 337 ? -10.962 6.522 -17.235 1.00 94.81 337 ASN A O 1
ATOM 2662 N N . TYR A 1 338 ? -9.815 4.857 -18.188 1.00 94.75 338 TYR A N 1
ATOM 2663 C CA . TYR A 1 338 ? -10.972 3.975 -18.311 1.00 94.75 338 TYR A CA 1
ATOM 2664 C C . TYR A 1 338 ? -11.505 3.548 -16.940 1.00 94.75 338 TYR A C 1
ATOM 2666 O O . TYR A 1 338 ? -12.709 3.626 -16.706 1.00 94.75 338 TYR A O 1
ATOM 2674 N N . PHE A 1 339 ? -10.614 3.134 -16.035 1.00 95.00 339 PHE A N 1
ATOM 2675 C CA . PHE A 1 339 ? -10.978 2.668 -14.695 1.00 95.00 339 PHE A CA 1
ATOM 2676 C C . PHE A 1 339 ? -11.262 3.797 -13.692 1.00 95.00 339 PHE A C 1
ATOM 2678 O O . PHE A 1 339 ? -11.822 3.530 -12.634 1.00 95.00 339 PHE A O 1
ATOM 2685 N N . GLU A 1 340 ? -10.964 5.057 -14.025 1.00 92.19 340 GLU A N 1
ATOM 2686 C CA . GLU A 1 340 ? -11.361 6.227 -13.221 1.00 92.19 340 GLU A CA 1
ATOM 2687 C C . GLU A 1 340 ? -12.890 6.363 -13.115 1.00 92.19 340 GLU A C 1
ATOM 2689 O O . GLU A 1 340 ? -13.413 6.921 -12.148 1.00 92.19 340 GLU A O 1
ATOM 2694 N N . LYS A 1 341 ? -13.623 5.791 -14.079 1.00 90.31 341 LYS A N 1
ATOM 2695 C CA . LYS A 1 341 ? -15.086 5.798 -14.114 1.00 90.31 341 LYS A CA 1
ATOM 2696 C C . LYS A 1 341 ? -15.694 5.254 -12.821 1.00 90.31 341 LYS A C 1
ATOM 2698 O O . LYS A 1 341 ? -15.303 4.210 -12.294 1.00 90.31 341 LYS A O 1
ATOM 2703 N N . ASN A 1 342 ? -16.697 5.976 -12.335 1.00 84.81 342 ASN A N 1
ATOM 2704 C CA . ASN A 1 342 ? -17.297 5.743 -11.033 1.00 84.81 342 ASN A CA 1
ATOM 2705 C C . ASN A 1 342 ? -18.812 5.616 -11.163 1.00 84.81 342 ASN A C 1
ATOM 2707 O O . ASN A 1 342 ? -19.490 6.584 -11.509 1.00 84.81 342 ASN A O 1
ATOM 2711 N N . ARG A 1 343 ? -19.345 4.428 -10.878 1.00 85.75 343 ARG A N 1
ATOM 2712 C CA . ARG A 1 343 ? -20.791 4.209 -10.855 1.00 85.75 343 ARG A CA 1
ATOM 2713 C C . ARG A 1 343 ? -21.324 4.661 -9.504 1.00 85.75 343 ARG A C 1
ATOM 2715 O O . ARG A 1 343 ? -20.815 4.248 -8.462 1.00 85.75 343 ARG A O 1
ATOM 2722 N N . MET A 1 344 ? -22.317 5.535 -9.499 1.00 82.62 344 MET A N 1
ATOM 2723 C CA . MET A 1 344 ? -22.826 6.151 -8.276 1.00 82.62 344 MET A CA 1
ATOM 2724 C C . MET A 1 344 ? -24.292 5.804 -8.091 1.00 82.62 344 MET A C 1
ATOM 2726 O O . MET A 1 344 ? -25.085 5.899 -9.024 1.00 82.62 344 MET A O 1
ATOM 2730 N N . TRP A 1 345 ? -24.638 5.435 -6.865 1.00 83.88 345 TRP A N 1
ATOM 2731 C CA . TRP A 1 345 ? -26.005 5.192 -6.433 1.00 83.88 345 TRP A CA 1
ATOM 2732 C C . TRP A 1 345 ? -26.401 6.252 -5.414 1.00 83.88 345 TRP A C 1
ATOM 2734 O O . TRP A 1 345 ? -25.553 6.792 -4.707 1.00 83.88 345 TRP A O 1
ATOM 2744 N N . GLY A 1 346 ? -27.690 6.539 -5.338 1.00 84.62 346 GLY A N 1
ATOM 2745 C CA . GLY A 1 346 ? -28.285 7.452 -4.375 1.00 84.62 346 GLY A CA 1
ATOM 2746 C C . GLY A 1 346 ? -29.680 6.986 -3.997 1.00 84.62 346 GLY A C 1
ATOM 2747 O O . GLY A 1 346 ? -30.129 5.924 -4.429 1.00 84.62 346 GLY A O 1
ATOM 2748 N N . ARG A 1 347 ? -30.376 7.789 -3.196 1.00 84.62 347 ARG A N 1
ATOM 2749 C CA . ARG A 1 347 ? -31.791 7.572 -2.892 1.00 84.62 347 ARG A CA 1
ATOM 2750 C C . ARG A 1 347 ? -32.592 8.827 -3.202 1.00 84.62 347 ARG A C 1
ATOM 2752 O O . ARG A 1 347 ? -32.112 9.926 -2.936 1.00 84.62 347 ARG A O 1
ATOM 2759 N N . ASN A 1 348 ? -33.768 8.661 -3.801 1.00 85.75 348 ASN A N 1
ATOM 2760 C CA . ASN A 1 348 ? -34.686 9.771 -4.067 1.00 85.75 348 ASN A CA 1
ATOM 2761 C C . ASN A 1 348 ? -35.432 10.198 -2.783 1.00 85.75 348 ASN A C 1
ATOM 2763 O O . ASN A 1 348 ? -35.229 9.620 -1.716 1.00 85.75 348 ASN A O 1
ATOM 2767 N N . GLU A 1 349 ? -36.306 11.206 -2.875 1.00 84.88 349 GLU A N 1
ATOM 2768 C CA . GLU A 1 349 ? -37.090 11.717 -1.734 1.00 84.88 349 GLU A CA 1
ATOM 2769 C C . GLU A 1 349 ? -38.001 10.653 -1.098 1.00 84.88 349 GLU A C 1
ATOM 2771 O O . GLU A 1 349 ? -38.225 10.668 0.110 1.00 84.88 349 GLU A O 1
ATOM 2776 N N . SER A 1 350 ? -38.481 9.689 -1.890 1.00 86.69 350 SER A N 1
ATOM 2777 C CA . SER A 1 350 ? -39.234 8.519 -1.413 1.00 86.69 350 SER A CA 1
ATOM 2778 C C . SER A 1 350 ? -38.354 7.422 -0.800 1.00 86.69 350 SER A C 1
ATOM 2780 O O . SER A 1 350 ? -38.868 6.396 -0.360 1.00 86.69 350 SER A O 1
ATOM 2782 N N . GLY A 1 351 ? -37.034 7.616 -0.761 1.00 82.06 351 GLY A N 1
ATOM 2783 C CA . GLY A 1 351 ? -36.071 6.660 -0.225 1.00 82.06 351 GLY A CA 1
ATOM 2784 C C . GLY A 1 351 ? -35.719 5.519 -1.178 1.00 82.06 351 GLY A C 1
ATOM 2785 O O . GLY A 1 351 ? -34.983 4.620 -0.780 1.00 82.06 351 GLY A O 1
ATOM 2786 N N . GLU A 1 352 ? -36.188 5.531 -2.424 1.00 87.50 352 GLU A N 1
ATOM 2787 C CA . GLU A 1 352 ? -35.894 4.488 -3.407 1.00 87.50 352 GLU A CA 1
ATOM 2788 C C . GLU A 1 352 ? -34.481 4.631 -3.966 1.00 87.50 352 GLU A C 1
ATOM 2790 O O . GLU A 1 352 ? -34.009 5.736 -4.233 1.00 87.50 352 GLU A O 1
ATOM 2795 N N . LEU A 1 353 ? -33.823 3.494 -4.184 1.00 85.56 353 LEU A N 1
ATOM 2796 C CA . LEU A 1 353 ? -32.491 3.410 -4.770 1.00 85.56 353 LEU A CA 1
ATOM 2797 C C . LEU A 1 353 ? -32.506 3.832 -6.248 1.00 85.56 353 LEU A C 1
ATOM 2799 O O . LEU A 1 353 ? -33.208 3.231 -7.059 1.00 85.56 353 LEU A O 1
ATOM 2803 N N . ILE A 1 354 ? -31.691 4.826 -6.598 1.00 88.00 354 ILE A N 1
ATOM 2804 C CA . ILE A 1 354 ? -31.553 5.356 -7.961 1.00 88.00 354 ILE A CA 1
ATOM 2805 C C . ILE A 1 354 ? -30.083 5.405 -8.385 1.00 88.00 354 ILE A C 1
ATOM 2807 O O . ILE A 1 354 ? -29.193 5.617 -7.561 1.00 88.00 354 ILE A O 1
ATOM 2811 N N . GLU A 1 355 ? -29.816 5.215 -9.676 1.00 87.38 355 GLU A N 1
ATOM 2812 C CA . GLU A 1 355 ? -28.482 5.425 -10.244 1.00 87.38 355 GLU A CA 1
ATOM 2813 C C . GLU A 1 355 ? -28.274 6.920 -10.521 1.00 87.38 355 GLU A C 1
ATOM 2815 O O . GLU A 1 355 ? -29.093 7.554 -11.182 1.00 87.38 355 GLU A O 1
ATOM 2820 N N . LEU A 1 356 ? -27.187 7.485 -9.994 1.00 83.56 356 LEU A N 1
ATOM 2821 C CA . LEU A 1 356 ? -26.816 8.894 -10.168 1.00 83.56 356 LEU A CA 1
ATOM 2822 C C . LEU A 1 356 ? -25.806 9.098 -11.304 1.00 83.56 356 LEU A C 1
ATOM 2824 O O . LEU A 1 356 ? -25.609 10.218 -11.770 1.00 83.56 356 LEU A O 1
ATOM 2828 N N . SER A 1 357 ? -25.121 8.032 -11.718 1.00 79.75 357 SER A N 1
ATOM 2829 C CA . SER A 1 357 ? -24.104 8.077 -12.765 1.00 79.75 357 SER A CA 1
ATOM 2830 C C . SER A 1 357 ? -24.681 7.924 -14.170 1.00 79.75 357 SER A C 1
ATOM 2832 O O . SER A 1 357 ? -25.770 7.394 -14.379 1.00 79.75 357 SER A O 1
ATOM 2834 N N . THR A 1 358 ? -23.903 8.348 -15.163 1.00 76.69 358 THR A N 1
ATOM 2835 C CA . THR A 1 358 ? -24.196 8.082 -16.571 1.00 76.69 358 THR A CA 1
ATOM 2836 C C . THR A 1 358 ? -24.044 6.586 -16.892 1.00 76.69 358 THR A C 1
ATOM 2838 O O . THR A 1 358 ? -23.215 5.906 -16.280 1.00 76.69 358 THR A O 1
ATOM 2841 N N . PRO A 1 359 ? -24.773 6.045 -17.891 1.00 71.06 359 PRO A N 1
ATOM 2842 C CA . PRO A 1 359 ? -24.690 4.623 -18.250 1.00 71.06 359 PRO A CA 1
ATOM 2843 C C . PRO A 1 359 ? -23.277 4.139 -18.608 1.00 71.06 359 PRO A C 1
ATOM 2845 O O . PRO A 1 359 ? -22.938 2.970 -18.435 1.00 71.06 359 PRO A O 1
ATOM 2848 N N . ASP A 1 360 ? -22.423 5.031 -19.111 1.00 75.00 360 ASP A N 1
ATOM 2849 C CA . ASP A 1 360 ? -21.056 4.698 -19.500 1.00 75.00 360 ASP A CA 1
ATOM 2850 C C . ASP A 1 360 ? -20.095 4.552 -18.306 1.00 75.00 360 ASP A C 1
ATOM 2852 O O . ASP A 1 360 ? -18.966 4.092 -18.512 1.00 75.00 360 ASP A O 1
ATOM 2856 N N . ALA A 1 361 ? -20.539 4.897 -17.090 1.00 78.81 361 ALA A N 1
ATOM 2857 C CA . ALA A 1 361 ? -19.824 4.700 -15.831 1.00 78.81 361 ALA A CA 1
ATOM 2858 C C . ALA A 1 361 ? -19.956 3.273 -15.268 1.00 78.81 361 ALA A C 1
ATOM 2860 O O . ALA A 1 361 ? -19.231 2.913 -14.341 1.00 78.81 361 ALA A O 1
ATOM 2861 N N . ALA A 1 362 ? -20.840 2.442 -15.833 1.00 84.19 362 ALA A N 1
ATOM 2862 C CA . ALA A 1 362 ? -20.967 1.039 -15.459 1.00 84.19 362 ALA A CA 1
ATOM 2863 C C . ALA A 1 362 ? -19.711 0.262 -15.886 1.00 84.19 362 ALA A C 1
ATOM 2865 O O . ALA A 1 362 ? -19.575 -0.119 -17.048 1.00 84.19 362 ALA A O 1
ATOM 2866 N N . ILE A 1 363 ? -18.769 0.073 -14.964 1.00 91.44 363 ILE A N 1
ATOM 2867 C CA . ILE A 1 363 ? -17.569 -0.752 -15.144 1.00 91.44 363 ILE A CA 1
ATOM 2868 C C . ILE A 1 363 ? -17.332 -1.605 -13.906 1.00 91.44 363 ILE A C 1
ATOM 2870 O O . ILE A 1 363 ? -17.574 -1.158 -12.781 1.00 91.44 363 ILE A O 1
ATOM 2874 N N . ASN A 1 364 ? -16.794 -2.804 -14.106 1.00 94.56 364 ASN A N 1
ATOM 2875 C CA . ASN A 1 364 ? -16.181 -3.552 -13.015 1.00 94.56 364 ASN A CA 1
ATOM 2876 C C . ASN A 1 364 ? -14.810 -2.940 -12.723 1.00 94.56 364 ASN A C 1
ATOM 2878 O O . ASN A 1 364 ? -13.941 -2.950 -13.586 1.00 94.56 364 ASN A O 1
ATOM 2882 N N . ARG A 1 365 ? -14.631 -2.366 -11.533 1.00 95.00 365 ARG A N 1
ATOM 2883 C CA . ARG A 1 365 ? -13.426 -1.616 -11.141 1.00 95.00 365 ARG A CA 1
ATOM 2884 C C . ARG A 1 365 ? -12.628 -2.305 -10.043 1.00 95.00 365 ARG A C 1
ATOM 2886 O O . ARG A 1 365 ? -11.410 -2.161 -10.014 1.00 95.00 365 ARG A O 1
ATOM 2893 N N . TYR A 1 366 ? -13.300 -3.044 -9.167 1.00 97.19 366 TYR A N 1
ATOM 2894 C CA . TYR A 1 366 ? -12.689 -3.637 -7.983 1.00 97.19 366 TYR A CA 1
ATOM 2895 C C . TYR A 1 366 ? -12.660 -5.154 -8.097 1.00 97.19 366 TYR A C 1
ATOM 2897 O O . TYR A 1 366 ? -13.669 -5.756 -8.451 1.00 97.19 366 TYR A O 1
ATOM 2905 N N . VAL A 1 367 ? -11.539 -5.781 -7.750 1.00 98.19 367 VAL A N 1
ATOM 2906 C CA . VAL A 1 367 ? -11.415 -7.246 -7.682 1.00 98.19 367 VAL A CA 1
ATOM 2907 C C . VAL A 1 367 ? -10.787 -7.664 -6.365 1.00 98.19 367 VAL A C 1
ATOM 2909 O O . VAL A 1 367 ? -9.795 -7.080 -5.932 1.00 98.19 367 VAL A O 1
ATOM 2912 N N . TYR A 1 368 ? -11.369 -8.666 -5.712 1.00 98.31 368 TYR A N 1
ATOM 2913 C CA . TYR A 1 368 ? -10.812 -9.224 -4.487 1.00 98.31 368 TYR A CA 1
ATOM 2914 C C . TYR A 1 368 ? -9.778 -10.302 -4.805 1.00 98.31 368 TYR A C 1
ATOM 2916 O O . TYR A 1 368 ? -9.964 -11.129 -5.700 1.00 98.31 368 TYR A O 1
ATOM 2924 N N . THR A 1 369 ? -8.691 -10.305 -4.040 1.00 98.50 369 THR A N 1
ATOM 2925 C CA . THR A 1 369 ? -7.598 -11.271 -4.140 1.00 98.50 369 THR A CA 1
ATOM 2926 C C . THR A 1 369 ? -7.188 -11.760 -2.752 1.00 98.50 369 THR A C 1
ATOM 2928 O O . THR A 1 369 ? -7.155 -10.989 -1.789 1.00 98.50 369 THR A O 1
ATOM 2931 N N . GLU A 1 370 ? -6.834 -13.038 -2.631 1.00 97.19 370 GLU A N 1
ATOM 2932 C CA . GLU A 1 370 ? -6.415 -13.633 -1.353 1.00 97.19 370 GLU A CA 1
ATOM 2933 C C . GLU A 1 370 ? -5.106 -13.040 -0.811 1.00 97.19 370 GLU A C 1
ATOM 2935 O O . GLU A 1 370 ? -4.912 -12.990 0.405 1.00 97.19 370 GLU A O 1
ATOM 2940 N N . ASN A 1 371 ? -4.225 -12.555 -1.695 1.00 95.56 371 ASN A N 1
ATOM 2941 C CA . ASN A 1 371 ? -2.898 -12.061 -1.316 1.00 95.56 371 ASN A CA 1
ATOM 2942 C C . ASN A 1 371 ? -2.825 -10.538 -1.133 1.00 95.56 371 ASN A C 1
ATOM 2944 O O . ASN A 1 371 ? -1.948 -10.051 -0.414 1.00 95.56 371 ASN A O 1
ATOM 2948 N N . ARG A 1 372 ? -3.712 -9.769 -1.780 1.00 95.69 372 ARG A N 1
ATOM 2949 C CA . ARG A 1 372 ? -3.668 -8.293 -1.781 1.00 95.69 372 ARG A CA 1
ATOM 2950 C C . ARG A 1 372 ? -4.959 -7.636 -1.304 1.00 95.69 372 ARG A C 1
ATOM 2952 O O . ARG A 1 372 ? -4.994 -6.415 -1.213 1.00 95.69 372 ARG A O 1
ATOM 2959 N N . GLY A 1 373 ? -5.980 -8.411 -0.949 1.00 97.69 373 GLY A N 1
ATOM 2960 C CA . GLY A 1 373 ? -7.292 -7.872 -0.615 1.00 97.69 373 GLY A CA 1
ATOM 2961 C C . GLY A 1 373 ? -7.989 -7.337 -1.860 1.00 97.69 373 GLY A C 1
ATOM 2962 O O . GLY A 1 373 ? -7.778 -7.845 -2.964 1.00 97.69 373 GLY A O 1
ATOM 2963 N N . TRP A 1 374 ? -8.824 -6.317 -1.679 1.00 97.88 374 TRP A N 1
ATOM 2964 C CA . TRP A 1 374 ? -9.416 -5.592 -2.798 1.00 97.88 374 TRP A CA 1
ATOM 2965 C C . TRP A 1 374 ? -8.352 -4.786 -3.544 1.00 97.88 374 TRP A C 1
ATOM 2967 O O . TRP A 1 374 ? -7.522 -4.121 -2.928 1.00 97.88 374 TRP A O 1
ATOM 2977 N N . ILE A 1 375 ? -8.390 -4.872 -4.871 1.00 98.12 375 ILE A N 1
ATOM 2978 C CA . ILE A 1 375 ? -7.574 -4.088 -5.791 1.00 98.12 375 ILE A CA 1
ATOM 2979 C C . ILE A 1 375 ? -8.511 -3.175 -6.574 1.00 98.12 375 ILE A C 1
ATOM 2981 O O . ILE A 1 375 ? -9.403 -3.657 -7.274 1.00 98.12 375 ILE A O 1
ATOM 2985 N N . ASP A 1 376 ? -8.281 -1.870 -6.479 1.00 97.25 376 ASP A N 1
ATOM 2986 C CA . ASP A 1 376 ? -8.834 -0.878 -7.389 1.00 97.25 376 ASP A CA 1
ATOM 2987 C C . ASP A 1 376 ? -7.973 -0.819 -8.657 1.00 97.25 376 ASP A C 1
ATOM 2989 O O . ASP A 1 376 ? -6.795 -0.440 -8.633 1.00 97.25 376 ASP A O 1
ATOM 2993 N N . MET A 1 377 ? -8.569 -1.188 -9.791 1.00 97.94 377 MET A N 1
ATOM 2994 C CA . MET A 1 377 ? -7.872 -1.208 -11.072 1.00 97.94 377 MET A CA 1
ATOM 2995 C C . MET A 1 377 ? -7.428 0.187 -11.538 1.00 97.94 377 MET A C 1
ATOM 2997 O O . MET A 1 377 ? -6.417 0.285 -12.235 1.00 97.94 377 MET A O 1
ATOM 3001 N N . HIS A 1 378 ? -8.105 1.270 -11.131 1.00 96.25 378 HIS A N 1
ATOM 3002 C CA . HIS A 1 378 ? -7.635 2.633 -11.396 1.00 96.25 378 HIS A CA 1
ATOM 3003 C C . HIS A 1 378 ? -6.288 2.879 -10.717 1.00 96.25 378 HIS A C 1
ATOM 3005 O O . HIS A 1 378 ? -5.331 3.263 -11.387 1.00 96.25 378 HIS A O 1
ATOM 3011 N N . HIS A 1 379 ? -6.190 2.590 -9.416 1.00 96.19 379 HIS A N 1
ATOM 3012 C CA . HIS A 1 379 ? -4.953 2.745 -8.647 1.00 96.19 379 HIS A CA 1
ATOM 3013 C C . HIS A 1 379 ? -3.833 1.846 -9.173 1.00 96.19 379 HIS A C 1
ATOM 3015 O O . HIS A 1 379 ? -2.701 2.305 -9.328 1.00 96.19 379 HIS A O 1
ATOM 3021 N N . LEU A 1 380 ? -4.150 0.595 -9.529 1.00 98.00 380 LEU A N 1
ATOM 3022 C CA . LEU A 1 380 ? -3.189 -0.322 -10.142 1.00 98.00 380 LEU A CA 1
ATOM 3023 C C . LEU A 1 380 ? -2.582 0.287 -11.415 1.00 98.00 380 LEU A C 1
ATOM 3025 O O . LEU A 1 380 ? -1.359 0.409 -11.517 1.00 98.00 380 LEU A O 1
ATOM 3029 N N . PHE A 1 381 ? -3.410 0.714 -12.374 1.00 98.12 381 PHE A N 1
ATOM 3030 C CA . PHE A 1 381 ? -2.902 1.264 -13.635 1.00 98.12 381 PHE A CA 1
ATOM 3031 C C . PHE A 1 381 ? -2.299 2.656 -13.484 1.00 98.12 381 PHE A C 1
ATOM 3033 O O . PHE A 1 381 ? -1.339 2.969 -14.187 1.00 98.12 381 PHE A O 1
ATOM 3040 N N . TYR A 1 382 ? -2.803 3.481 -12.565 1.00 97.06 382 TYR A N 1
ATOM 3041 C CA . TYR A 1 382 ? -2.216 4.782 -12.267 1.00 97.06 382 TYR A CA 1
ATOM 3042 C C . TYR A 1 382 ? -0.798 4.629 -11.709 1.00 97.06 382 TYR A C 1
ATOM 3044 O O . TYR A 1 382 ? 0.130 5.277 -12.194 1.00 97.06 382 TYR A O 1
ATOM 3052 N N . ALA A 1 383 ? -0.600 3.698 -10.775 1.00 97.31 383 ALA A N 1
ATOM 3053 C CA . ALA A 1 383 ? 0.712 3.403 -10.221 1.00 97.31 383 ALA A CA 1
ATOM 3054 C C . ALA A 1 383 ? 1.671 2.806 -11.259 1.00 97.31 383 ALA A C 1
ATOM 3056 O O . ALA A 1 383 ? 2.822 3.237 -11.356 1.00 97.31 383 ALA A O 1
ATOM 3057 N N . SER A 1 384 ? 1.200 1.864 -12.085 1.00 97.94 384 SER A N 1
ATOM 3058 C CA . SER A 1 384 ? 1.996 1.336 -13.199 1.00 97.94 384 SER A CA 1
ATOM 3059 C C . SER A 1 384 ? 2.372 2.425 -14.209 1.00 97.94 384 SER A C 1
ATOM 3061 O O . SER A 1 384 ? 3.503 2.441 -14.689 1.00 97.94 384 SER A O 1
ATOM 3063 N N . PHE A 1 385 ? 1.447 3.339 -14.522 1.00 97.75 385 PHE A N 1
ATOM 3064 C CA . PHE A 1 385 ? 1.687 4.473 -15.415 1.00 97.75 385 PHE A CA 1
ATOM 3065 C C . PHE A 1 385 ? 2.781 5.390 -14.867 1.00 97.75 385 PHE A C 1
ATOM 3067 O O . PHE A 1 385 ? 3.708 5.719 -15.599 1.00 97.75 385 PHE A O 1
ATOM 3074 N N . LEU A 1 386 ? 2.717 5.767 -13.585 1.00 96.44 386 LEU A N 1
ATOM 3075 C CA . LEU A 1 386 ? 3.756 6.597 -12.970 1.00 96.44 386 LEU A CA 1
ATOM 3076 C C . LEU A 1 386 ? 5.114 5.886 -12.970 1.00 96.44 386 LEU A C 1
ATOM 3078 O O . LEU A 1 386 ? 6.126 6.497 -13.307 1.00 96.44 386 LEU A O 1
ATOM 3082 N N . ALA A 1 387 ? 5.145 4.587 -12.656 1.00 96.12 387 ALA A N 1
ATOM 3083 C CA . ALA A 1 387 ? 6.383 3.810 -12.685 1.00 96.12 387 ALA A CA 1
ATOM 3084 C C . ALA A 1 387 ? 7.005 3.762 -14.085 1.00 96.12 387 ALA A C 1
ATOM 3086 O O . ALA A 1 387 ? 8.225 3.847 -14.211 1.00 96.12 387 ALA A O 1
ATOM 3087 N N . GLU A 1 388 ? 6.176 3.661 -15.126 1.00 96.50 388 GLU A N 1
ATOM 3088 C CA . GLU A 1 388 ? 6.617 3.702 -16.517 1.00 96.50 388 GLU A CA 1
ATOM 3089 C C . GLU A 1 388 ? 7.094 5.092 -16.935 1.00 96.50 388 GLU A C 1
ATOM 3091 O O . GLU A 1 388 ? 8.203 5.213 -17.451 1.00 96.50 388 GLU A O 1
ATOM 3096 N N . LYS A 1 389 ? 6.300 6.130 -16.654 1.00 95.38 389 LYS A N 1
ATOM 3097 C CA . LYS A 1 389 ? 6.606 7.527 -16.979 1.00 95.38 389 LYS A CA 1
ATOM 3098 C C . LYS A 1 389 ? 7.949 7.969 -16.397 1.00 95.38 389 LYS A C 1
ATOM 3100 O O . LYS A 1 389 ? 8.730 8.636 -17.067 1.00 95.38 389 LYS A O 1
ATOM 3105 N N . HIS A 1 390 ? 8.229 7.572 -15.157 1.00 91.25 390 HIS A N 1
ATOM 3106 C CA . HIS A 1 390 ? 9.497 7.872 -14.485 1.00 91.25 390 HIS A CA 1
ATOM 3107 C C . HIS A 1 390 ? 10.595 6.857 -14.795 1.00 91.25 390 HIS A C 1
ATOM 3109 O O . HIS A 1 390 ? 11.748 7.047 -14.417 1.00 91.25 390 HIS A O 1
ATOM 3115 N N . ASN A 1 391 ? 10.234 5.731 -15.419 1.00 92.25 391 ASN A N 1
ATOM 3116 C CA . ASN A 1 391 ? 11.047 4.520 -15.502 1.00 92.25 391 ASN A CA 1
ATOM 3117 C C . ASN A 1 391 ? 11.652 4.114 -14.136 1.00 92.25 391 ASN A C 1
ATOM 3119 O O . ASN A 1 391 ? 12.725 3.513 -14.055 1.00 92.25 391 ASN A O 1
ATOM 3123 N N . ASN A 1 392 ? 10.960 4.451 -13.045 1.00 89.44 392 ASN A N 1
ATOM 3124 C CA . ASN A 1 392 ? 11.439 4.319 -11.679 1.00 89.44 392 ASN A CA 1
ATOM 3125 C C . ASN A 1 392 ? 10.266 4.042 -10.733 1.00 89.44 392 ASN A C 1
ATOM 3127 O O . ASN A 1 392 ? 9.479 4.917 -10.379 1.00 89.44 392 ASN A O 1
ATOM 3131 N N . SER A 1 393 ? 10.184 2.794 -10.276 1.00 88.00 393 SER A N 1
ATOM 3132 C CA . SER A 1 393 ? 9.153 2.363 -9.329 1.00 88.00 393 SER A CA 1
ATOM 3133 C C . SER A 1 393 ? 9.224 3.035 -7.954 1.00 88.00 393 SER A C 1
ATOM 3135 O O . SER A 1 393 ? 8.199 3.115 -7.290 1.00 88.00 393 SER A O 1
ATOM 3137 N N . ILE A 1 394 ? 10.408 3.476 -7.511 1.00 81.44 394 ILE A N 1
ATOM 3138 C CA . ILE A 1 394 ? 10.576 4.114 -6.195 1.00 81.44 394 ILE A CA 1
ATOM 3139 C C . ILE A 1 394 ? 9.973 5.518 -6.241 1.00 81.44 394 ILE A C 1
ATOM 3141 O O . ILE A 1 394 ? 9.150 5.857 -5.396 1.00 81.44 394 ILE A O 1
ATOM 3145 N N . GLN A 1 395 ? 10.298 6.278 -7.289 1.00 83.56 395 GLN A N 1
ATOM 3146 C CA . GLN A 1 395 ? 9.741 7.612 -7.514 1.00 83.56 395 GLN A CA 1
ATOM 3147 C C . GLN A 1 395 ? 8.212 7.576 -7.676 1.00 83.56 395 GLN A C 1
ATOM 3149 O O . GLN A 1 395 ? 7.498 8.402 -7.117 1.00 83.56 395 GLN A O 1
ATOM 3154 N N . ALA A 1 396 ? 7.682 6.579 -8.388 1.00 86.25 396 ALA A N 1
ATOM 3155 C CA . ALA A 1 396 ? 6.236 6.402 -8.501 1.00 86.25 396 ALA A CA 1
ATOM 3156 C C . ALA A 1 396 ? 5.568 6.098 -7.147 1.00 86.25 396 ALA A C 1
ATOM 3158 O O . ALA A 1 396 ? 4.538 6.680 -6.820 1.00 86.25 396 ALA A O 1
ATOM 3159 N N . GLU A 1 397 ? 6.161 5.225 -6.328 1.00 83.31 397 GLU A N 1
ATOM 3160 C CA . GLU A 1 397 ? 5.662 4.917 -4.981 1.00 83.31 397 GLU A CA 1
ATOM 3161 C C . GLU A 1 397 ? 5.714 6.143 -4.046 1.00 83.31 397 GLU A C 1
ATOM 3163 O O . GLU A 1 397 ? 4.836 6.322 -3.196 1.00 83.31 397 GLU A O 1
ATOM 3168 N N . GLU A 1 398 ? 6.710 7.015 -4.217 1.00 72.81 398 GLU A N 1
ATOM 3169 C CA . GLU A 1 398 ? 6.823 8.310 -3.538 1.00 72.81 398 GLU A CA 1
ATOM 3170 C C . GLU A 1 398 ? 5.688 9.264 -3.887 1.00 72.81 398 GLU A C 1
ATOM 3172 O O . GLU A 1 398 ? 5.016 9.762 -2.979 1.00 72.81 398 GLU A O 1
ATOM 3177 N N . GLU A 1 399 ? 5.442 9.473 -5.179 1.00 82.94 399 GLU A N 1
ATOM 3178 C CA . GLU A 1 399 ? 4.378 10.355 -5.657 1.00 82.94 399 GLU A CA 1
ATOM 3179 C C . GLU A 1 399 ? 2.990 9.873 -5.220 1.00 82.94 399 GLU A C 1
ATOM 3181 O O . GLU A 1 399 ? 2.171 10.679 -4.780 1.00 82.94 399 GLU A O 1
ATOM 3186 N N . LEU A 1 400 ? 2.740 8.561 -5.261 1.00 85.38 400 LEU A N 1
ATOM 3187 C CA . LEU A 1 400 ? 1.474 7.972 -4.811 1.00 85.38 400 LEU A CA 1
ATOM 3188 C C . LEU A 1 400 ? 1.277 8.136 -3.303 1.00 85.38 400 LEU A C 1
ATOM 3190 O O . LEU A 1 400 ? 0.210 8.549 -2.855 1.00 85.38 400 LEU A O 1
ATOM 3194 N N . SER A 1 401 ? 2.320 7.862 -2.513 1.00 77.44 401 SER A N 1
ATOM 3195 C CA . SER A 1 401 ? 2.267 8.032 -1.057 1.00 77.44 401 SER A CA 1
ATOM 3196 C C . SER A 1 401 ? 2.001 9.490 -0.681 1.00 77.44 401 SER A C 1
ATOM 3198 O O . SER A 1 401 ? 1.157 9.763 0.170 1.00 77.44 401 SER A O 1
ATOM 3200 N N . LEU A 1 402 ? 2.699 10.435 -1.319 1.00 72.00 402 LEU A N 1
ATOM 3201 C CA . LEU A 1 402 ? 2.509 11.865 -1.082 1.00 72.00 402 LEU A CA 1
ATOM 3202 C C . LEU A 1 402 ? 1.114 12.328 -1.522 1.00 72.00 402 LEU A C 1
ATOM 3204 O O . LEU A 1 402 ? 0.489 13.120 -0.817 1.00 72.00 402 LEU A O 1
ATOM 3208 N N . GLY A 1 403 ? 0.612 11.810 -2.647 1.00 72.94 403 GLY A N 1
ATOM 3209 C CA . GLY A 1 403 ? -0.740 12.068 -3.137 1.00 72.94 403 GLY A CA 1
ATOM 3210 C C . GLY A 1 403 ? -1.811 11.735 -2.097 1.00 72.94 403 GLY A C 1
ATOM 3211 O O . GLY A 1 403 ? -2.635 12.594 -1.786 1.00 72.94 403 GLY A O 1
ATOM 3212 N N . GLU A 1 404 ? -1.745 10.548 -1.491 1.00 73.88 404 GLU A N 1
ATOM 3213 C CA . GLU A 1 404 ? -2.673 10.114 -0.433 1.00 73.88 404 GLU A CA 1
ATOM 3214 C C . GLU A 1 404 ? -2.596 11.003 0.817 1.00 73.88 404 GLU A C 1
ATOM 3216 O O . GLU A 1 404 ? -3.617 11.436 1.358 1.00 73.88 404 GLU A O 1
ATOM 3221 N N . TRP A 1 405 ? -1.386 11.381 1.243 1.00 68.38 405 TRP A N 1
ATOM 3222 C CA . TRP A 1 405 ? -1.209 12.323 2.353 1.00 68.38 405 TRP A CA 1
ATOM 3223 C C . TRP A 1 405 ? -1.806 13.702 2.056 1.00 68.38 405 TRP A C 1
ATOM 3225 O O . TRP A 1 405 ? -2.444 14.295 2.927 1.00 68.38 405 TRP A O 1
ATOM 3235 N N . ILE A 1 406 ? -1.641 14.215 0.835 1.00 66.25 406 ILE A N 1
ATOM 3236 C CA . ILE A 1 406 ? -2.235 15.493 0.420 1.00 66.25 406 ILE A CA 1
ATOM 3237 C C . ILE A 1 406 ? -3.763 15.398 0.408 1.00 66.25 406 ILE A C 1
ATOM 3239 O O . ILE A 1 406 ? -4.428 16.328 0.869 1.00 66.25 406 ILE A O 1
ATOM 3243 N N . GLN A 1 407 ? -4.333 14.300 -0.093 1.00 69.38 407 GLN A N 1
ATOM 3244 C CA . GLN A 1 407 ? -5.781 14.081 -0.069 1.00 69.38 407 GLN A CA 1
ATOM 3245 C C . GLN A 1 407 ? -6.315 14.052 1.367 1.00 69.38 407 GLN A C 1
ATOM 3247 O O . GLN A 1 407 ? -7.300 14.726 1.673 1.00 69.38 407 GLN A O 1
ATOM 3252 N N . TRP A 1 408 ? -5.618 13.360 2.268 1.00 71.56 408 TRP A N 1
ATOM 3253 C CA . TRP A 1 408 ? -5.977 13.302 3.681 1.00 71.56 408 TRP A CA 1
ATOM 3254 C C . TRP A 1 408 ? -5.912 14.673 4.365 1.00 71.56 408 TRP A C 1
ATOM 3256 O O . TRP A 1 408 ? -6.850 15.061 5.062 1.00 71.56 408 TRP A O 1
ATOM 3266 N N . LEU A 1 409 ? -4.861 15.462 4.109 1.00 62.03 409 LEU A N 1
ATOM 3267 C CA . LEU A 1 409 ? -4.736 16.834 4.622 1.00 62.03 409 LEU A CA 1
ATOM 3268 C C . LEU A 1 409 ? -5.836 17.765 4.091 1.00 62.03 409 LEU A C 1
ATOM 3270 O O . LEU A 1 409 ? -6.291 18.657 4.808 1.00 62.03 409 LEU A O 1
ATOM 3274 N N . LYS A 1 410 ? -6.305 17.536 2.860 1.00 70.88 410 LYS A N 1
ATOM 3275 C CA . LYS A 1 410 ? -7.452 18.238 2.262 1.00 70.88 410 LYS A CA 1
ATOM 3276 C C . LYS A 1 410 ? -8.807 17.742 2.778 1.00 70.88 410 LYS A C 1
ATOM 3278 O O . LYS A 1 410 ? -9.830 18.227 2.304 1.00 70.88 410 LYS A O 1
ATOM 3283 N N . LYS A 1 411 ? -8.824 16.817 3.748 1.00 69.25 411 LYS A N 1
ATOM 3284 C CA . LYS A 1 411 ? -10.029 16.160 4.276 1.00 69.25 411 LYS A CA 1
ATOM 3285 C C . LYS A 1 411 ? -10.854 15.477 3.184 1.00 69.25 411 LYS A C 1
ATOM 3287 O O . LYS A 1 411 ? -12.073 15.409 3.300 1.00 69.25 411 LYS A O 1
ATOM 3292 N N . ASN A 1 412 ? -10.200 14.986 2.129 1.00 70.38 412 ASN A N 1
ATOM 3293 C CA . ASN A 1 412 ? -10.886 14.136 1.172 1.00 70.38 412 ASN A CA 1
ATOM 3294 C C . ASN A 1 412 ? -11.303 12.858 1.899 1.00 70.38 412 ASN A C 1
ATOM 3296 O O . ASN A 1 412 ? -10.460 12.164 2.479 1.00 70.38 412 ASN A O 1
ATOM 3300 N N . GLU A 1 413 ? -12.602 12.575 1.887 1.00 70.44 413 GLU A N 1
ATOM 3301 C CA . GLU A 1 413 ? -13.149 11.424 2.583 1.00 70.44 413 GLU A CA 1
ATOM 3302 C C . GLU A 1 413 ? -12.554 10.127 2.046 1.00 70.44 413 GLU A C 1
ATOM 3304 O O . GLU A 1 413 ? -12.337 9.252 2.879 1.00 70.44 413 GLU A O 1
ATOM 3309 N N . SER A 1 414 ? -12.186 10.075 0.749 1.00 71.19 414 SER A N 1
ATOM 3310 C CA . SER A 1 414 ? -11.590 8.928 0.042 1.00 71.19 414 SER A CA 1
ATOM 3311 C C . SER A 1 414 ? -10.178 8.544 0.488 1.00 71.19 414 SER A C 1
ATOM 3313 O O . SER A 1 414 ? -9.739 7.447 0.187 1.00 71.19 414 SER A O 1
ATOM 3315 N N . ALA A 1 415 ? -9.445 9.417 1.185 1.00 78.25 415 ALA A N 1
ATOM 3316 C CA . ALA A 1 415 ? -8.018 9.196 1.417 1.00 78.25 415 ALA A CA 1
ATOM 3317 C C . ALA A 1 415 ? -7.757 7.978 2.317 1.00 78.25 415 ALA A C 1
ATOM 3319 O O . ALA A 1 415 ? -8.347 7.878 3.402 1.00 78.25 415 ALA A O 1
ATOM 3320 N N . PHE A 1 416 ? -6.819 7.111 1.931 1.00 84.12 416 PHE A N 1
ATOM 3321 C CA . PHE A 1 416 ? -6.479 5.881 2.658 1.00 84.12 416 PHE A CA 1
ATOM 3322 C C . PHE A 1 416 ? -7.643 4.894 2.822 1.00 84.12 416 PHE A C 1
ATOM 3324 O O . PHE A 1 416 ? -7.748 4.237 3.869 1.00 84.12 416 PHE A O 1
ATOM 3331 N N . SER A 1 417 ? -8.513 4.771 1.821 1.00 89.50 417 SER A N 1
ATOM 3332 C CA . SER A 1 417 ? -9.405 3.612 1.707 1.00 89.50 417 SER A CA 1
ATOM 3333 C C . SER A 1 417 ? -8.601 2.322 1.734 1.00 89.50 417 SER A C 1
ATOM 3335 O O . SER A 1 417 ? -7.391 2.293 1.478 1.00 89.50 417 SER A O 1
ATOM 3337 N N . TYR A 1 418 ? -9.227 1.251 2.214 1.00 92.69 418 TYR A N 1
ATOM 3338 C CA . TYR A 1 418 ? -8.479 0.073 2.641 1.00 92.69 418 TYR A CA 1
ATOM 3339 C C . TYR A 1 418 ? -7.742 -0.642 1.504 1.00 92.69 418 TYR A C 1
ATOM 3341 O O . TYR A 1 418 ? -6.810 -1.410 1.769 1.00 92.69 418 TYR A O 1
ATOM 3349 N N . GLU A 1 419 ? -8.151 -0.371 0.271 1.00 93.88 419 GLU A N 1
ATOM 3350 C CA . GLU A 1 419 ? -7.589 -0.822 -0.988 1.00 93.88 419 GLU A CA 1
ATOM 3351 C C . GLU A 1 419 ? -6.587 0.153 -1.622 1.00 93.88 419 GLU A C 1
ATOM 3353 O O . GLU A 1 419 ? -5.770 -0.318 -2.407 1.00 93.88 419 GLU A O 1
ATOM 3358 N N . ASP A 1 420 ? -6.567 1.449 -1.292 1.00 92.75 420 ASP A N 1
ATOM 3359 C CA . ASP A 1 420 ? -5.783 2.463 -2.031 1.00 92.75 420 ASP A CA 1
ATOM 3360 C C . ASP A 1 420 ? -4.283 2.142 -2.051 1.00 92.75 420 ASP A C 1
ATOM 3362 O O . ASP A 1 420 ? -3.670 1.897 -3.096 1.00 92.75 420 ASP A O 1
ATOM 3366 N N . GLN A 1 421 ? -3.672 2.088 -0.864 1.00 91.62 421 GLN A N 1
ATOM 3367 C CA . GLN A 1 421 ? -2.245 1.802 -0.698 1.00 91.62 421 GLN A CA 1
ATOM 3368 C C . GLN A 1 421 ? -1.866 0.394 -1.201 1.00 91.62 421 GLN A C 1
ATOM 3370 O O . GLN A 1 421 ? -0.872 0.266 -1.927 1.00 91.62 421 GLN A O 1
ATOM 3375 N N . PRO A 1 422 ? -2.632 -0.674 -0.892 1.00 94.88 422 PRO A N 1
ATOM 3376 C CA . PRO A 1 422 ? -2.416 -1.989 -1.494 1.00 94.88 422 PRO A CA 1
ATOM 3377 C C . PRO A 1 422 ? -2.493 -1.998 -3.025 1.00 94.88 422 PRO A C 1
ATOM 3379 O O . PRO A 1 422 ? -1.657 -2.646 -3.657 1.00 94.88 422 PRO A O 1
ATOM 3382 N N . SER A 1 423 ? -3.434 -1.263 -3.624 1.00 97.00 423 SER A N 1
ATOM 3383 C CA . SER A 1 423 ? -3.623 -1.181 -5.079 1.00 97.00 423 SER A CA 1
ATOM 3384 C C . SER A 1 423 ? -2.481 -0.430 -5.753 1.00 97.00 423 SER A C 1
ATOM 3386 O O . SER A 1 423 ? -1.952 -0.890 -6.765 1.00 97.00 423 SER A O 1
ATOM 3388 N N . ASN A 1 424 ? -2.016 0.662 -5.142 1.00 95.56 424 ASN A N 1
ATOM 3389 C CA . ASN A 1 424 ? -0.814 1.372 -5.571 1.00 95.56 424 ASN A CA 1
ATOM 3390 C C . ASN A 1 424 ? 0.406 0.429 -5.565 1.00 95.56 424 ASN A C 1
ATOM 3392 O O . ASN A 1 424 ? 1.116 0.311 -6.567 1.00 95.56 424 ASN A O 1
ATOM 3396 N N . LYS A 1 425 ? 0.620 -0.320 -4.471 1.00 94.75 425 LYS A N 1
ATOM 3397 C CA . LYS A 1 425 ? 1.724 -1.295 -4.365 1.00 94.75 425 LYS A CA 1
ATOM 3398 C C . LYS A 1 425 ? 1.584 -2.437 -5.380 1.00 94.75 425 LYS A C 1
ATOM 3400 O O . LYS A 1 425 ? 2.589 -2.865 -5.950 1.00 94.75 425 LYS A O 1
ATOM 3405 N N . ALA A 1 426 ? 0.359 -2.898 -5.640 1.00 97.50 426 ALA A N 1
ATOM 3406 C CA . ALA A 1 426 ? 0.057 -3.890 -6.670 1.00 97.50 426 ALA A CA 1
ATOM 3407 C C . ALA A 1 426 ? 0.395 -3.373 -8.078 1.00 97.50 426 ALA A C 1
ATOM 3409 O O . ALA A 1 426 ? 1.006 -4.095 -8.860 1.00 97.50 426 ALA A O 1
ATOM 3410 N N . GLY A 1 427 ? 0.099 -2.109 -8.390 1.00 97.94 427 GLY A N 1
ATOM 3411 C CA . GLY A 1 427 ? 0.460 -1.493 -9.670 1.00 97.94 427 GLY A CA 1
ATOM 3412 C C . GLY A 1 427 ? 1.966 -1.348 -9.893 1.00 97.94 427 GLY A C 1
ATOM 3413 O O . GLY A 1 427 ? 2.457 -1.575 -11.003 1.00 97.94 427 GLY A O 1
ATOM 3414 N N . ILE A 1 428 ? 2.729 -1.044 -8.841 1.00 97.38 428 ILE A N 1
ATOM 3415 C CA . ILE A 1 428 ? 4.197 -1.038 -8.912 1.00 97.38 428 ILE A CA 1
ATOM 3416 C C . ILE A 1 428 ? 4.750 -2.448 -9.160 1.00 97.38 428 ILE A C 1
ATOM 3418 O O . ILE A 1 428 ? 5.643 -2.634 -9.991 1.00 97.38 428 ILE A O 1
ATOM 3422 N N . GLU A 1 429 ? 4.227 -3.455 -8.458 1.00 96.12 429 GLU A N 1
ATOM 3423 C CA . GLU A 1 429 ? 4.613 -4.856 -8.651 1.00 96.12 429 GLU A CA 1
ATOM 3424 C C . GLU A 1 429 ? 4.263 -5.367 -10.052 1.00 96.12 429 GLU A C 1
ATOM 3426 O O . GLU A 1 429 ? 5.091 -6.027 -10.687 1.00 96.12 429 GLU A O 1
ATOM 3431 N N . PHE A 1 430 ? 3.071 -5.029 -10.545 1.00 98.06 430 PHE A N 1
ATOM 3432 C CA . PHE A 1 430 ? 2.633 -5.331 -11.901 1.00 98.06 430 PHE A CA 1
ATOM 3433 C C . PHE A 1 430 ? 3.633 -4.774 -12.917 1.00 98.06 430 PHE A C 1
ATOM 3435 O O . PHE A 1 430 ? 4.190 -5.522 -13.722 1.00 98.06 430 PHE A O 1
ATOM 3442 N N . TRP A 1 431 ? 3.960 -3.482 -12.826 1.00 97.88 431 TRP A N 1
ATOM 3443 C CA . TRP A 1 431 ? 4.932 -2.868 -13.729 1.00 97.88 431 TRP A CA 1
ATOM 3444 C C . TRP A 1 431 ? 6.302 -3.557 -13.658 1.00 97.88 431 TRP A C 1
ATOM 3446 O O . TRP A 1 431 ? 6.860 -3.917 -14.695 1.00 97.88 431 TRP A O 1
ATOM 3456 N N . ARG A 1 432 ? 6.834 -3.817 -12.454 1.00 95.94 432 ARG A N 1
ATOM 3457 C CA . ARG A 1 432 ? 8.127 -4.511 -12.289 1.00 95.94 432 ARG A CA 1
ATOM 3458 C C . ARG A 1 432 ? 8.125 -5.901 -12.927 1.00 95.94 432 ARG A C 1
ATOM 3460 O O . ARG A 1 432 ? 9.129 -6.286 -13.518 1.00 95.94 432 ARG A O 1
ATOM 3467 N N . SER A 1 433 ? 7.015 -6.623 -12.807 1.00 95.88 433 SER A N 1
ATOM 3468 C CA . SER A 1 433 ? 6.887 -8.002 -13.283 1.00 95.88 433 SER A CA 1
ATOM 3469 C C . SER A 1 433 ? 6.734 -8.100 -14.799 1.00 95.88 433 SER A C 1
ATOM 3471 O O . SER A 1 433 ? 7.269 -9.030 -15.396 1.00 95.88 433 SER A O 1
ATOM 3473 N N . TYR A 1 434 ? 6.012 -7.160 -15.422 1.00 95.81 434 TYR A N 1
ATOM 3474 C CA . TYR A 1 434 ? 5.581 -7.312 -16.816 1.00 95.81 434 TYR A CA 1
ATOM 3475 C C . TYR A 1 434 ? 6.147 -6.290 -17.799 1.00 95.81 434 TYR A C 1
ATOM 3477 O O . TYR A 1 434 ? 6.053 -6.526 -19.000 1.00 95.81 434 TYR A O 1
ATOM 3485 N N . LYS A 1 435 ? 6.766 -5.184 -17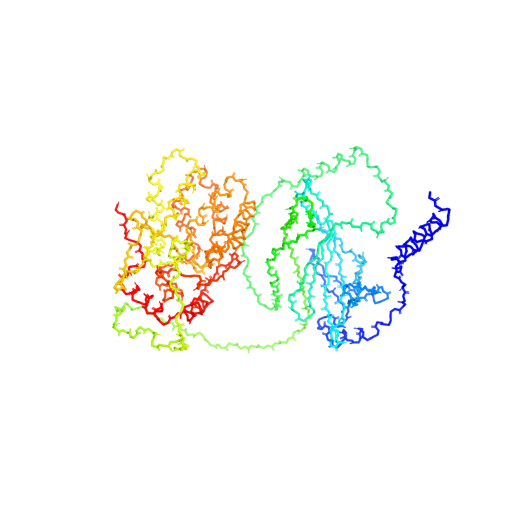.357 1.00 95.38 435 LYS A N 1
ATOM 3486 C CA . LYS A 1 435 ? 7.217 -4.119 -18.278 1.00 95.38 435 LYS A CA 1
ATOM 3487 C C . LYS A 1 435 ? 8.125 -4.611 -19.410 1.00 95.38 435 LYS A C 1
ATOM 3489 O O . LYS A 1 435 ? 8.058 -4.059 -20.498 1.00 95.38 435 LYS A O 1
ATOM 3494 N N . GLY A 1 436 ? 8.970 -5.618 -19.161 1.00 94.44 436 GLY A N 1
ATOM 3495 C CA . GLY A 1 436 ? 9.847 -6.199 -20.184 1.00 94.44 436 GLY A CA 1
ATOM 3496 C C . GLY A 1 436 ? 9.028 -6.846 -21.297 1.00 94.44 436 GLY A C 1
ATOM 3497 O O . GLY A 1 436 ? 9.082 -6.390 -22.436 1.00 94.44 436 GLY A O 1
ATOM 3498 N N . TYR A 1 437 ? 8.178 -7.803 -20.915 1.00 94.06 437 TYR A N 1
ATOM 3499 C CA . TYR A 1 437 ? 7.309 -8.552 -21.826 1.00 94.06 437 TYR A CA 1
ATOM 3500 C C . TYR A 1 437 ? 6.283 -7.676 -22.564 1.00 94.06 437 TYR A C 1
ATOM 3502 O O . TYR A 1 437 ? 5.889 -7.953 -23.694 1.00 94.06 437 TYR A O 1
ATOM 3510 N N . LEU A 1 438 ? 5.819 -6.604 -21.917 1.00 91.94 438 LEU A N 1
ATOM 3511 C CA . LEU A 1 438 ? 4.874 -5.662 -22.518 1.00 91.94 438 LEU A CA 1
ATOM 3512 C C . LEU A 1 438 ? 5.560 -4.727 -23.523 1.00 91.94 438 LEU A C 1
ATOM 3514 O O . LEU A 1 438 ? 4.943 -4.343 -24.514 1.00 91.94 438 LEU A O 1
ATOM 3518 N N . LYS A 1 439 ? 6.829 -4.360 -23.291 1.00 92.12 439 LYS A N 1
ATOM 3519 C CA . LYS A 1 439 ? 7.602 -3.496 -24.198 1.00 92.12 439 LYS A CA 1
ATOM 3520 C C . LYS A 1 439 ? 8.140 -4.238 -25.414 1.00 92.12 439 LYS A C 1
ATOM 3522 O O . LYS A 1 439 ? 8.178 -3.653 -26.491 1.00 92.12 439 LYS A O 1
ATOM 3527 N N . ASP A 1 440 ? 8.566 -5.487 -25.247 1.00 92.69 440 ASP A N 1
ATOM 3528 C CA . ASP A 1 440 ? 9.056 -6.310 -26.359 1.00 92.69 440 ASP A CA 1
ATOM 3529 C C . ASP A 1 440 ? 7.924 -6.966 -27.173 1.00 92.69 440 ASP A C 1
ATOM 3531 O O . ASP A 1 440 ? 8.166 -7.489 -28.260 1.00 92.69 440 ASP A O 1
ATOM 3535 N N . GLY A 1 441 ? 6.682 -6.891 -26.680 1.00 89.56 441 GLY A N 1
ATOM 3536 C CA . GLY A 1 441 ? 5.495 -7.415 -27.350 1.00 89.56 441 GLY A CA 1
ATOM 3537 C C . GLY A 1 441 ? 5.309 -8.928 -27.207 1.00 89.56 441 GLY A C 1
ATOM 3538 O O . GLY A 1 441 ? 4.406 -9.481 -27.833 1.00 89.56 441 GLY A O 1
ATOM 3539 N N . SER A 1 442 ? 6.116 -9.604 -26.384 1.00 93.12 442 SER A N 1
ATOM 3540 C CA . SER A 1 442 ? 5.955 -11.033 -26.078 1.00 93.12 442 SER A CA 1
ATOM 3541 C C . SER A 1 442 ? 4.707 -11.332 -25.242 1.00 93.12 442 SER A C 1
ATOM 3543 O O . SER A 1 442 ? 4.240 -12.472 -25.216 1.00 93.12 442 SER A O 1
ATOM 3545 N N . MET A 1 443 ? 4.132 -10.316 -24.591 1.00 94.25 443 MET A N 1
ATOM 3546 C CA . MET A 1 443 ? 2.887 -10.412 -23.836 1.00 94.25 443 MET A CA 1
ATOM 3547 C C . MET A 1 443 ? 1.996 -9.195 -24.093 1.00 94.25 443 MET A C 1
ATOM 3549 O O . MET A 1 443 ? 2.472 -8.067 -24.192 1.00 94.25 443 MET A O 1
ATOM 3553 N N . THR A 1 444 ? 0.681 -9.404 -24.165 1.00 93.44 444 THR A N 1
ATOM 3554 C CA . THR A 1 444 ? -0.297 -8.308 -24.211 1.00 93.44 444 THR A CA 1
ATOM 3555 C C . THR A 1 444 ? -0.762 -7.930 -22.804 1.00 93.44 444 THR A C 1
ATOM 3557 O O . T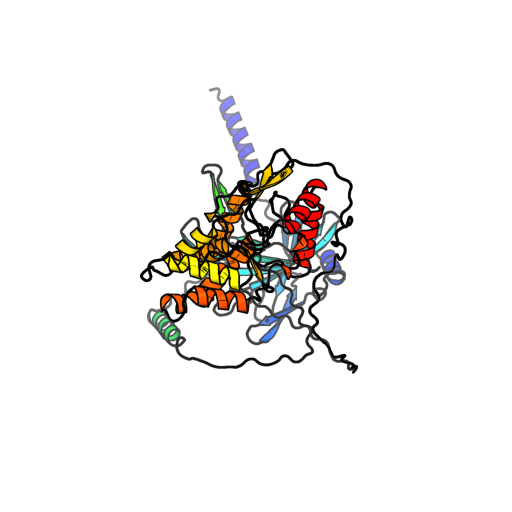HR A 1 444 ? -0.776 -8.760 -21.896 1.00 93.44 444 THR A O 1
ATOM 3560 N N . ILE A 1 445 ? -1.191 -6.679 -22.605 1.00 95.06 445 ILE A N 1
ATOM 3561 C CA . ILE A 1 445 ? -1.566 -6.176 -21.270 1.00 95.06 445 ILE A CA 1
ATOM 3562 C C . ILE A 1 445 ? -2.729 -6.934 -20.612 1.00 95.06 445 ILE A C 1
ATOM 3564 O O . ILE A 1 445 ? -2.738 -7.100 -19.400 1.00 95.06 445 ILE A O 1
ATOM 3568 N N . ASP A 1 446 ? -3.676 -7.458 -21.387 1.00 95.56 446 ASP A N 1
ATOM 3569 C CA . ASP A 1 446 ? -4.759 -8.305 -20.878 1.00 95.56 446 ASP A CA 1
ATOM 3570 C C . ASP A 1 446 ? -4.266 -9.673 -20.389 1.00 95.56 446 ASP A C 1
ATOM 3572 O O . ASP A 1 446 ? -4.770 -10.160 -19.381 1.00 95.56 446 ASP A O 1
ATOM 3576 N N . ILE A 1 447 ? -3.260 -10.263 -21.049 1.00 96.62 447 ILE A N 1
ATOM 3577 C CA . ILE A 1 447 ? -2.619 -11.504 -20.585 1.00 96.62 447 ILE A CA 1
ATOM 3578 C C . ILE A 1 447 ? -1.832 -11.231 -19.299 1.00 96.62 447 ILE A C 1
ATOM 3580 O O . ILE A 1 447 ? -1.934 -11.999 -18.347 1.00 96.62 447 ILE A O 1
ATOM 3584 N N . ALA A 1 448 ? -1.101 -10.113 -19.239 1.00 97.38 448 ALA A N 1
ATOM 3585 C CA . ALA A 1 448 ? -0.377 -9.711 -18.035 1.00 97.38 448 ALA A CA 1
ATOM 3586 C C . ALA A 1 448 ? -1.321 -9.499 -16.841 1.00 97.38 448 ALA A C 1
ATOM 3588 O O . ALA A 1 448 ? -1.015 -9.928 -15.732 1.00 97.38 448 ALA A O 1
ATOM 3589 N N . VAL A 1 449 ? -2.480 -8.860 -17.052 1.00 98.31 449 VAL A N 1
ATOM 3590 C CA . VAL A 1 449 ? -3.489 -8.665 -15.997 1.00 98.31 449 VAL A CA 1
ATOM 3591 C C . VAL A 1 449 ? -4.098 -9.996 -15.560 1.00 98.31 449 VAL A C 1
ATOM 3593 O O . VAL A 1 449 ? -4.223 -10.226 -14.359 1.00 98.31 449 VAL A O 1
ATOM 3596 N N . ASP A 1 450 ? -4.445 -10.882 -16.498 1.00 98.31 450 ASP A N 1
ATOM 3597 C CA . ASP A 1 450 ? -4.992 -12.201 -16.163 1.00 98.31 450 ASP A CA 1
ATOM 3598 C C . ASP A 1 450 ? -4.012 -13.028 -15.315 1.00 98.31 450 ASP A C 1
ATOM 3600 O O . ASP A 1 450 ? -4.397 -13.554 -14.267 1.00 98.31 450 ASP A O 1
ATOM 3604 N N . ASP A 1 451 ? -2.735 -13.075 -15.711 1.00 98.25 451 ASP A N 1
ATOM 3605 C CA . ASP A 1 451 ? -1.683 -13.755 -14.949 1.00 98.25 451 ASP A CA 1
ATOM 3606 C C . ASP A 1 451 ? -1.451 -13.089 -13.582 1.00 98.25 451 ASP A C 1
ATOM 3608 O O . ASP A 1 451 ? -1.327 -13.775 -12.567 1.00 98.25 451 ASP A O 1
ATOM 3612 N N . PHE A 1 452 ? -1.457 -11.754 -13.512 1.00 98.50 452 PHE A N 1
ATOM 3613 C CA . PHE A 1 452 ? -1.256 -11.031 -12.255 1.00 98.50 452 PHE A CA 1
ATOM 3614 C C . PHE A 1 452 ? -2.360 -11.339 -11.244 1.00 98.50 452 PHE A C 1
ATOM 3616 O O . PHE A 1 452 ? -2.078 -11.645 -10.083 1.00 98.50 452 PHE A O 1
ATOM 3623 N N . LEU A 1 453 ? -3.618 -11.284 -11.681 1.00 98.44 453 LEU A N 1
ATOM 3624 C CA . LEU A 1 453 ? -4.770 -11.573 -10.834 1.00 98.44 453 LEU A CA 1
ATOM 3625 C C . LEU A 1 453 ? -4.813 -13.051 -10.436 1.00 98.44 453 LEU A C 1
ATOM 3627 O O . LEU A 1 453 ? -5.103 -13.365 -9.282 1.00 98.44 453 LEU A O 1
ATOM 3631 N N . TYR A 1 454 ? -4.459 -13.959 -11.350 1.00 98.06 454 TYR A N 1
ATOM 3632 C CA . TYR A 1 454 ? -4.334 -15.382 -11.042 1.00 98.06 454 TYR A CA 1
ATOM 3633 C C . TYR A 1 454 ? -3.288 -15.638 -9.945 1.00 98.06 454 TYR A C 1
ATOM 3635 O O . TYR A 1 454 ? -3.601 -16.268 -8.936 1.00 98.06 454 TYR A O 1
ATOM 3643 N N . ARG A 1 455 ? -2.074 -15.087 -10.082 1.00 97.00 455 ARG A N 1
ATOM 3644 C CA . ARG A 1 455 ? -0.990 -15.253 -9.094 1.00 97.00 455 ARG A CA 1
ATOM 3645 C C . ARG A 1 455 ? -1.305 -14.632 -7.730 1.00 97.00 455 ARG A C 1
ATOM 3647 O O . ARG A 1 455 ? -0.755 -15.069 -6.720 1.00 97.00 455 ARG A O 1
ATOM 3654 N N . ASN A 1 456 ? -2.196 -13.643 -7.678 1.00 97.50 456 ASN A N 1
ATOM 3655 C CA . ASN A 1 456 ? -2.653 -13.035 -6.427 1.00 97.50 456 ASN A CA 1
ATOM 3656 C C . ASN A 1 456 ? -3.870 -13.739 -5.797 1.00 97.50 456 ASN A C 1
ATOM 3658 O O . ASN A 1 456 ? -4.315 -13.321 -4.727 1.00 97.50 456 ASN A O 1
ATOM 3662 N N . GLY A 1 457 ? -4.382 -14.810 -6.412 1.00 97.94 457 GLY A N 1
ATOM 3663 C CA . GLY A 1 457 ? -5.528 -15.558 -5.894 1.00 97.94 457 GLY A CA 1
ATOM 3664 C C . GLY A 1 457 ? -6.827 -14.767 -6.015 1.00 97.94 457 GLY A C 1
ATOM 3665 O O . GLY A 1 457 ? -7.556 -14.635 -5.034 1.00 97.94 457 GLY A O 1
ATOM 3666 N N . ALA A 1 458 ? -7.087 -14.170 -7.183 1.00 98.25 458 ALA A N 1
ATOM 3667 C CA . ALA A 1 458 ? -8.347 -13.481 -7.447 1.00 98.25 458 ALA A CA 1
ATOM 3668 C C . ALA A 1 458 ? -9.552 -14.418 -7.277 1.00 98.25 458 ALA A C 1
ATOM 3670 O O . ALA A 1 458 ? -9.515 -15.570 -7.717 1.00 98.25 458 ALA A O 1
ATOM 3671 N N . LYS A 1 459 ? -10.614 -13.900 -6.660 1.00 97.69 459 LYS A N 1
ATOM 3672 C CA . LYS A 1 459 ? -11.852 -14.631 -6.363 1.00 97.69 459 LYS A CA 1
ATOM 3673 C C . LYS A 1 459 ? -13.066 -13.946 -6.956 1.00 97.69 459 LYS A C 1
ATOM 3675 O O . LYS A 1 459 ? -12.995 -12.779 -7.353 1.00 97.69 459 LYS A O 1
ATOM 3680 N N . ASP A 1 460 ? -14.182 -14.664 -6.979 1.00 96.88 460 ASP A N 1
ATOM 3681 C CA . ASP A 1 460 ? -15.459 -14.028 -7.259 1.00 96.88 460 ASP A CA 1
ATOM 3682 C C . ASP A 1 460 ? -15.835 -13.079 -6.108 1.00 96.88 460 ASP A C 1
ATOM 3684 O O . ASP A 1 460 ? -15.506 -13.353 -4.949 1.00 96.88 460 ASP A O 1
ATOM 3688 N N . PRO A 1 461 ? -16.533 -11.958 -6.381 1.00 95.25 461 PRO A N 1
ATOM 3689 C CA . PRO A 1 461 ? -16.885 -10.987 -5.346 1.00 95.25 461 PRO A CA 1
ATOM 3690 C C . PRO A 1 461 ? -17.581 -11.601 -4.127 1.00 95.25 461 PRO A C 1
ATOM 3692 O O . PRO A 1 461 ? -17.288 -11.201 -3.004 1.00 95.25 461 PRO A O 1
ATOM 3695 N N . ALA A 1 462 ? -18.448 -12.596 -4.344 1.00 94.56 462 ALA A N 1
ATOM 3696 C CA . ALA A 1 462 ? -19.193 -13.290 -3.291 1.00 94.56 462 ALA A CA 1
ATOM 3697 C C . ALA A 1 462 ? -18.303 -14.092 -2.322 1.00 94.56 462 ALA A C 1
ATOM 3699 O O . ALA A 1 462 ? -18.730 -14.414 -1.219 1.00 94.56 462 ALA A O 1
ATOM 3700 N N . GLU A 1 463 ? -17.063 -14.402 -2.706 1.00 96.06 463 GLU A N 1
ATOM 3701 C CA . GLU A 1 463 ? -16.088 -15.075 -1.843 1.00 96.06 463 GLU A CA 1
ATOM 3702 C C . GLU A 1 463 ? -15.256 -14.084 -1.007 1.00 96.06 463 GLU A C 1
ATOM 3704 O O . GLU A 1 463 ? -14.444 -14.498 -0.174 1.00 96.06 463 GLU A O 1
ATOM 3709 N N . ALA A 1 464 ? -15.410 -12.771 -1.216 1.00 96.56 464 ALA A N 1
ATOM 3710 C CA . ALA A 1 464 ? -14.685 -11.779 -0.437 1.00 96.56 464 ALA A CA 1
ATOM 3711 C C . ALA A 1 464 ? -15.142 -11.809 1.038 1.00 96.56 464 ALA A C 1
ATOM 3713 O O . ALA A 1 464 ? -16.340 -11.724 1.311 1.00 96.56 464 ALA A O 1
ATOM 3714 N N . PRO A 1 465 ? -14.224 -11.830 2.025 1.00 95.81 465 PRO A N 1
ATOM 3715 C CA . PRO A 1 465 ? -14.576 -11.925 3.447 1.00 95.81 465 PRO A CA 1
ATOM 3716 C C . PRO A 1 465 ? -15.478 -10.804 3.969 1.00 95.81 465 PRO A C 1
ATOM 3718 O O . PRO A 1 465 ? -16.113 -10.960 5.009 1.00 95.81 465 PRO A O 1
ATOM 3721 N N . ASN A 1 466 ? -15.495 -9.658 3.287 1.00 94.38 466 ASN A N 1
ATOM 3722 C CA . ASN A 1 466 ? -16.339 -8.521 3.621 1.00 94.38 466 ASN A CA 1
ATOM 3723 C C . ASN A 1 466 ? -17.523 -8.310 2.673 1.00 94.38 466 ASN A C 1
ATOM 3725 O O . ASN A 1 466 ? -18.124 -7.244 2.766 1.00 94.38 466 ASN A O 1
ATOM 3729 N N . TYR A 1 467 ? -17.843 -9.254 1.782 1.00 92.88 467 TYR A N 1
ATOM 3730 C CA . TYR A 1 467 ? -18.883 -9.103 0.755 1.00 92.88 467 TYR A CA 1
ATOM 3731 C C . TYR A 1 467 ? -20.187 -8.507 1.312 1.00 92.88 467 TYR A C 1
ATOM 3733 O O . TYR A 1 467 ? -20.660 -7.471 0.839 1.00 92.88 467 TYR A O 1
ATOM 3741 N N . ASP A 1 468 ? -20.666 -9.067 2.421 1.00 87.25 468 ASP A N 1
ATOM 3742 C CA . ASP A 1 468 ? -21.900 -8.659 3.101 1.00 87.25 468 ASP A CA 1
ATOM 3743 C C . ASP A 1 468 ? -21.837 -7.273 3.781 1.00 87.25 468 ASP A C 1
ATOM 3745 O O . ASP A 1 468 ? -22.849 -6.746 4.241 1.00 87.25 468 ASP A O 1
ATOM 3749 N N . TYR A 1 469 ? -20.664 -6.643 3.844 1.00 88.88 469 TYR A N 1
ATOM 3750 C CA . TYR A 1 469 ? -20.465 -5.310 4.424 1.00 88.88 469 TYR A CA 1
ATOM 3751 C C . TYR A 1 469 ? -20.150 -4.239 3.374 1.00 88.88 469 TYR A C 1
ATOM 3753 O O . TYR A 1 469 ? -19.990 -3.068 3.729 1.00 88.88 469 TYR A O 1
ATOM 3761 N N . ILE A 1 470 ? -20.042 -4.615 2.095 1.00 89.56 470 ILE A N 1
ATOM 3762 C CA . ILE A 1 470 ? -19.697 -3.684 1.018 1.00 89.56 470 ILE A CA 1
ATOM 3763 C C . ILE A 1 470 ? -20.847 -2.688 0.802 1.00 89.56 470 ILE A C 1
ATOM 3765 O O . ILE A 1 470 ? -21.987 -3.107 0.598 1.00 89.56 470 ILE A O 1
ATOM 3769 N N . PRO A 1 471 ? -20.605 -1.369 0.824 1.00 86.62 471 PRO A N 1
ATOM 3770 C CA . PRO A 1 471 ? -21.665 -0.387 0.636 1.00 86.62 471 PRO A CA 1
ATOM 3771 C C . PRO A 1 471 ? -22.093 -0.239 -0.837 1.00 86.62 471 PRO A C 1
ATOM 3773 O O . PRO A 1 471 ? -21.402 -0.650 -1.765 1.00 86.62 471 PRO A O 1
ATOM 3776 N N . HIS A 1 472 ? -23.248 0.391 -1.058 1.00 81.25 472 HIS A N 1
ATOM 3777 C CA . HIS A 1 472 ? -23.681 0.908 -2.371 1.00 81.25 472 HIS A CA 1
ATOM 3778 C C . HIS A 1 472 ? -23.516 2.435 -2.453 1.00 81.25 472 HIS A C 1
ATOM 3780 O O . HIS A 1 472 ? -23.208 2.972 -3.514 1.00 81.25 472 HIS A O 1
ATOM 3786 N N . ILE A 1 473 ? -23.685 3.116 -1.313 1.00 75.12 473 ILE A N 1
ATOM 3787 C CA . ILE A 1 473 ? -23.387 4.532 -1.085 1.00 75.12 473 ILE A CA 1
ATOM 3788 C C . ILE A 1 473 ? -22.265 4.589 -0.059 1.00 75.12 473 ILE A C 1
ATOM 3790 O O . ILE A 1 473 ? -22.406 4.055 1.046 1.00 75.12 473 ILE A O 1
ATOM 3794 N N . ILE A 1 474 ? -21.156 5.220 -0.424 1.00 65.94 474 ILE A N 1
ATOM 3795 C CA . ILE A 1 474 ? -20.023 5.368 0.478 1.00 65.94 474 ILE A CA 1
ATOM 3796 C C . ILE A 1 474 ? -20.205 6.657 1.280 1.00 65.94 474 ILE A C 1
ATOM 3798 O O . ILE A 1 474 ? -20.481 7.717 0.730 1.00 65.94 474 ILE A O 1
ATOM 3802 N N . ASN A 1 475 ? -20.045 6.539 2.592 1.00 67.00 475 ASN A N 1
ATOM 3803 C CA . ASN A 1 475 ? -19.837 7.650 3.512 1.00 67.00 475 ASN A CA 1
ATOM 3804 C C . ASN A 1 475 ? -18.452 7.472 4.142 1.00 67.00 475 ASN A C 1
ATOM 3806 O O . ASN A 1 475 ? -17.968 6.349 4.158 1.00 67.00 475 ASN A O 1
ATOM 3810 N N . ASN A 1 476 ? -17.837 8.505 4.716 1.00 69.69 476 ASN A N 1
ATOM 3811 C CA . ASN A 1 476 ? -16.541 8.443 5.428 1.00 69.69 476 ASN A CA 1
ATOM 3812 C C . ASN A 1 476 ? -16.348 7.353 6.522 1.00 69.69 476 ASN A C 1
ATOM 3814 O O . ASN A 1 476 ? -15.312 7.332 7.191 1.00 69.69 476 ASN A O 1
ATOM 3818 N N . LYS A 1 477 ? -17.311 6.451 6.745 1.00 76.25 477 LYS A N 1
ATOM 3819 C CA . LYS A 1 477 ? -17.262 5.364 7.730 1.00 76.25 477 LYS A CA 1
ATOM 3820 C C . LYS A 1 477 ? -16.902 4.029 7.089 1.00 76.25 477 LYS A C 1
ATOM 3822 O O . LYS A 1 477 ? -17.746 3.138 6.977 1.00 76.25 477 LYS A O 1
ATOM 3827 N N . TYR A 1 478 ? -15.647 3.861 6.729 1.00 82.50 478 TYR A N 1
ATOM 3828 C CA . TYR A 1 478 ? -15.134 2.634 6.130 1.00 82.50 478 TYR A CA 1
ATOM 3829 C C . TYR A 1 478 ? -13.739 2.298 6.667 1.00 82.50 478 TYR A C 1
ATOM 3831 O O . TYR A 1 478 ? -13.131 3.125 7.360 1.00 82.50 478 TYR A O 1
ATOM 3839 N N . PRO A 1 479 ? -13.221 1.083 6.415 1.00 88.25 479 PRO A N 1
ATOM 3840 C CA . PRO A 1 479 ? -11.908 0.703 6.907 1.00 88.25 479 PRO A CA 1
ATOM 3841 C C . PRO A 1 479 ? -10.813 1.565 6.276 1.00 88.25 479 PRO A C 1
ATOM 3843 O O . PRO A 1 479 ? -10.688 1.629 5.062 1.00 88.25 479 PRO A O 1
ATOM 3846 N N . LYS A 1 480 ? -9.971 2.192 7.098 1.00 88.81 480 LYS A N 1
ATOM 3847 C CA . LYS A 1 480 ? -8.778 2.895 6.610 1.00 88.81 480 LYS A CA 1
ATOM 3848 C C . LYS A 1 480 ? -7.563 1.971 6.623 1.00 88.81 480 LYS A C 1
ATOM 3850 O O . LYS A 1 480 ? -7.384 1.221 7.589 1.00 88.81 480 LYS A O 1
ATOM 3855 N N . ASN A 1 481 ? -6.713 2.043 5.596 1.00 88.94 481 ASN A N 1
ATOM 3856 C CA . ASN A 1 481 ? -5.450 1.303 5.529 1.00 88.94 481 ASN A CA 1
ATOM 3857 C C . ASN A 1 481 ? -4.284 2.215 5.133 1.00 88.94 481 ASN A C 1
ATOM 3859 O O . ASN A 1 481 ? -4.142 2.639 3.993 1.00 88.94 481 ASN A O 1
ATOM 3863 N N . PHE A 1 482 ? -3.395 2.458 6.091 1.00 86.06 482 PHE A N 1
ATOM 3864 C CA . PHE A 1 482 ? -2.199 3.282 5.903 1.00 86.06 482 PHE A CA 1
ATOM 3865 C C . PHE A 1 482 ? -0.980 2.467 5.450 1.00 86.06 482 PHE A C 1
ATOM 3867 O O . PHE A 1 482 ? 0.147 2.952 5.504 1.00 86.06 482 PHE A O 1
ATOM 3874 N N . THR A 1 483 ? -1.178 1.200 5.079 1.00 86.12 483 THR A N 1
ATOM 3875 C CA . THR A 1 483 ? -0.098 0.276 4.726 1.00 86.12 483 THR A CA 1
ATOM 3876 C C . THR A 1 483 ? -0.284 -0.244 3.309 1.00 86.12 483 THR A C 1
ATOM 3878 O O . THR A 1 483 ? -1.406 -0.431 2.851 1.00 86.12 483 THR A O 1
ATOM 3881 N N . GLY A 1 484 ? 0.814 -0.576 2.629 1.00 84.56 484 GLY A N 1
ATOM 3882 C CA . GLY A 1 484 ? 0.754 -1.240 1.322 1.00 84.56 484 GLY A CA 1
ATOM 3883 C C . GLY A 1 484 ? 0.329 -2.716 1.379 1.00 84.56 484 GLY A C 1
ATOM 3884 O O . GLY A 1 484 ? 0.352 -3.394 0.353 1.00 84.56 484 GLY A O 1
ATOM 3885 N N . LYS A 1 485 ? -0.005 -3.251 2.563 1.00 90.69 485 LYS A N 1
ATOM 3886 C CA . LYS A 1 485 ? -0.488 -4.624 2.734 1.00 90.69 485 LYS A CA 1
ATOM 3887 C C . LYS A 1 485 ? -2.011 -4.613 2.774 1.00 90.69 485 LYS A C 1
ATOM 3889 O O . LYS A 1 485 ? -2.604 -3.988 3.650 1.00 90.69 485 LYS A O 1
ATOM 3894 N N . GLY A 1 486 ? -2.633 -5.327 1.843 1.00 92.75 486 GLY A N 1
ATOM 3895 C CA . GLY A 1 486 ? -4.082 -5.484 1.814 1.00 92.75 486 GLY A CA 1
ATOM 3896 C C . GLY A 1 486 ? -4.625 -6.183 3.051 1.00 92.75 486 GLY A C 1
ATOM 3897 O O . GLY A 1 486 ? -3.984 -7.078 3.607 1.00 92.75 486 GLY A O 1
ATOM 3898 N N . TYR A 1 487 ? -5.825 -5.791 3.468 1.00 95.12 487 TYR A N 1
ATOM 3899 C CA . TYR A 1 487 ? -6.592 -6.587 4.415 1.00 95.12 487 TYR A CA 1
ATOM 3900 C C . TYR A 1 487 ? -7.200 -7.786 3.691 1.00 95.12 487 TYR A C 1
ATOM 3902 O O . TYR A 1 487 ? -7.819 -7.639 2.641 1.00 95.12 487 TYR A O 1
ATOM 3910 N N . THR A 1 488 ? -7.027 -8.970 4.271 1.00 95.44 488 THR A N 1
ATOM 3911 C CA . THR A 1 488 ? -7.527 -10.244 3.743 1.00 95.44 488 THR A CA 1
ATOM 3912 C C . THR A 1 488 ? -8.111 -11.082 4.880 1.00 95.44 488 THR A C 1
ATOM 3914 O O . THR A 1 488 ? -7.885 -10.789 6.062 1.00 95.44 488 THR A O 1
ATOM 3917 N N . GLY A 1 489 ? -8.893 -12.106 4.531 1.00 94.88 489 GLY A N 1
ATOM 3918 C CA . GLY A 1 489 ? -9.489 -13.046 5.486 1.00 94.88 489 GLY A CA 1
ATOM 3919 C C . GLY A 1 489 ? -10.255 -12.365 6.628 1.00 94.88 489 GLY A C 1
ATOM 3920 O O . GLY A 1 489 ? -10.949 -11.365 6.432 1.00 94.88 489 GLY A O 1
ATOM 3921 N N . GLU A 1 490 ? -10.086 -12.889 7.842 1.00 92.44 490 GLU A N 1
ATOM 3922 C CA . GLU A 1 490 ? -10.777 -12.396 9.041 1.00 92.44 490 GLU A CA 1
ATOM 3923 C C . GLU A 1 490 ? -10.442 -10.939 9.393 1.00 92.44 490 GLU A C 1
ATOM 3925 O O . GLU A 1 490 ? -11.298 -10.229 9.915 1.00 92.44 490 GLU A O 1
ATOM 3930 N N . ILE A 1 491 ? -9.245 -10.443 9.054 1.00 94.31 491 ILE A N 1
ATOM 3931 C CA . ILE A 1 491 ? -8.881 -9.038 9.313 1.00 94.31 491 ILE A CA 1
ATOM 3932 C C . ILE A 1 491 ? -9.768 -8.101 8.488 1.00 94.31 491 ILE A C 1
ATOM 3934 O O . ILE A 1 491 ? -10.276 -7.108 9.011 1.00 94.31 491 ILE A O 1
ATOM 3938 N N . LEU A 1 492 ? -9.959 -8.414 7.202 1.00 95.12 492 LEU A N 1
ATOM 3939 C CA . LEU A 1 492 ? -10.830 -7.635 6.323 1.00 95.12 492 LEU A CA 1
ATOM 3940 C C . LEU A 1 492 ? -12.283 -7.703 6.797 1.00 95.12 492 LEU A C 1
ATOM 3942 O O . LEU A 1 492 ? -12.936 -6.667 6.926 1.00 95.12 492 LEU A O 1
ATOM 3946 N N . LYS A 1 493 ? -12.759 -8.912 7.111 1.00 92.56 493 LYS A N 1
ATOM 3947 C CA . LYS A 1 493 ? -14.114 -9.146 7.619 1.00 92.56 493 LYS A CA 1
ATOM 3948 C C . LYS A 1 493 ? -14.394 -8.345 8.889 1.00 92.56 493 LYS A C 1
ATOM 3950 O O . LYS A 1 493 ? -15.389 -7.627 8.954 1.00 92.56 493 LYS A O 1
ATOM 3955 N N . GLN A 1 494 ? -13.503 -8.421 9.879 1.00 90.69 494 GLN A N 1
ATOM 3956 C CA . GLN A 1 494 ? -13.661 -7.724 11.152 1.00 90.69 494 GLN A CA 1
ATOM 3957 C C . GLN A 1 494 ? -13.694 -6.206 10.963 1.00 90.69 494 GLN A C 1
ATOM 3959 O O . GLN A 1 494 ? -14.606 -5.552 11.461 1.00 90.69 494 GLN A O 1
ATOM 3964 N N . LYS A 1 495 ? -12.743 -5.640 10.211 1.00 92.06 495 LYS A N 1
ATOM 3965 C CA . LYS A 1 495 ? -12.692 -4.191 9.980 1.00 92.06 495 LYS A CA 1
ATOM 3966 C C . LYS A 1 495 ? -13.922 -3.683 9.238 1.00 92.06 495 LYS A C 1
ATOM 3968 O O . LYS A 1 495 ? -14.486 -2.659 9.615 1.00 92.06 495 LYS A O 1
ATOM 3973 N N . ALA A 1 496 ? -14.362 -4.407 8.210 1.00 91.31 496 ALA A N 1
ATOM 3974 C CA . ALA A 1 496 ? -15.566 -4.051 7.473 1.00 91.31 496 ALA A CA 1
ATOM 3975 C C . ALA A 1 496 ? -16.815 -4.130 8.362 1.00 91.31 496 ALA A C 1
ATOM 3977 O O . ALA A 1 496 ? -17.640 -3.217 8.335 1.00 91.31 496 ALA A O 1
ATOM 3978 N N . ARG A 1 497 ? -16.912 -5.156 9.219 1.00 88.81 497 ARG A N 1
ATOM 3979 C CA . ARG A 1 497 ? -17.977 -5.269 10.222 1.00 88.81 497 ARG A CA 1
ATOM 3980 C C . ARG A 1 497 ? -17.959 -4.109 11.214 1.00 88.81 497 ARG A C 1
ATOM 3982 O O . ARG A 1 497 ? -19.014 -3.551 11.489 1.00 88.81 497 ARG A O 1
ATOM 3989 N N . GLU A 1 498 ? -16.800 -3.729 11.746 1.00 88.75 498 GLU A N 1
ATOM 3990 C CA . GLU A 1 498 ? -16.656 -2.588 12.663 1.00 88.75 498 GLU A CA 1
ATOM 3991 C C . GLU A 1 498 ? -17.134 -1.285 12.002 1.00 88.75 498 GLU A C 1
ATOM 3993 O O . GLU A 1 498 ? -17.955 -0.559 12.570 1.00 88.75 498 GLU A O 1
ATOM 3998 N N . SER A 1 499 ? -16.695 -1.025 10.767 1.00 87.62 499 SER A N 1
ATOM 3999 C CA . SER A 1 499 ? -17.143 0.129 9.986 1.00 87.62 499 SER A CA 1
ATOM 4000 C C . SER A 1 499 ? -18.644 0.096 9.709 1.00 87.62 499 SER A C 1
ATOM 4002 O O . SER A 1 499 ? -19.312 1.111 9.903 1.00 87.62 499 SER A O 1
ATOM 4004 N N . TYR A 1 500 ? -19.196 -1.056 9.323 1.00 86.75 500 TYR A N 1
ATOM 4005 C CA . TYR A 1 500 ? -20.630 -1.249 9.112 1.00 86.75 500 TYR A CA 1
ATOM 4006 C C . TYR A 1 500 ? -21.439 -1.013 10.397 1.00 86.75 500 TYR A C 1
ATOM 4008 O O . TYR A 1 500 ? -22.387 -0.231 10.387 1.00 86.75 500 TYR A O 1
ATOM 4016 N N . CYS A 1 501 ? -21.025 -1.600 11.523 1.00 85.50 501 CYS A N 1
ATOM 4017 C CA . CYS A 1 501 ? -21.692 -1.440 12.817 1.00 85.50 501 CYS A CA 1
ATOM 4018 C C . CYS A 1 501 ? -21.637 0.002 13.353 1.00 85.50 501 CYS A C 1
ATOM 4020 O O . CYS A 1 501 ? -22.461 0.370 14.183 1.00 85.50 501 CYS A O 1
ATOM 4022 N N . SER A 1 502 ? -20.686 0.825 12.896 1.00 85.31 502 SER A N 1
ATOM 4023 C CA . SER A 1 502 ? -20.606 2.250 13.254 1.00 85.31 502 SER A CA 1
ATOM 4024 C C . SER A 1 502 ? -21.608 3.144 12.497 1.00 85.31 502 SER A C 1
ATOM 4026 O O . SER A 1 502 ? -21.734 4.342 12.792 1.00 85.31 502 SER A O 1
ATOM 4028 N N . LYS A 1 503 ? -22.295 2.596 11.486 1.00 82.88 503 LYS A N 1
ATOM 4029 C CA . LYS A 1 503 ? -23.327 3.287 10.699 1.00 82.88 503 LYS A CA 1
ATOM 4030 C C . LYS A 1 503 ? -24.670 3.277 11.434 1.00 82.88 503 LYS A C 1
ATOM 4032 O O . LYS A 1 503 ? -24.915 2.412 12.273 1.00 82.88 503 LYS A O 1
ATOM 4037 N N . SER A 1 504 ? -25.553 4.222 11.103 1.00 83.38 504 SER A N 1
ATOM 4038 C CA . SER A 1 504 ? -26.916 4.225 11.655 1.00 83.38 504 SER A CA 1
ATOM 4039 C C . SER A 1 504 ? -27.708 2.992 11.201 1.00 83.38 504 SER A C 1
ATOM 4041 O O . SER A 1 504 ? -27.383 2.379 10.182 1.00 83.38 504 SER A O 1
ATOM 4043 N N . ILE A 1 505 ? -28.773 2.640 11.930 1.00 82.31 505 ILE A N 1
ATOM 4044 C CA . ILE A 1 505 ? -29.650 1.507 11.579 1.00 82.31 505 ILE A CA 1
ATOM 4045 C C . ILE A 1 505 ? -30.219 1.676 10.164 1.00 82.31 505 ILE A C 1
ATOM 4047 O O . ILE A 1 505 ? -30.201 0.736 9.372 1.00 82.31 505 ILE A O 1
ATOM 4051 N N . THR A 1 506 ? -30.643 2.885 9.802 1.00 82.62 506 THR A N 1
ATOM 4052 C CA . THR A 1 506 ? -31.140 3.191 8.455 1.00 82.62 506 THR A CA 1
ATOM 4053 C C . THR A 1 506 ? -30.074 2.976 7.386 1.00 82.62 506 THR A C 1
ATOM 4055 O O . THR A 1 506 ? -30.354 2.355 6.368 1.00 82.62 506 THR A O 1
ATOM 4058 N N . GLN A 1 507 ? -28.824 3.392 7.615 1.00 82.38 507 GLN A N 1
ATOM 4059 C CA . GLN A 1 507 ? -27.730 3.132 6.669 1.00 82.38 507 GLN A CA 1
ATOM 4060 C C . GLN A 1 507 ? -27.440 1.633 6.517 1.00 82.38 507 GLN A C 1
ATOM 4062 O O . GLN A 1 507 ? -27.213 1.162 5.404 1.00 82.38 507 GLN A O 1
ATOM 4067 N N . GLN A 1 508 ? -27.477 0.880 7.615 1.00 84.62 508 GLN A N 1
ATOM 4068 C CA . GLN A 1 508 ? -27.325 -0.576 7.601 1.00 84.62 508 GLN A CA 1
ATOM 4069 C C . GLN A 1 508 ? -28.446 -1.248 6.786 1.00 84.62 508 GLN A C 1
ATOM 4071 O O . GLN A 1 508 ? -28.171 -2.049 5.892 1.00 84.62 508 GLN A O 1
ATOM 4076 N N . ASN A 1 509 ? -29.704 -0.859 7.015 1.00 84.75 509 ASN A N 1
ATOM 4077 C CA . ASN A 1 509 ? -30.854 -1.345 6.246 1.00 84.75 509 ASN A CA 1
ATOM 4078 C C . ASN A 1 509 ? -30.763 -0.960 4.765 1.00 84.75 509 ASN A C 1
ATOM 4080 O O . ASN A 1 509 ? -31.032 -1.789 3.899 1.00 84.75 509 ASN A O 1
ATOM 4084 N N . ASN A 1 510 ? -30.306 0.256 4.464 1.00 84.88 510 ASN A N 1
ATOM 4085 C CA . ASN A 1 510 ? -30.123 0.714 3.093 1.00 84.88 510 ASN A CA 1
ATOM 4086 C C . ASN A 1 510 ? -29.075 -0.120 2.350 1.00 84.88 510 ASN A C 1
ATOM 4088 O O . ASN A 1 510 ? -29.255 -0.405 1.167 1.00 84.88 510 ASN A O 1
ATOM 4092 N N . ILE A 1 511 ? -27.972 -0.485 3.016 1.00 84.88 511 ILE A N 1
ATOM 4093 C CA . ILE A 1 511 ? -26.941 -1.365 2.448 1.00 84.88 511 ILE A CA 1
ATOM 4094 C C . ILE A 1 511 ? -27.534 -2.741 2.155 1.00 84.88 511 ILE A C 1
ATOM 4096 O O . ILE A 1 511 ? -27.391 -3.224 1.036 1.00 84.88 511 ILE A O 1
ATOM 4100 N N . ARG A 1 512 ? -28.269 -3.316 3.110 1.00 84.38 512 ARG A N 1
ATOM 4101 C CA . ARG A 1 512 ? -28.943 -4.611 2.946 1.00 84.38 512 ARG A CA 1
ATOM 4102 C C . ARG A 1 512 ? -29.918 -4.621 1.770 1.00 84.38 512 ARG A C 1
ATOM 4104 O O . ARG A 1 512 ? -29.878 -5.529 0.950 1.00 84.38 512 ARG A O 1
ATOM 4111 N N . GLU A 1 513 ? -30.773 -3.609 1.666 1.00 86.06 513 GLU A N 1
ATOM 4112 C CA . GLU A 1 513 ? -31.711 -3.488 0.548 1.00 86.06 513 GLU A CA 1
ATOM 4113 C C . GLU A 1 513 ? -30.968 -3.384 -0.791 1.00 86.06 513 GLU A C 1
ATOM 4115 O O . GLU A 1 513 ? -31.359 -4.010 -1.774 1.00 86.06 513 GLU A O 1
ATOM 4120 N N . ALA A 1 514 ? -29.869 -2.626 -0.838 1.00 84.69 514 ALA A N 1
ATOM 4121 C CA . ALA A 1 514 ? -29.074 -2.513 -2.051 1.00 84.69 514 ALA A CA 1
ATOM 4122 C C . ALA A 1 514 ? -28.427 -3.845 -2.454 1.00 84.69 514 ALA A C 1
ATOM 4124 O O . ALA A 1 514 ? -28.384 -4.135 -3.642 1.00 84.69 514 ALA A O 1
ATOM 4125 N N . HIS A 1 515 ? -27.994 -4.680 -1.503 1.00 85.44 515 HIS A N 1
ATOM 4126 C CA . HIS A 1 515 ? -27.479 -6.029 -1.803 1.00 85.44 515 HIS A CA 1
ATOM 4127 C C . HIS A 1 515 ? -28.539 -6.920 -2.449 1.00 85.44 515 HIS A C 1
ATOM 4129 O O . HIS A 1 515 ? -28.223 -7.739 -3.303 1.00 85.44 515 HIS A O 1
ATOM 4135 N N . GLN A 1 516 ? -29.802 -6.746 -2.060 1.00 87.00 516 GLN A N 1
ATOM 4136 C CA . GLN A 1 516 ? -30.921 -7.507 -2.617 1.00 87.00 516 GLN A CA 1
ATOM 4137 C C . GLN A 1 516 ? -31.341 -7.005 -4.006 1.00 87.00 516 GLN A C 1
ATOM 4139 O O . GLN A 1 516 ? -31.870 -7.775 -4.804 1.00 87.00 516 GLN A O 1
ATOM 4144 N N . LYS A 1 517 ? -31.141 -5.711 -4.292 1.00 87.56 517 LYS A N 1
ATOM 4145 C CA . LYS A 1 517 ? -31.627 -5.058 -5.519 1.00 87.56 517 LYS A CA 1
ATOM 4146 C C . LYS A 1 517 ? -30.565 -4.876 -6.601 1.00 87.56 517 LYS A C 1
ATOM 4148 O O . LYS A 1 517 ? -30.918 -4.791 -7.776 1.00 87.56 517 LYS A O 1
ATOM 4153 N N . LEU A 1 518 ? -29.292 -4.759 -6.232 1.00 86.31 518 LEU A N 1
ATOM 4154 C CA . LEU A 1 518 ? -28.206 -4.474 -7.164 1.00 86.31 518 LEU A CA 1
ATOM 4155 C C . LEU A 1 518 ? -27.405 -5.735 -7.482 1.00 86.31 518 LEU A C 1
ATOM 4157 O O . LEU A 1 518 ? -27.120 -6.521 -6.584 1.00 86.31 518 LEU A O 1
ATOM 4161 N N . PRO A 1 519 ? -26.945 -5.911 -8.730 1.00 85.50 519 PRO A N 1
ATOM 4162 C CA . PRO A 1 519 ? -25.906 -6.886 -9.007 1.00 85.50 519 PRO A CA 1
ATOM 4163 C C . PRO A 1 519 ? -24.573 -6.421 -8.401 1.00 85.50 519 PRO A C 1
ATOM 4165 O O . PRO A 1 519 ? -24.248 -5.230 -8.415 1.00 85.50 519 PRO A O 1
ATOM 4168 N N . ALA A 1 520 ? -23.770 -7.365 -7.904 1.00 83.44 520 ALA A N 1
ATOM 4169 C CA . ALA A 1 520 ? -22.417 -7.071 -7.422 1.00 83.44 520 ALA A CA 1
ATOM 4170 C C . ALA A 1 520 ? -21.553 -6.469 -8.543 1.00 83.44 520 ALA A C 1
ATOM 4172 O O . ALA A 1 520 ? -20.854 -5.474 -8.332 1.00 83.44 520 ALA A O 1
ATOM 4173 N N . SER A 1 521 ? -21.681 -7.040 -9.741 1.00 84.00 521 SER A N 1
ATOM 4174 C CA . SER A 1 521 ? -20.958 -6.653 -10.948 1.00 84.00 521 SER A CA 1
ATOM 4175 C C . SER A 1 521 ? -21.752 -5.717 -11.847 1.00 84.00 521 SER A C 1
ATOM 4177 O O . SER A 1 521 ? -22.984 -5.752 -11.903 1.00 84.00 521 SER A O 1
ATOM 4179 N N . ALA A 1 522 ? -21.030 -4.883 -12.589 1.00 78.00 522 ALA A N 1
ATOM 4180 C CA . ALA A 1 522 ? -21.608 -4.096 -13.664 1.00 78.00 522 ALA A CA 1
ATOM 4181 C C . ALA A 1 522 ? -22.137 -5.023 -14.780 1.00 78.00 522 ALA A C 1
ATOM 4183 O O . ALA A 1 522 ? -21.554 -6.087 -15.024 1.00 78.00 522 ALA A O 1
ATOM 4184 N N . PRO A 1 523 ? -23.209 -4.626 -15.492 1.00 77.62 523 PRO A N 1
ATOM 4185 C CA . PRO A 1 523 ? -23.669 -5.345 -16.673 1.00 77.62 523 PRO A CA 1
ATOM 4186 C C . PRO A 1 523 ? -22.532 -5.513 -17.682 1.00 77.62 523 PRO A C 1
ATOM 4188 O O . PRO A 1 523 ? -21.789 -4.565 -17.949 1.00 77.62 523 PRO A O 1
ATOM 4191 N N . LYS A 1 524 ? -22.414 -6.707 -18.270 1.00 71.44 524 LYS A N 1
ATOM 4192 C CA . LYS A 1 524 ? -21.418 -6.955 -19.315 1.00 71.44 524 LYS A CA 1
ATOM 4193 C C . LYS A 1 524 ? -21.700 -6.055 -20.516 1.00 71.44 524 LYS A C 1
ATOM 4195 O O . LYS A 1 524 ? -22.828 -5.991 -21.003 1.00 71.44 524 LYS A O 1
ATOM 4200 N N . LYS A 1 525 ? -20.665 -5.364 -20.989 1.00 66.94 525 LYS A N 1
ATOM 4201 C CA . LYS A 1 525 ? -20.716 -4.612 -22.243 1.00 66.94 525 LYS A CA 1
ATOM 4202 C C . LYS A 1 525 ? -20.525 -5.597 -23.392 1.00 66.94 525 LYS A C 1
ATOM 4204 O O . LYS A 1 525 ? -19.547 -6.343 -23.382 1.00 66.94 525 LYS A O 1
ATOM 4209 N N . ASN A 1 526 ? -21.480 -5.611 -24.319 1.00 52.94 526 ASN A N 1
ATOM 4210 C CA . ASN A 1 526 ? -21.383 -6.358 -25.574 1.00 52.94 526 ASN A CA 1
ATOM 4211 C C . ASN A 1 526 ? -20.379 -5.711 -26.527 1.00 52.94 526 ASN A C 1
ATOM 4213 O O . ASN A 1 526 ? -20.320 -4.456 -26.553 1.00 52.94 526 ASN A O 1
#

Secondary structure (DSSP, 8-state):
--HHHHHHHHHHHHHHHHHHGGG-----------HHHHHHHHHH-GGGTTSEEEEE-TTS-EEEEEE-GGG-EEEEETTEEEEEEEEEBTTTBTEEPP-TTS--EEEEEEEEE-TTS-EEEEEEEEEEEEEEE-TTTSSEEEEEEEEEEETTS-EEEEEEEE---------------HHHHHHHHHHHTTTS------PPPPP-----------------EEEEEETTTTEEEEE-------------------------------------S---S-SS-S----PPP-PPPTTS--SS-TTSB--HHHHHHHHHHHHTTS-TT--HHHHHHHHHHHHT----EEE-TT--EEE-S-GGG----EEEETTTEEEEHHHHHHHHHHHHHTT-HHHHHHHHHHHHHHHHHTT-TTTTBTTHHHHHHHHHHHHHHHHHHHHHTSS-HHHHHHHHHHHTTB--GGGSTTGGG--SS--S-S-B--SSSPP-HHHHHHHHHHHHHTS-HHHHHHHHHHHHHS-SSPPPP-

Sequence (526 aa):
MNPISILRIFLLFSVVFIVSCSKKAVDSVYPTDITEAREWLRENGGVFKKGELQIILRSGKKITGILMWEEAKRLSYKGRDYIDIPYVFPRYEKILPGGENMPPVSYNLVLRKNKKGQYEGALRTTQYGVMAENLTIGGENAMVLQSYHYLDGRKANMWMGEVESTNLKSVEEVKLTPSEIANMREAAKISMTQESNTQPRRLSPVCQTYYMDVYETSFFYASRYDESIGNVTIQRIHRTVTSTICTGQDDYNDNYYPPVVAGGGGGNSTPSDSEYPYECSCNCGGSEPEMADASTVYEPKWGQLGSKSDIVSEVKYAKGKIPTSSSFEKQLENLRNYFEKNRMWGRNESGELIELSTPDAAINRYVYTENRGWIDMHHLFYASFLAEKHNNSIQAEEELSLGEWIQWLKKNESAFSYEDQPSNKAGIEFWRSYKGYLKDGSMTIDIAVDDFLYRNGAKDPAEAPNYDYIPHIINNKYPKNFTGKGYTGEILKQKARESYCSKSITQQNNIREAHQKLPASAPKKN